Protein AF-0000000084926683 (afdb_homodimer)

Radius of gyration: 28.64 Å; Cα contacts (8 Å, |Δi|>4): 1327; chains: 2; bounding box: 59×80×70 Å

Foldseek 3Di:
DPPCPPLPDPVPFDKDKDFLLLLLCLLCPVVVAAAAPQAPCPPPDPDDDDRDPVVVVCSPPPQSNVVSNQRRYFFKKKKKWKDFQPDDIAIWMWTAHPPQQRWIWIWGQDPVSMIMITTDRHLLRVLSVVLVVAAAAADAFDDDLVADWDFPQLVLLLLLLLQVLLVQVVVCVVVVPPDHDWKDFPVVSVVSSVCLLVDCPCNGPSNVVCPGAPPNSVADDDDDVVSVVVNVVSFQWDWDADPPVRTIMTTGGPVSSVSSVQCNPFWGMKMKMWMWGQDPVVSDIDTQWIKMWTHGNRFTWIWTWGDDPSTIIIGIDTHHSVRSSVVSSVVVVVVNVVD/DPPPPPLPDPVPFDKDKDFLLLLLCLLCPVVVAAAAPQAPCPPPDPDDDDRDPVVVVCSPPPQSNVVSNQNRYFFKKKKKWKDFQPDDIAIWMWTFAPPDQGWTWIWGQDPRSMIMITTDRHLLRVLSVVLVVAAAAADAFDDDLVADWDFPQLVLLLLLLLQVLLVQVVVCVVVVPPDHDWKDFPVVSVVSSVCLLVDCPCNGPSNVVQPGAPPNSVADDDDDVVSVVVNVVSFQWDWDADPPVRTIMTTGGPVSSVSSVQCNPFWGMKMKMWMWGQDPVVSDIDTQWIKMWTHGNRFTWIWTWGDDPSTIIIGIDTHHSVRSSVVSSVVVVVVNVVD

Solvent-accessible surface area (backbone atoms only — not comparable to full-atom values): 35618 Å² total; per-residue (Å²): 128,84,78,76,74,68,76,75,61,75,86,72,58,68,71,47,74,46,48,46,67,51,52,41,46,43,27,43,66,72,66,60,50,69,72,42,91,70,14,83,56,64,86,60,73,87,79,70,78,77,77,48,71,68,55,58,64,47,61,73,38,66,65,54,48,52,47,35,53,34,45,26,45,27,40,32,38,34,45,38,23,34,35,21,56,84,45,77,70,45,59,38,34,36,32,24,31,79,79,83,55,34,30,33,34,40,41,36,72,44,96,78,48,35,28,38,39,33,75,23,80,30,52,62,58,39,29,44,52,51,35,68,75,63,43,32,93,21,85,72,35,44,79,55,74,69,59,52,80,34,43,48,63,40,50,50,51,52,33,37,52,32,42,49,42,29,51,43,45,51,50,24,61,74,63,70,42,87,64,76,77,52,62,44,44,46,68,56,50,53,51,50,44,57,48,37,77,70,38,85,56,37,79,38,58,42,17,28,56,34,68,28,17,70,73,49,64,72,57,88,80,80,84,56,70,66,41,54,50,51,44,32,74,54,30,38,34,44,83,46,68,40,81,89,76,69,40,54,26,34,34,56,21,69,49,31,53,50,52,13,50,46,52,58,46,38,43,40,46,36,37,10,25,30,35,32,33,42,33,73,89,78,64,42,77,41,79,78,42,37,34,37,39,42,22,22,74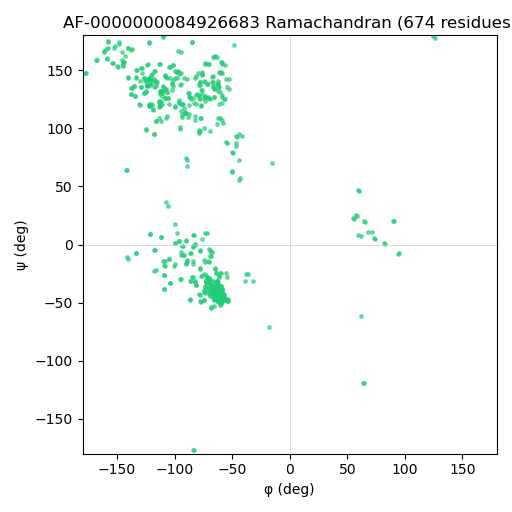,46,21,28,37,34,34,41,42,40,79,55,88,95,42,45,39,29,41,49,43,45,22,22,36,68,51,46,28,50,48,51,36,48,52,54,49,55,57,56,65,74,81,130,84,77,75,77,69,77,76,61,74,86,72,58,69,70,48,75,43,50,47,68,51,52,43,43,43,27,44,65,71,67,59,49,69,71,42,91,69,16,83,55,66,88,58,72,86,81,70,78,77,74,47,72,69,55,58,65,47,60,72,37,66,65,53,47,52,47,36,53,34,45,26,46,27,40,33,39,35,47,37,23,35,34,22,56,81,46,78,70,46,58,38,33,36,37,27,40,80,63,96,60,30,35,32,31,40,42,36,70,44,96,79,46,34,26,36,38,31,76,22,78,30,52,62,58,35,29,45,52,52,35,68,73,65,44,30,90,21,85,72,35,46,80,57,76,65,60,51,78,34,43,48,63,38,51,49,52,52,33,36,51,33,41,48,42,30,51,42,46,50,49,24,60,73,65,70,42,86,65,76,78,51,63,46,44,46,69,56,50,53,50,50,44,57,48,36,75,70,38,85,56,38,76,39,57,40,18,29,58,33,67,28,17,71,73,49,66,71,57,88,80,82,85,55,70,65,41,55,50,52,45,34,73,57,30,37,34,45,81,46,66,40,80,90,76,68,40,54,26,35,32,56,21,69,49,32,53,52,51,12,49,48,52,57,46,37,44,40,44,34,37,10,26,32,36,30,34,43,35,74,88,75,64,44,78,41,79,79,42,36,35,37,40,44,23,22,75,47,21,28,38,35,34,40,42,40,78,55,89,94,40,44,40,29,40,49,42,44,21,21,36,68,52,46,29,50,50,51,36,50,52,54,49,54,58,53,66,72,83

Secondary structure (DSSP, 8-state):
---------GGGS-EEEEEHHHHHHIIIIIS-PPP-TT-TTTT--S--PPPPHHHHHHTT-HHHHHHHHHHHS-SEEEEEEEEETTEEEEEEEEEE-SSSS--EEEEEE-TTSEEEEEEESSHHHHHHHHHHHHS---SSPPP-SS-SEEEHHHHHHHHHHHHHHHHHHHHHHHHT------EEEHHHHHHHHHHHHH---TTSHHHHHHHHSTTGGG------HHHHHHHHHTTSEEEEEETTTTEEEEEE-HHHHHHHHHHHHH--EEEEEEEEEE-TTT--EEEEEEEEEEE-SS-EEEEEEEEETTEEEEEEEEE-HHHHHHHHHHHHHHHHHT-/---------GGGS-EEEEEHHHHHHIIIIIS-PPP-TT-TTTT--S--PPPPHHHHHHTT-HHHHHHHHHHHS-SEEEEEEEEETTEEEEEEEEEE-SSTT--EEEEEE-TTSEEEEEEESSHHHHHHHHHHHHS---SSPPP-SS-SEEEHHHHHHHHHHHHHHHHHHHHHHHHT------EEEHHHHHHHHHHHHH---TTSHHHHHHHHSTTGGG------HHHHHHHHHTTSEEEEE-TTT--EEEEE-HHHHHHHHHHHHH---EEEEEEEEE-TTT--EEEEEEEEEEE-SS-EEEEEEEEETTEEEEEEEEE-HHHHHHHHHHHHHHHHHT-

Sequence (678 aa):
MANNNQIITIDKIPVFRMDGGELYRLARYHYRLGLNSLSPFIGQPEEGEQLSAEVLALASDPDLKRIANVLAAPELRVSFCVGGMGRPPESFRLYSRRDGEKTAVVYVGSSNNLVETIYFEDLNACCSYLATLYAAHVAKPSPNLIKPEVSLEVMLIILAFIDCYRRAYLNEMLSSNAKSVEAIYEEEFLTVFDHELKSPDIRWLLPAFLRLVPDLGKTSLVFSGQHMEMVRALGFYTRAVEGKSNKAVYLFGPTLKYLGLEFSIFWNTAIGFEVSVLKRLSGKVESVGRYFLAPTDEANHFISIERRGDNYICTHQSLNFDGTVMELERLLQEHLKQIMANNNQIITIDKIPVFRMDGGELYRLARYHYRLGLNSLSPFIGQPEEGEQLSAEVLALASDPDLKRIANVLAAPELRVSFCVGGMGRPPESFRLYSRRDGEKTAVVYVGSSNNLVETIYFEDLNACCSYLATLYAAHVAKPSPNLIKPEVSLEVMLIILAFIDCYRRAYLNEMLSSNAKSVEAIYEEEFLTVFDHELKSPDIRWLLPAFLRLVPDLGKTSLVFSGQHMEMVRALGFYTRAVEGKSNKAVYLFGPTLKYLGLEFSIFWNTAIGFEVSVLKRLSGKVESVGRYFLAPTDEANHFISIERRGDNYICTHQSLNFDGTVMELERLLQEHLKQI

pLDDT: mean 86.67, std 13.73, range [17.02, 98.12]

Structure (mmCIF, N/CA/C/O backbone):
data_AF-0000000084926683-model_v1
#
loop_
_entity.id
_entity.type
_entity.pdbx_description
1 polymer 'Uncharacterized protein'
#
loop_
_atom_site.group_PDB
_atom_site.id
_atom_site.type_symbol
_atom_site.label_atom_id
_atom_site.label_alt_id
_atom_site.label_comp_id
_atom_site.label_asym_id
_atom_site.label_entity_id
_atom_site.label_seq_id
_atom_site.pdbx_PDB_ins_code
_atom_site.Cartn_x
_atom_site.Cartn_y
_atom_site.Cartn_z
_atom_site.occupancy
_atom_site.B_iso_or_equiv
_atom_site.auth_seq_id
_atom_site.auth_comp_id
_atom_site.auth_asym_id
_atom_site.auth_atom_id
_atom_site.pdbx_PDB_model_num
ATOM 1 N N . MET A 1 1 ? -9.758 19.094 -26.391 1 17.27 1 MET A N 1
ATOM 2 C CA . MET A 1 1 ? -8.344 19.328 -26.094 1 17.27 1 MET A CA 1
ATOM 3 C C . MET A 1 1 ? -7.816 18.281 -25.109 1 17.27 1 MET A C 1
ATOM 5 O O . MET A 1 1 ? -8.383 18.078 -24.047 1 17.27 1 MET A O 1
ATOM 9 N N . ALA A 1 2 ? -7.207 17.25 -25.609 1 19.67 2 ALA A N 1
ATOM 10 C CA . ALA A 1 2 ? -6.688 16.094 -24.906 1 19.67 2 ALA A CA 1
ATOM 11 C C . ALA A 1 2 ? -5.73 16.5 -23.797 1 19.67 2 ALA A C 1
ATOM 13 O O . ALA A 1 2 ? -4.762 17.219 -24.031 1 19.67 2 ALA A O 1
ATOM 14 N N . ASN A 1 3 ? -6.238 16.781 -22.594 1 20.72 3 ASN A N 1
ATOM 15 C CA . ASN A 1 3 ? -5.492 17.219 -21.422 1 20.72 3 ASN A CA 1
ATOM 16 C C . ASN A 1 3 ? -4.25 16.375 -21.188 1 20.72 3 ASN A C 1
ATOM 18 O O . ASN A 1 3 ? -4.352 15.156 -21 1 20.72 3 ASN A O 1
ATOM 22 N N . ASN A 1 4 ? -3.197 16.734 -21.797 1 24.05 4 ASN A N 1
ATOM 23 C CA . ASN A 1 4 ? -1.823 16.25 -21.719 1 24.05 4 ASN A CA 1
ATOM 24 C C . ASN A 1 4 ? -1.381 16.031 -20.281 1 24.05 4 ASN A C 1
ATOM 26 O O . ASN A 1 4 ? -1.034 17 -19.594 1 24.05 4 ASN A O 1
ATOM 30 N N . ASN A 1 5 ? -2.078 15.289 -19.609 1 28.19 5 ASN A N 1
ATOM 31 C CA . ASN A 1 5 ? -1.652 14.984 -18.25 1 28.19 5 ASN A CA 1
ATOM 32 C C . ASN A 1 5 ? -0.2 14.523 -18.203 1 28.19 5 ASN A C 1
ATOM 34 O O . ASN A 1 5 ? 0.104 13.391 -18.578 1 28.19 5 ASN A O 1
ATOM 38 N N . GLN A 1 6 ? 0.723 15.383 -18.578 1 29.55 6 GLN A N 1
ATOM 39 C CA . GLN A 1 6 ? 2.164 15.18 -18.484 1 29.55 6 GLN A CA 1
ATOM 40 C C . GLN A 1 6 ? 2.559 14.641 -17.109 1 29.55 6 GLN A C 1
ATOM 42 O O . GLN A 1 6 ? 2.307 15.281 -16.094 1 29.55 6 GLN A O 1
ATOM 47 N N . ILE A 1 7 ? 2.639 13.477 -16.984 1 33.78 7 ILE A N 1
ATOM 48 C CA . ILE A 1 7 ? 3.248 12.875 -15.797 1 33.78 7 ILE A CA 1
ATOM 49 C C . ILE A 1 7 ? 4.605 13.516 -15.531 1 33.78 7 ILE A C 1
ATOM 51 O O . ILE A 1 7 ? 5.52 13.422 -16.359 1 33.78 7 ILE A O 1
ATOM 55 N N . ILE A 1 8 ? 4.766 14.609 -14.977 1 37.72 8 ILE A N 1
ATOM 56 C CA . ILE A 1 8 ? 5.996 15.25 -14.531 1 37.72 8 ILE A CA 1
ATOM 57 C C . ILE A 1 8 ? 6.887 14.234 -13.82 1 37.72 8 ILE A C 1
ATOM 59 O O . ILE A 1 8 ? 6.473 13.625 -12.828 1 37.72 8 ILE A O 1
ATOM 63 N N . THR A 1 9 ? 7.773 13.695 -14.586 1 43.22 9 THR A N 1
ATOM 64 C CA . THR A 1 9 ? 8.805 12.859 -13.977 1 43.22 9 THR A CA 1
ATOM 65 C C . THR A 1 9 ? 9.609 13.648 -12.953 1 43.22 9 THR A C 1
ATOM 67 O O . THR A 1 9 ? 10.18 14.695 -13.266 1 43.22 9 THR A O 1
ATOM 70 N N . ILE A 1 10 ? 9.477 13.453 -11.734 1 51.22 10 ILE A N 1
ATOM 71 C CA . ILE A 1 10 ? 10.125 14.023 -10.562 1 51.22 10 ILE A CA 1
ATOM 72 C C . ILE A 1 10 ? 11.609 14.242 -10.844 1 51.22 10 ILE A C 1
ATOM 74 O O . ILE A 1 10 ? 12.195 15.227 -10.391 1 51.22 10 ILE A O 1
ATOM 78 N N . ASP A 1 11 ? 12.172 13.508 -11.75 1 52.19 11 ASP A N 1
ATOM 79 C CA . ASP A 1 11 ? 13.617 13.523 -11.93 1 52.19 11 ASP A CA 1
ATOM 80 C C . ASP A 1 11 ? 14.062 14.766 -12.695 1 52.19 11 ASP A C 1
ATOM 82 O O . ASP A 1 11 ? 15.258 15.078 -12.734 1 52.19 11 ASP A O 1
ATOM 86 N N . LYS A 1 12 ? 13.117 15.508 -13.125 1 60.19 12 LYS A N 1
ATOM 87 C CA . LYS A 1 12 ? 13.586 16.578 -14.008 1 60.19 12 LYS A CA 1
ATOM 88 C C . LYS A 1 12 ? 13.414 17.938 -13.359 1 60.19 12 LYS A C 1
ATOM 90 O O . LYS A 1 12 ? 13.695 18.969 -13.977 1 60.19 12 LYS A O 1
ATOM 95 N N . ILE A 1 13 ? 13.016 17.922 -12.109 1 66.25 13 ILE A N 1
ATOM 96 C CA . ILE A 1 13 ? 12.82 19.219 -11.477 1 66.25 13 ILE A CA 1
ATOM 97 C C . ILE A 1 13 ? 14.094 19.625 -10.727 1 66.25 13 ILE A C 1
ATOM 99 O O . ILE A 1 13 ? 14.602 18.875 -9.898 1 66.25 13 ILE A O 1
ATOM 103 N N . PRO A 1 14 ? 14.664 20.766 -11.094 1 73.81 14 PRO A N 1
ATOM 104 C CA . PRO A 1 14 ? 15.875 21.203 -10.398 1 73.81 14 PRO A CA 1
ATOM 105 C C . PRO A 1 14 ? 15.672 21.375 -8.898 1 73.81 14 PRO A C 1
ATOM 107 O O . PRO A 1 14 ? 14.703 22 -8.469 1 73.81 14 PRO A O 1
ATOM 110 N N . VAL A 1 15 ? 16.516 20.734 -8.203 1 81 15 VAL A N 1
ATOM 111 C CA . VAL A 1 15 ? 16.531 20.828 -6.746 1 81 15 VAL A CA 1
ATOM 112 C C . VAL A 1 15 ? 17.781 21.562 -6.281 1 81 15 VAL A C 1
ATOM 114 O O . VAL A 1 15 ? 18.891 21.234 -6.699 1 81 15 VAL A O 1
ATOM 117 N N . PHE A 1 16 ? 17.562 22.688 -5.551 1 83.19 16 PHE A N 1
ATOM 118 C CA . PHE A 1 16 ? 18.688 23.406 -4.977 1 83.19 16 PHE A CA 1
ATOM 119 C C . PHE A 1 16 ? 18.906 22.984 -3.527 1 83.19 16 PHE A C 1
ATOM 121 O O . PHE A 1 16 ? 17.984 23.031 -2.715 1 83.19 16 PHE A O 1
ATOM 128 N N . ARG A 1 17 ? 20.109 22.516 -3.307 1 84.94 17 ARG A N 1
ATOM 129 C CA . ARG A 1 17 ? 20.516 22.156 -1.95 1 84.94 17 ARG A CA 1
ATOM 130 C C . ARG A 1 17 ? 21.609 23.078 -1.441 1 84.94 17 ARG A C 1
ATOM 132 O O . ARG A 1 17 ? 22.656 23.219 -2.078 1 84.94 17 ARG A O 1
ATOM 139 N N . MET A 1 18 ? 21.266 23.812 -0.333 1 84.44 18 MET A N 1
ATOM 140 C CA . MET A 1 18 ? 22.266 24.719 0.208 1 84.44 18 MET A CA 1
ATOM 141 C C . MET A 1 18 ? 21.984 25.031 1.675 1 84.44 18 MET A C 1
ATOM 143 O O . MET A 1 18 ? 20.969 24.594 2.223 1 84.44 18 MET A O 1
ATOM 147 N N . ASP A 1 19 ? 22.906 25.625 2.258 1 85.31 19 ASP A N 1
ATOM 148 C CA . ASP A 1 19 ? 22.75 26.062 3.641 1 85.31 19 ASP A CA 1
ATOM 149 C C . ASP A 1 19 ? 21.672 27.141 3.752 1 85.31 19 ASP A C 1
ATOM 151 O O . ASP A 1 19 ? 21.656 28.094 2.963 1 85.31 19 ASP A O 1
ATOM 155 N N . GLY A 1 20 ? 20.797 26.969 4.75 1 86.94 20 GLY A N 1
ATOM 156 C CA . GLY A 1 20 ? 19.703 27.906 4.938 1 86.94 20 GLY A CA 1
ATOM 157 C C . GLY A 1 20 ? 20.156 29.312 5.23 1 86.94 20 GLY A C 1
ATOM 158 O O . GLY A 1 20 ? 19.547 30.281 4.781 1 86.94 20 GLY A O 1
ATOM 159 N N . GLY A 1 21 ? 21.219 29.375 5.977 1 86.81 21 GLY A N 1
ATOM 160 C CA . GLY A 1 21 ? 21.781 30.688 6.25 1 86.81 21 GLY A CA 1
ATOM 161 C C . GLY A 1 21 ? 22.344 31.359 5.012 1 86.81 21 GLY A C 1
ATOM 162 O O . GLY A 1 21 ? 22.219 32.594 4.848 1 86.81 21 GLY A O 1
ATOM 163 N N . GLU A 1 22 ? 22.922 30.609 4.203 1 88.75 22 GLU A N 1
ATOM 164 C CA . GLU A 1 22 ? 23.453 31.172 2.965 1 88.75 22 GLU A CA 1
ATOM 165 C C . GLU A 1 22 ? 22.344 31.625 2.035 1 88.75 22 GLU A C 1
ATOM 167 O O . GLU A 1 22 ? 22.453 32.656 1.381 1 88.75 22 GLU A O 1
ATOM 172 N N . LEU A 1 23 ? 21.375 30.859 2.025 1 90 23 LEU A N 1
ATOM 173 C CA . LEU A 1 23 ? 20.234 31.25 1.212 1 90 23 LEU A CA 1
ATOM 174 C C . LEU A 1 23 ? 19.625 32.562 1.714 1 90 23 LEU A C 1
ATOM 176 O O . LEU A 1 23 ? 19.234 33.406 0.916 1 90 23 LEU A O 1
ATOM 180 N N . TYR A 1 24 ? 19.547 32.719 3 1 91.19 24 TYR A N 1
ATOM 181 C CA . TYR A 1 24 ? 19.094 33.938 3.615 1 91.19 24 TYR A CA 1
ATOM 182 C C . TYR A 1 24 ? 19.969 35.125 3.215 1 91.19 24 TYR A C 1
ATOM 184 O O . TYR A 1 24 ? 19.484 36.156 2.779 1 91.19 24 TYR A O 1
ATOM 192 N N . ARG A 1 25 ? 21.219 34.906 3.309 1 91.69 25 ARG A N 1
ATOM 193 C CA . ARG A 1 25 ? 22.141 36 2.996 1 91.69 25 ARG A CA 1
ATOM 194 C C . ARG A 1 25 ? 22.078 36.375 1.517 1 91.69 25 ARG A C 1
ATOM 196 O O . ARG A 1 25 ? 22.188 37.531 1.156 1 91.69 25 ARG A O 1
ATOM 203 N N . LEU A 1 26 ? 22.016 35.344 0.77 1 92.06 26 LEU A N 1
ATOM 204 C CA . LEU A 1 26 ? 21.859 35.562 -0.662 1 92.06 26 LEU A CA 1
ATOM 205 C C . LEU A 1 26 ? 20.641 36.438 -0.941 1 92.06 26 LEU A C 1
ATOM 207 O O . LEU A 1 26 ? 20.734 37.438 -1.686 1 92.06 26 LEU A O 1
ATOM 211 N N . ALA A 1 27 ? 19.531 36.125 -0.349 1 92.56 27 ALA A N 1
ATOM 212 C CA . ALA A 1 27 ? 18.281 36.875 -0.549 1 92.56 27 ALA A CA 1
ATOM 213 C C . ALA A 1 27 ? 18.375 38.281 -0 1 92.56 27 ALA A C 1
ATOM 215 O O . ALA A 1 27 ? 18.062 39.25 -0.697 1 92.56 27 ALA A O 1
ATOM 216 N N . ARG A 1 28 ? 18.891 38.406 1.13 1 92.44 28 ARG A N 1
ATOM 217 C CA . ARG A 1 28 ? 18.859 39.656 1.862 1 92.44 28 ARG A CA 1
ATOM 218 C C . ARG A 1 28 ? 19.906 40.625 1.335 1 92.44 28 ARG A C 1
ATOM 220 O O . ARG A 1 28 ? 19.641 41.812 1.168 1 92.44 28 ARG A O 1
ATOM 227 N N . TYR A 1 29 ? 21.078 40.094 1.081 1 89.81 29 TYR A N 1
ATOM 228 C CA . TYR A 1 29 ? 22.188 41 0.862 1 89.81 29 TYR A CA 1
ATOM 229 C C . TYR A 1 29 ? 22.625 41 -0.6 1 89.81 29 TYR A C 1
ATOM 231 O O . TYR A 1 29 ? 23.031 42.031 -1.138 1 89.81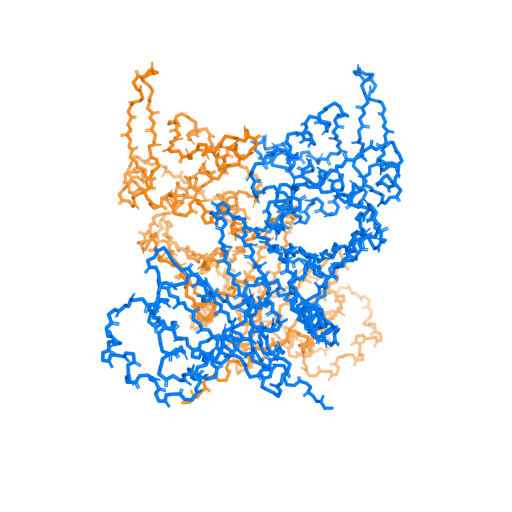 29 TYR A O 1
ATOM 239 N N . HIS A 1 30 ? 22.609 39.875 -1.198 1 92.19 30 HIS A N 1
ATOM 240 C CA . HIS A 1 30 ? 23 39.812 -2.604 1 92.19 30 HIS A CA 1
ATOM 241 C C . HIS A 1 30 ? 21.875 40.312 -3.504 1 92.19 30 HIS A C 1
ATOM 243 O O . HIS A 1 30 ? 22.094 41.219 -4.344 1 92.19 30 HIS A O 1
ATOM 249 N N . TYR A 1 31 ? 20.703 39.781 -3.264 1 93.44 31 TYR A N 1
ATOM 250 C CA . TYR A 1 31 ? 19.562 40.188 -4.086 1 93.44 31 TYR A CA 1
ATOM 251 C C . TYR A 1 31 ? 18.859 41.406 -3.492 1 93.44 31 TYR A C 1
ATOM 253 O O . TYR A 1 31 ? 17.984 42 -4.129 1 93.44 31 TYR A O 1
ATOM 261 N N . ARG A 1 32 ? 19.109 41.781 -2.238 1 94.25 32 ARG A N 1
ATOM 262 C CA . ARG A 1 32 ? 18.594 42.938 -1.542 1 94.25 32 ARG A CA 1
ATOM 263 C C . ARG A 1 32 ? 17.078 42.906 -1.453 1 94.25 32 ARG A C 1
ATOM 265 O O . ARG A 1 32 ? 16.391 43.875 -1.763 1 94.25 32 ARG A O 1
ATOM 272 N N . LEU A 1 33 ? 16.578 41.781 -1.103 1 93.81 33 LEU A N 1
ATOM 273 C CA . LEU A 1 33 ? 15.133 41.562 -1.002 1 93.81 33 LEU A CA 1
ATOM 274 C C . LEU A 1 33 ? 14.633 41.906 0.399 1 93.81 33 LEU A C 1
ATOM 276 O O . LEU A 1 33 ? 15.32 41.625 1.388 1 93.81 33 LEU A O 1
ATOM 280 N N . GLY A 1 34 ? 13.414 42.5 0.483 1 93.25 34 GLY A N 1
ATOM 281 C CA . GLY A 1 34 ? 12.727 42.688 1.749 1 93.25 34 GLY A CA 1
ATOM 282 C C . GLY A 1 34 ? 11.984 41.469 2.227 1 93.25 34 GLY A C 1
ATOM 283 O O . GLY A 1 34 ? 11.414 40.719 1.42 1 93.25 34 GLY A O 1
ATOM 284 N N . LEU A 1 35 ? 12.023 41.281 3.566 1 92.5 35 LEU A N 1
ATOM 285 C CA . LEU A 1 35 ? 11.367 40.125 4.137 1 92.5 35 LEU A CA 1
ATOM 286 C C . LEU A 1 35 ? 10.023 40.5 4.75 1 92.5 35 LEU A C 1
ATOM 288 O O . LEU A 1 35 ? 9.867 41.594 5.305 1 92.5 35 LEU A O 1
ATOM 292 N N . ASN A 1 36 ? 9.055 39.656 4.609 1 91.69 36 ASN A N 1
ATOM 293 C CA . ASN A 1 36 ? 7.809 39.844 5.344 1 91.69 36 ASN A CA 1
ATOM 294 C C . ASN A 1 36 ? 7.641 38.781 6.438 1 91.69 36 ASN A C 1
ATOM 296 O O . ASN A 1 36 ? 8.516 37.938 6.641 1 91.69 36 ASN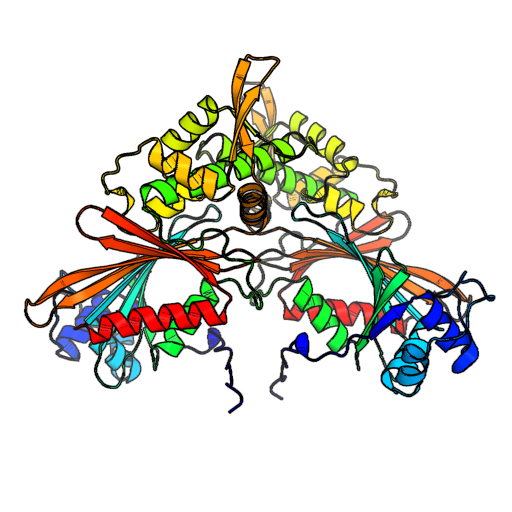 A O 1
ATOM 300 N N . SER A 1 37 ? 6.598 38.812 7.191 1 91.19 37 SER A N 1
ATOM 301 C CA . SER A 1 37 ? 6.418 38.031 8.414 1 91.19 37 SER A CA 1
ATOM 302 C C . SER A 1 37 ? 6.23 36.562 8.109 1 91.19 37 SER A C 1
ATOM 304 O O . SER A 1 37 ? 6.352 35.719 8.992 1 91.19 37 SER A O 1
ATOM 306 N N . LEU A 1 38 ? 5.961 36.188 6.895 1 92.25 38 LEU A N 1
ATOM 307 C CA . LEU A 1 38 ? 5.75 34.812 6.527 1 92.25 38 LEU A CA 1
ATOM 308 C C . LEU A 1 38 ? 7.047 34.188 6.023 1 92.25 38 LEU A C 1
ATOM 310 O O . LEU A 1 38 ? 7.113 32.969 5.824 1 92.25 38 LEU A O 1
ATOM 314 N N . SER A 1 39 ? 8.039 35 5.828 1 91.75 39 SER A N 1
ATOM 315 C CA . SER A 1 39 ? 9.305 34.5 5.281 1 91.75 39 SER A CA 1
ATOM 316 C C . SER A 1 39 ? 9.969 33.5 6.211 1 91.75 39 SER A C 1
ATOM 318 O O . SER A 1 39 ? 9.992 33.688 7.43 1 91.75 39 SER A O 1
ATOM 320 N N . PRO A 1 40 ? 10.5 32.438 5.699 1 90.94 40 PRO A N 1
ATOM 321 C CA . PRO A 1 40 ? 11.234 31.484 6.539 1 90.94 40 PRO A CA 1
ATOM 322 C C . PRO A 1 40 ? 12.555 32.062 7.055 1 90.94 40 PRO A C 1
ATOM 324 O O . PRO A 1 40 ? 13.211 31.422 7.895 1 90.94 40 PRO A O 1
ATOM 327 N N . PHE A 1 41 ? 12.875 33.25 6.617 1 89.88 41 PHE A N 1
ATOM 328 C CA . PHE A 1 41 ? 14.164 33.844 6.957 1 89.88 41 PHE A CA 1
ATOM 329 C C . PHE A 1 41 ? 14.047 34.688 8.211 1 89.88 41 PHE A C 1
ATOM 331 O O . PHE A 1 41 ? 15.055 35.156 8.758 1 89.88 41 PHE A O 1
ATOM 338 N N . ILE A 1 42 ? 12.867 34.812 8.531 1 87.81 42 ILE A N 1
ATOM 339 C CA . ILE A 1 42 ? 12.68 35.656 9.703 1 87.81 42 ILE A CA 1
ATOM 340 C C . ILE A 1 42 ? 13.398 35.062 10.898 1 87.81 42 ILE A C 1
ATOM 342 O O . ILE A 1 42 ? 13.297 33.844 11.141 1 87.81 42 ILE A O 1
ATOM 346 N N . GLY A 1 43 ? 14.195 35.875 11.641 1 81.94 43 GLY A N 1
ATOM 347 C CA . GLY A 1 43 ? 14.898 35.438 12.828 1 81.94 43 GLY A CA 1
ATOM 348 C C . GLY A 1 43 ? 16.328 35 12.555 1 81.94 43 GLY A C 1
ATOM 349 O O . GLY A 1 43 ? 17.078 34.688 13.477 1 81.94 43 GLY A O 1
ATOM 350 N N . GLN A 1 44 ? 16.656 34.938 11.281 1 82.56 44 GLN A N 1
ATOM 351 C CA . GLN A 1 44 ? 18.047 34.594 10.953 1 82.56 44 GLN A CA 1
ATOM 352 C C . GLN A 1 44 ? 19 35.688 11.367 1 82.56 44 GLN A C 1
ATOM 354 O O . GLN A 1 44 ? 18.688 36.875 11.227 1 82.56 44 GLN A O 1
ATOM 359 N N . PRO A 1 45 ? 20.078 35.281 11.867 1 77.12 45 PRO A N 1
ATOM 360 C CA . PRO A 1 45 ? 21.031 36.281 12.297 1 77.12 45 PRO A CA 1
ATOM 361 C C . PRO A 1 45 ? 21.609 37.094 11.125 1 77.12 45 PRO A C 1
ATOM 363 O O . PRO A 1 45 ? 21.828 36.531 10.047 1 77.12 45 PRO A O 1
ATOM 366 N N . GLU A 1 46 ? 21.688 38.438 11.297 1 70 46 GLU A N 1
ATOM 367 C CA . GLU A 1 46 ? 22.203 39.344 10.281 1 70 46 GLU A CA 1
ATOM 368 C C . GLU A 1 46 ? 23.688 39.094 10.023 1 70 46 GLU A C 1
ATOM 370 O O . GLU A 1 46 ? 24.156 39.281 8.891 1 70 46 GLU A O 1
ATOM 375 N N . GLU A 1 47 ? 24.375 38.812 11.195 1 66 47 GLU A N 1
ATOM 376 C CA . GLU A 1 47 ? 25.828 38.656 11.078 1 66 47 GLU A CA 1
ATOM 377 C C . GLU A 1 47 ? 26.203 37.25 10.609 1 66 47 GLU A C 1
ATOM 379 O O . GLU A 1 47 ? 25.609 36.281 11.039 1 66 47 GLU A O 1
ATOM 384 N N . GLY A 1 48 ? 26.734 37.094 9.312 1 63.88 48 GLY A N 1
ATOM 385 C CA . GLY A 1 48 ? 27.188 35.781 8.883 1 63.88 48 GLY A CA 1
ATOM 386 C C . GLY A 1 48 ? 28.391 35.844 7.961 1 63.88 48 GLY A C 1
ATOM 387 O O . GLY A 1 48 ? 28.859 36.906 7.613 1 63.88 48 GLY A O 1
ATOM 388 N N . GLU A 1 49 ? 28.969 34.688 7.82 1 70.06 49 GLU A N 1
ATOM 389 C CA . GLU A 1 49 ? 30.109 34.5 6.945 1 70.06 49 GLU A CA 1
ATOM 390 C C . GLU A 1 49 ? 29.781 34.875 5.504 1 70.06 49 GLU A C 1
ATOM 392 O O . GLU A 1 49 ? 28.609 34.969 5.145 1 70.06 49 GLU A O 1
ATOM 397 N N . GLN A 1 50 ? 30.734 35.188 4.828 1 79.81 50 GLN A N 1
ATOM 398 C CA . GLN A 1 50 ? 30.641 35.438 3.395 1 79.81 50 GLN A CA 1
ATOM 399 C C . GLN A 1 50 ? 30.047 34.25 2.662 1 79.81 50 GLN A C 1
ATOM 401 O O . GLN A 1 50 ? 30.156 33.125 3.127 1 79.81 50 GLN A O 1
ATOM 406 N N . LEU A 1 51 ? 29.234 34.594 1.659 1 87.5 51 LEU A N 1
ATOM 407 C CA . LEU A 1 51 ? 28.688 33.562 0.795 1 87.5 51 LEU A CA 1
ATOM 408 C C . LEU A 1 51 ? 29.812 32.688 0.236 1 87.5 51 LEU A C 1
ATOM 410 O O . LEU A 1 51 ? 30.875 33.188 -0.113 1 87.5 51 LEU A O 1
ATOM 414 N N . SER A 1 52 ? 29.656 31.469 0.268 1 87.19 52 SER A N 1
ATOM 415 C CA . SER A 1 52 ? 30.625 30.562 -0.331 1 87.19 52 SER A CA 1
ATOM 416 C C . SER A 1 52 ? 30.719 30.766 -1.84 1 87.19 52 SER A C 1
ATOM 418 O O . SER A 1 52 ? 29.797 31.312 -2.453 1 87.19 52 SER A O 1
ATOM 420 N N . ALA A 1 53 ? 31.781 30.297 -2.355 1 86.88 53 ALA A N 1
ATOM 421 C CA . ALA A 1 53 ? 31.984 30.375 -3.799 1 86.88 53 ALA A CA 1
ATOM 422 C C . ALA A 1 53 ? 30.938 29.578 -4.555 1 86.88 53 ALA A C 1
ATOM 424 O O . ALA A 1 53 ? 30.484 29.984 -5.629 1 86.88 53 ALA A O 1
ATOM 425 N N . GLU A 1 54 ? 30.531 28.547 -3.969 1 85.19 54 GLU A N 1
ATOM 426 C CA . GLU A 1 54 ? 29.516 27.688 -4.594 1 85.19 54 GLU A CA 1
ATOM 427 C C . GLU A 1 54 ? 28.172 28.391 -4.711 1 85.19 54 GLU A C 1
ATOM 429 O O . GLU A 1 54 ? 27.531 28.344 -5.758 1 85.19 54 GLU A O 1
ATOM 434 N N . VAL A 1 55 ? 27.891 29.109 -3.65 1 86.69 55 VAL A N 1
ATOM 435 C CA . VAL A 1 55 ? 26.609 29.797 -3.625 1 86.69 55 VAL A CA 1
ATOM 436 C C . VAL A 1 55 ? 26.656 31 -4.57 1 86.69 55 VAL A C 1
ATOM 438 O O . VAL A 1 55 ? 25.672 31.281 -5.262 1 86.69 55 VAL A O 1
ATOM 441 N N . LEU A 1 56 ? 27.781 31.625 -4.629 1 88.19 56 LEU A N 1
ATOM 442 C CA . LEU A 1 56 ? 27.906 32.781 -5.512 1 88.19 56 LEU A CA 1
ATOM 443 C C . LEU A 1 56 ? 27.812 32.375 -6.977 1 88.19 56 LEU A C 1
ATOM 445 O O . LEU A 1 56 ? 27.266 33.094 -7.801 1 88.19 56 LEU A O 1
ATOM 449 N N . ALA A 1 57 ? 28.281 31.188 -7.18 1 88.75 57 ALA A N 1
ATOM 450 C CA . ALA A 1 57 ? 28.219 30.672 -8.547 1 88.75 57 ALA A CA 1
ATOM 451 C C . ALA A 1 57 ? 26.766 30.375 -8.945 1 88.75 57 ALA A C 1
ATOM 453 O O . ALA A 1 57 ? 26.391 30.547 -10.109 1 88.75 57 ALA A O 1
ATOM 454 N N . LEU A 1 58 ? 25.984 30.016 -7.973 1 88.5 58 LEU A N 1
ATOM 455 C CA . LEU A 1 58 ? 24.594 29.672 -8.227 1 88.5 58 LEU A CA 1
ATOM 456 C C . LEU A 1 58 ? 23.719 30.922 -8.266 1 88.5 58 LEU A C 1
ATOM 458 O O . LEU A 1 58 ? 22.594 30.875 -8.773 1 88.5 58 LEU A O 1
ATOM 462 N N . ALA A 1 59 ? 24.281 32 -7.793 1 89.62 59 ALA A N 1
ATOM 463 C CA . ALA A 1 59 ? 23.5 33.219 -7.574 1 89.62 59 ALA A CA 1
ATOM 464 C C . ALA A 1 59 ? 22.969 33.781 -8.898 1 89.62 59 ALA A C 1
ATOM 466 O O . ALA A 1 59 ? 21.969 34.5 -8.922 1 89.62 59 ALA A O 1
ATOM 467 N N . SER A 1 60 ? 23.641 33.375 -9.953 1 90 60 SER A N 1
ATOM 468 C CA . SER A 1 60 ? 23.219 33.906 -11.242 1 90 60 SER A CA 1
ATOM 469 C C . SER A 1 60 ? 22.094 33.094 -11.852 1 90 60 SER A C 1
ATOM 471 O O . SER A 1 60 ? 21.516 33.469 -12.859 1 90 60 SER A O 1
ATOM 473 N N . ASP A 1 61 ? 21.781 32.031 -11.281 1 88.31 61 ASP A N 1
ATOM 474 C CA . ASP A 1 61 ? 20.688 31.203 -11.781 1 88.31 61 ASP A CA 1
ATOM 475 C C . ASP A 1 61 ? 19.344 31.891 -11.57 1 88.31 61 ASP A C 1
ATOM 477 O O . ASP A 1 61 ? 18.984 32.25 -10.445 1 88.31 61 ASP A O 1
ATOM 481 N N . PRO A 1 62 ? 18.641 32 -12.688 1 86.62 62 PRO A N 1
ATOM 482 C CA . PRO A 1 62 ? 17.375 32.719 -12.578 1 86.62 62 PRO A CA 1
ATOM 483 C C . PRO A 1 62 ? 16.391 32 -11.648 1 86.62 62 PRO A C 1
ATOM 485 O O . PRO A 1 62 ? 15.586 32.656 -10.977 1 86.62 62 PRO A O 1
ATOM 488 N N . ASP A 1 63 ? 16.422 30.734 -11.57 1 84.56 63 ASP A N 1
ATOM 489 C CA . ASP A 1 63 ? 15.492 29.984 -10.727 1 84.56 63 ASP A CA 1
ATOM 490 C C . ASP A 1 63 ? 15.805 30.203 -9.25 1 84.56 63 ASP A C 1
ATOM 492 O O . ASP A 1 63 ? 14.891 30.25 -8.414 1 84.56 63 ASP A O 1
ATOM 496 N N . LEU A 1 64 ? 17.016 30.281 -8.977 1 88.06 64 LEU A N 1
ATOM 497 C CA . LEU A 1 64 ? 17.391 30.547 -7.586 1 88.06 64 LEU A CA 1
ATOM 498 C C . LEU A 1 64 ? 16.922 31.922 -7.152 1 88.06 64 LEU A C 1
ATOM 500 O O . LEU A 1 64 ? 16.484 32.125 -6.016 1 88.06 64 LEU A O 1
ATOM 504 N N . LYS A 1 65 ? 17.094 32.844 -8.031 1 89.19 65 LYS A N 1
ATOM 505 C CA . LYS A 1 65 ? 16.609 34.188 -7.727 1 89.19 65 LYS A CA 1
ATOM 506 C C . LYS A 1 65 ? 15.102 34.188 -7.516 1 89.19 65 LYS A C 1
ATOM 508 O O . LYS A 1 65 ? 14.602 34.875 -6.617 1 89.19 65 LYS A O 1
ATOM 513 N N . ARG A 1 66 ? 14.43 33.469 -8.367 1 87.62 66 ARG A N 1
ATOM 514 C CA . ARG A 1 66 ? 12.984 33.375 -8.227 1 87.62 66 ARG A CA 1
ATOM 515 C C . ARG A 1 66 ? 12.602 32.75 -6.891 1 87.62 66 ARG A C 1
ATOM 517 O O . ARG A 1 66 ? 11.664 33.188 -6.227 1 87.62 66 ARG A O 1
ATOM 524 N N . ILE A 1 67 ? 13.328 31.734 -6.5 1 89.5 67 ILE A N 1
ATOM 525 C CA . ILE A 1 67 ? 13.117 31.062 -5.223 1 89.5 67 ILE A CA 1
ATOM 526 C C . ILE A 1 67 ? 13.312 32.062 -4.078 1 89.5 67 ILE A C 1
ATOM 528 O O . ILE A 1 67 ? 12.469 32.156 -3.186 1 89.5 67 ILE A O 1
ATOM 532 N N . ALA A 1 68 ? 14.375 32.781 -4.133 1 90.88 68 ALA A N 1
ATOM 533 C CA . ALA A 1 68 ? 14.688 33.75 -3.088 1 90.88 68 ALA A CA 1
ATOM 534 C C . ALA A 1 68 ? 13.594 34.812 -2.99 1 90.88 68 ALA A C 1
ATOM 536 O O . ALA A 1 68 ? 13.227 35.219 -1.891 1 90.88 68 ALA A O 1
ATOM 537 N N . ASN A 1 69 ? 13.125 35.188 -4.133 1 90.81 69 ASN A N 1
ATOM 538 C CA . ASN A 1 69 ? 12.07 36.219 -4.172 1 90.81 69 ASN A CA 1
ATOM 539 C C . ASN A 1 69 ? 10.805 35.719 -3.471 1 90.81 69 ASN A C 1
ATOM 541 O O . ASN A 1 69 ? 10.172 36.469 -2.732 1 90.81 69 ASN A O 1
ATOM 545 N N . VAL A 1 70 ? 10.453 34.531 -3.68 1 90.94 70 VAL A N 1
ATOM 546 C CA . VAL A 1 70 ? 9.25 33.938 -3.066 1 90.94 70 VAL A CA 1
ATOM 547 C C . VAL A 1 70 ? 9.477 33.781 -1.566 1 90.94 70 VAL A C 1
ATOM 549 O O . VAL A 1 70 ? 8.625 34.156 -0.759 1 90.94 70 VAL A O 1
ATOM 552 N N . LEU A 1 71 ? 10.609 33.312 -1.208 1 92 71 LEU A N 1
ATOM 553 C CA . LEU A 1 71 ? 10.883 33.031 0.194 1 92 71 LEU A CA 1
ATOM 554 C C . LEU A 1 71 ? 11.016 34.312 1.003 1 92 71 LEU A C 1
ATOM 556 O O . LEU A 1 71 ? 10.695 34.312 2.195 1 92 71 LEU A O 1
ATOM 560 N N . ALA A 1 72 ? 11.438 35.281 0.345 1 92.06 72 ALA A N 1
ATOM 561 C CA . ALA A 1 72 ? 11.609 36.562 1.041 1 92.06 72 ALA A CA 1
ATOM 562 C C . ALA A 1 72 ? 10.266 37.156 1.424 1 92.06 72 ALA A C 1
ATOM 564 O O . ALA A 1 72 ? 10.109 37.719 2.521 1 92.06 72 ALA A O 1
ATOM 565 N N . ALA A 1 73 ? 9.328 37.062 0.507 1 91.5 73 ALA A N 1
ATOM 566 C CA . ALA A 1 73 ? 8.047 37.719 0.769 1 91.5 73 ALA A CA 1
ATOM 567 C C . ALA A 1 73 ? 6.883 36.875 0.268 1 91.5 73 ALA A C 1
ATOM 569 O O . ALA A 1 73 ? 6.082 37.312 -0.551 1 91.5 73 ALA A O 1
ATOM 570 N N . PRO A 1 74 ? 6.777 35.719 0.904 1 91.44 74 PRO A N 1
ATOM 571 C CA . PRO A 1 74 ? 5.645 34.875 0.505 1 91.44 74 PRO A CA 1
ATOM 572 C C . PRO A 1 74 ? 4.301 35.438 0.959 1 91.44 74 PRO A C 1
ATOM 574 O O . PRO A 1 74 ? 4.25 36.25 1.896 1 91.44 74 PRO A O 1
ATOM 577 N N . GLU A 1 75 ? 3.287 35.062 0.266 1 91.56 75 GLU A N 1
ATOM 578 C CA . GLU A 1 75 ? 1.934 35.469 0.64 1 91.56 75 GLU A CA 1
ATOM 579 C C . GLU A 1 75 ? 1.138 34.281 1.177 1 91.56 75 GLU A C 1
ATOM 581 O O . GLU A 1 75 ? 0.096 34.469 1.812 1 91.56 75 GLU A O 1
ATOM 586 N N . LEU A 1 76 ? 1.62 33.125 0.891 1 92.31 76 LEU A N 1
ATOM 587 C CA . LEU A 1 76 ? 1.007 31.891 1.34 1 92.31 76 LEU A CA 1
ATOM 588 C C . LEU A 1 76 ? 2.066 30.906 1.821 1 92.31 76 LEU A C 1
ATOM 590 O O . LEU A 1 76 ? 3.119 30.766 1.195 1 92.31 76 LEU A O 1
ATOM 594 N N . ARG A 1 77 ? 1.837 30.297 2.916 1 93.31 77 ARG A N 1
ATOM 595 C CA . ARG A 1 77 ? 2.652 29.203 3.439 1 93.31 77 ARG A CA 1
ATOM 596 C C . ARG A 1 77 ? 1.796 27.984 3.752 1 93.31 77 ARG A C 1
ATOM 598 O O . ARG A 1 77 ? 0.753 28.094 4.398 1 93.31 77 ARG A O 1
ATOM 605 N N . VAL A 1 78 ? 2.209 26.875 3.291 1 94.94 78 VAL A N 1
ATOM 606 C CA . VAL A 1 78 ? 1.596 25.609 3.672 1 94.94 78 VAL A CA 1
ATOM 607 C C . VAL A 1 78 ? 2.582 24.781 4.496 1 94.94 78 VAL A C 1
ATOM 609 O O . VAL A 1 78 ? 3.699 24.516 4.047 1 94.94 78 VAL A O 1
ATOM 612 N N . SER A 1 79 ? 2.238 24.453 5.676 1 95.12 79 SER A N 1
ATOM 613 C CA . SER A 1 79 ? 3.055 23.594 6.535 1 95.12 79 SER A CA 1
ATOM 614 C C . SER A 1 79 ? 2.551 22.156 6.52 1 95.12 79 SER A C 1
ATOM 616 O O . SER A 1 79 ? 1.432 21.875 6.957 1 95.12 79 SER A O 1
ATOM 618 N N . PHE A 1 80 ? 3.414 21.281 6.062 1 94.81 80 PHE A N 1
ATOM 619 C CA . PHE A 1 80 ? 3.053 19.875 5.938 1 94.81 80 PHE A CA 1
ATOM 620 C C . PHE A 1 80 ? 3.732 19.047 7.02 1 94.81 80 PHE A C 1
ATOM 622 O O . PHE A 1 80 ? 4.867 19.328 7.406 1 94.81 80 PHE A O 1
ATOM 629 N N . CYS A 1 81 ? 3.031 18.078 7.488 1 94.56 81 CYS A N 1
ATOM 630 C CA . CYS A 1 81 ? 3.576 17 8.312 1 94.56 81 CYS A CA 1
ATOM 631 C C . CYS A 1 81 ? 3.16 15.633 7.777 1 94.56 81 CYS A C 1
ATOM 633 O O . CYS A 1 81 ? 1.969 15.367 7.609 1 94.56 81 CYS A O 1
ATOM 635 N N . VAL A 1 82 ? 4.133 14.883 7.457 1 92.69 82 VAL A N 1
ATOM 636 C CA . VAL A 1 82 ? 3.875 13.562 6.891 1 92.69 82 VAL A CA 1
ATOM 637 C C . VAL A 1 82 ? 4.277 12.484 7.891 1 92.69 82 VAL A C 1
ATOM 639 O O . VAL A 1 82 ? 5.297 12.609 8.57 1 92.69 82 VAL A O 1
ATOM 642 N N . GLY A 1 83 ? 3.408 11.531 7.98 1 88.62 83 GLY A N 1
ATOM 643 C CA . GLY A 1 83 ? 3.723 10.422 8.867 1 88.62 83 GLY A CA 1
ATOM 644 C C . GLY A 1 83 ? 2.963 9.156 8.523 1 88.62 83 GLY A C 1
ATOM 645 O O . GLY A 1 83 ? 2.154 9.141 7.59 1 88.62 83 GLY A O 1
ATOM 646 N N . GLY A 1 84 ? 3.369 8.188 9.289 1 73.44 84 GLY A N 1
ATOM 647 C CA . GLY A 1 84 ? 2.844 6.844 9.102 1 73.44 84 GLY A CA 1
ATOM 648 C C . GLY A 1 84 ? 3.93 5.805 8.875 1 73.44 84 GLY A C 1
ATOM 649 O O . GLY A 1 84 ? 5.117 6.121 8.93 1 73.44 84 GLY A O 1
ATOM 650 N N . MET A 1 85 ? 3.639 4.645 8.711 1 62.38 85 MET A N 1
ATOM 651 C CA . MET A 1 85 ? 4.488 3.543 8.258 1 62.38 85 MET A CA 1
ATOM 652 C C . MET A 1 85 ? 5.582 3.25 9.281 1 62.38 85 MET A C 1
ATOM 654 O O . MET A 1 85 ? 6.699 2.881 8.906 1 62.38 85 MET A O 1
ATOM 658 N N . GLY A 1 86 ? 5.352 3.689 10.453 1 60.97 86 GLY A N 1
ATOM 659 C CA . GLY A 1 86 ? 6.395 3.4 11.43 1 60.97 86 GLY A CA 1
ATOM 660 C C . GLY A 1 86 ? 7.551 4.379 11.367 1 60.97 86 GLY A C 1
ATOM 661 O O . GLY A 1 86 ? 8.555 4.207 12.062 1 60.97 86 GLY A O 1
ATOM 662 N N . ARG A 1 87 ? 7.473 5.359 10.5 1 65.06 87 ARG A N 1
ATOM 663 C CA . ARG A 1 87 ? 8.539 6.352 10.43 1 65.06 87 ARG A CA 1
ATOM 664 C C . ARG A 1 87 ? 8.164 7.621 11.18 1 65.06 87 ARG A C 1
ATOM 666 O O . ARG A 1 87 ? 6.984 7.93 11.336 1 65.06 87 ARG A O 1
ATOM 673 N N . PRO A 1 88 ? 9.227 8.211 11.68 1 75.69 88 PRO A N 1
ATOM 674 C CA . PRO A 1 88 ? 8.953 9.5 12.32 1 75.69 88 PRO A CA 1
ATOM 675 C C . PRO A 1 88 ? 8.344 10.516 11.359 1 75.69 88 PRO A C 1
ATOM 677 O O . PRO A 1 88 ? 8.633 10.492 10.156 1 75.69 88 PRO A O 1
ATOM 680 N N . PRO A 1 89 ? 7.574 11.305 11.945 1 85.5 89 PRO A N 1
ATOM 681 C CA . PRO A 1 89 ? 6.973 12.344 11.109 1 85.5 89 PRO A CA 1
ATOM 682 C C . PRO A 1 89 ? 8.008 13.281 10.5 1 85.5 89 PRO A C 1
ATOM 684 O O . PRO A 1 89 ? 9.016 13.602 11.141 1 85.5 89 PRO A O 1
ATOM 687 N N . GLU A 1 90 ? 7.812 13.617 9.312 1 85.31 90 GLU A N 1
ATOM 688 C CA . GLU A 1 90 ? 8.633 14.586 8.602 1 85.31 90 GLU A CA 1
ATOM 689 C C . GLU A 1 90 ? 7.824 15.828 8.227 1 85.31 90 GLU A C 1
ATOM 691 O O . GLU A 1 90 ? 6.656 15.719 7.848 1 85.31 90 GLU A O 1
ATOM 696 N N . SER A 1 91 ? 8.516 16.938 8.383 1 90 91 SER A N 1
ATOM 697 C CA . SER A 1 91 ? 7.809 18.188 8.086 1 90 91 SER A CA 1
ATOM 698 C C . SER A 1 91 ? 8.492 18.953 6.961 1 90 91 SER A C 1
ATOM 700 O O . SER A 1 91 ? 9.711 18.891 6.809 1 90 91 SER A O 1
ATOM 702 N N . PHE A 1 92 ? 7.684 19.641 6.18 1 89.88 92 PHE A N 1
ATOM 703 C CA . PHE A 1 92 ? 8.188 20.547 5.168 1 89.88 92 PHE A CA 1
ATOM 704 C C . PHE A 1 92 ? 7.176 21.656 4.895 1 89.88 92 PHE A C 1
ATOM 706 O O . PHE A 1 92 ? 6.062 21.641 5.422 1 89.88 92 PHE A O 1
ATOM 713 N N . ARG A 1 93 ? 7.672 22.656 4.148 1 92.81 93 ARG A N 1
ATOM 714 C CA . ARG A 1 93 ? 6.805 23.797 3.896 1 92.81 93 ARG A CA 1
ATOM 715 C C . ARG A 1 93 ? 6.809 24.172 2.418 1 92.81 93 ARG A C 1
ATOM 717 O O . ARG A 1 93 ? 7.785 23.922 1.711 1 92.81 93 ARG A O 1
ATOM 724 N N . LEU A 1 94 ? 5.707 24.688 2.062 1 92.31 94 LEU A N 1
ATOM 725 C CA . LEU A 1 94 ? 5.531 25.281 0.742 1 92.31 94 LEU A CA 1
ATOM 726 C C . LEU A 1 94 ? 5.219 26.766 0.855 1 92.31 94 LEU A C 1
ATOM 728 O O . LEU A 1 94 ? 4.414 27.172 1.698 1 92.31 94 LEU A O 1
ATOM 732 N N . TYR A 1 95 ? 5.887 27.562 0.003 1 91.5 95 TYR A N 1
ATOM 733 C CA . TYR A 1 95 ? 5.656 29 -0.054 1 91.5 95 TYR A CA 1
ATOM 734 C C . TYR A 1 95 ? 5.238 29.422 -1.455 1 91.5 95 TYR A C 1
ATOM 736 O O . TYR A 1 95 ? 5.746 28.906 -2.449 1 91.5 95 TYR A O 1
ATOM 744 N N . SER A 1 96 ? 4.312 30.375 -1.475 1 89.69 96 SER A N 1
ATOM 745 C CA . SER A 1 96 ? 3.859 30.875 -2.768 1 89.69 96 SER A CA 1
ATOM 746 C C . SER A 1 96 ? 3.547 32.375 -2.703 1 89.69 96 SER A C 1
ATOM 748 O O . SER A 1 96 ? 3.355 32.906 -1.618 1 89.69 96 SER A O 1
ATOM 750 N N . ARG A 1 97 ? 3.607 33 -3.93 1 85.56 97 ARG A N 1
ATOM 751 C CA . ARG A 1 97 ? 3.258 34.406 -4.121 1 85.56 97 ARG A CA 1
ATOM 752 C C . ARG A 1 97 ? 2.287 34.594 -5.281 1 85.56 97 ARG A C 1
ATOM 754 O O . ARG A 1 97 ? 2.307 33.812 -6.234 1 85.56 97 ARG A O 1
ATOM 761 N N . ARG A 1 98 ? 1.255 35.531 -5.172 1 75.69 98 ARG A N 1
ATOM 762 C CA . ARG A 1 98 ? 0.251 35.812 -6.195 1 75.69 98 ARG A CA 1
ATOM 763 C C . ARG A 1 98 ? 0.894 36.375 -7.453 1 75.69 98 ARG A C 1
ATOM 765 O O . ARG A 1 98 ? 0.456 36.094 -8.57 1 75.69 98 ARG A O 1
ATOM 772 N N . ASP A 1 99 ? 1.804 37.344 -7.18 1 60.09 99 ASP A N 1
ATOM 773 C CA . ASP A 1 99 ? 2.246 38.188 -8.297 1 60.09 99 ASP A CA 1
ATOM 774 C C . ASP A 1 99 ? 2.973 37.344 -9.352 1 60.09 99 ASP A C 1
ATOM 776 O O . ASP A 1 99 ? 4.039 36.781 -9.078 1 60.09 99 ASP A O 1
ATOM 780 N N . GLY A 1 100 ? 2.328 37.031 -10.5 1 52.72 100 GLY A N 1
ATOM 781 C CA . GLY A 1 100 ? 2.707 36.531 -11.812 1 52.72 100 GLY A CA 1
ATOM 782 C C . GLY A 1 100 ? 3.34 35.156 -11.766 1 52.72 100 GLY A C 1
ATOM 783 O O . GLY A 1 100 ? 3.119 34.344 -12.664 1 52.72 100 GLY A O 1
ATOM 784 N N . GLU A 1 101 ? 4.426 34.969 -11.125 1 50.12 101 GLU A N 1
ATOM 785 C CA . GLU A 1 101 ? 5.082 33.688 -11.188 1 50.12 101 GLU A CA 1
ATOM 786 C C . GLU A 1 101 ? 4.57 32.75 -10.094 1 50.12 101 GLU A C 1
ATOM 788 O O . GLU A 1 101 ? 5.035 32.812 -8.961 1 50.12 101 GLU A O 1
ATOM 793 N N . LYS A 1 102 ? 3.373 32.344 -10.164 1 53.12 102 LYS A N 1
ATOM 794 C CA . LYS A 1 102 ? 2.854 31.391 -9.188 1 53.12 102 LYS A CA 1
ATOM 795 C C . LYS A 1 102 ? 3.854 30.266 -8.93 1 53.12 102 LYS A C 1
ATOM 797 O O . LYS A 1 102 ? 4.074 29.406 -9.797 1 53.12 102 LYS A O 1
ATOM 802 N N . THR A 1 103 ? 4.918 30.703 -8.203 1 61.59 103 THR A N 1
ATOM 803 C CA . THR A 1 103 ? 6.004 29.781 -7.891 1 61.59 103 THR A CA 1
ATOM 804 C C . THR A 1 103 ? 5.785 29.141 -6.527 1 61.59 103 THR A C 1
ATOM 806 O O . THR A 1 103 ? 5.402 29.812 -5.57 1 61.59 103 THR A O 1
ATOM 809 N N . ALA A 1 104 ? 5.59 27.891 -6.57 1 65.69 104 ALA A N 1
ATOM 810 C CA . ALA A 1 104 ? 5.625 27.156 -5.301 1 65.69 104 ALA A CA 1
ATOM 811 C C . ALA A 1 104 ? 7.02 26.609 -5.016 1 65.69 104 ALA A C 1
ATOM 813 O O . ALA A 1 104 ? 7.719 26.172 -5.93 1 65.69 104 ALA A O 1
ATOM 814 N N . VAL A 1 105 ? 7.5 27.094 -3.854 1 73.56 105 VAL A N 1
ATOM 815 C CA . VAL A 1 105 ? 8.781 26.562 -3.396 1 73.56 105 VAL A CA 1
ATOM 816 C C . VAL A 1 105 ? 8.562 25.594 -2.248 1 73.56 105 VAL A C 1
ATOM 818 O O . VAL A 1 105 ? 7.926 25.922 -1.248 1 73.56 105 VAL A O 1
ATOM 821 N N . VAL A 1 106 ? 9 24.406 -2.479 1 73.69 106 VAL A N 1
ATOM 822 C CA . VAL A 1 106 ? 9.023 23.438 -1.387 1 73.69 106 VAL A CA 1
ATOM 823 C C . VAL A 1 106 ? 10.336 23.562 -0.616 1 73.69 106 VAL A C 1
ATOM 825 O O . VAL A 1 106 ? 11.414 23.531 -1.21 1 73.69 106 VAL A O 1
ATOM 828 N N . TYR A 1 107 ? 10.133 23.859 0.616 1 74.12 107 TYR A N 1
ATOM 829 C CA . TYR A 1 107 ? 11.258 24.078 1.521 1 74.12 107 TYR A CA 1
ATOM 830 C C . TYR A 1 107 ? 11.305 23 2.592 1 74.12 107 TYR A C 1
ATOM 832 O O . TYR A 1 107 ? 10.398 22.891 3.422 1 74.12 107 TYR A O 1
ATOM 840 N N . VAL A 1 108 ? 12.344 22.141 2.43 1 67.06 108 VAL A N 1
ATOM 841 C CA . VAL A 1 108 ? 12.547 21.062 3.398 1 67.06 108 VAL A CA 1
ATOM 842 C C . VAL A 1 108 ? 13.766 21.375 4.258 1 67.06 108 VAL A C 1
ATOM 844 O O . VAL A 1 108 ? 14.875 21.516 3.742 1 67.06 108 VAL A O 1
ATOM 847 N N . GLY A 1 109 ? 13.477 21.703 5.559 1 60.31 109 GLY A N 1
ATOM 848 C CA . GLY A 1 109 ? 14.594 21.891 6.473 1 60.31 109 GLY A CA 1
ATOM 849 C C . GLY A 1 109 ? 15.148 20.594 7.016 1 60.31 109 GLY A C 1
ATOM 850 O O . GLY A 1 109 ? 14.391 19.656 7.305 1 60.31 109 GLY A O 1
ATOM 851 N N . SER A 1 110 ? 16.438 20.375 6.75 1 57.47 110 SER A N 1
ATOM 852 C CA . SER A 1 110 ? 17.094 19.203 7.344 1 57.47 110 SER A CA 1
ATOM 853 C C . SER A 1 110 ? 17.859 19.578 8.609 1 57.47 110 SER A C 1
ATOM 855 O O . SER A 1 110 ? 17.969 20.766 8.938 1 57.47 110 SER A O 1
ATOM 857 N N . SER A 1 111 ? 18.281 18.594 9.414 1 57.81 111 SER A N 1
ATOM 858 C CA . SER A 1 111 ? 18.969 18.703 10.695 1 57.81 111 SER A CA 1
ATOM 859 C C . SER A 1 111 ? 20.219 19.562 10.57 1 57.81 111 SER A C 1
ATOM 861 O O . SER A 1 111 ? 20.625 20.219 11.531 1 57.81 111 SER A O 1
ATOM 863 N N . ASN A 1 112 ? 20.844 19.656 9.492 1 64.25 112 ASN A N 1
ATOM 864 C CA . ASN A 1 112 ? 22.109 20.359 9.391 1 64.25 112 ASN A CA 1
ATOM 865 C C . ASN A 1 112 ? 21.953 21.688 8.648 1 64.25 112 ASN A C 1
ATOM 867 O O . ASN A 1 112 ? 22.828 22.094 7.891 1 64.25 112 ASN A O 1
ATOM 871 N N . ASN A 1 113 ? 20.906 22.359 8.828 1 74.06 113 ASN A N 1
ATOM 872 C CA . ASN A 1 113 ? 20.609 23.656 8.234 1 74.06 113 ASN A CA 1
ATOM 873 C C . ASN A 1 113 ? 20.609 23.594 6.711 1 74.06 113 ASN A C 1
ATOM 875 O O . ASN A 1 113 ? 20.656 24.625 6.043 1 74.06 113 ASN A O 1
ATOM 879 N N . LEU A 1 114 ? 20.703 22.328 6.297 1 81.38 114 LEU A N 1
ATOM 880 C CA . LEU A 1 114 ? 20.594 22.156 4.855 1 81.38 114 LEU A CA 1
ATOM 881 C C . LEU A 1 114 ? 19.125 22.234 4.418 1 81.38 114 LEU A C 1
ATOM 883 O O . LEU A 1 114 ? 18.25 21.656 5.051 1 81.38 114 LEU A O 1
ATOM 887 N N . VAL A 1 115 ? 19 23.109 3.416 1 84.75 115 VAL A N 1
ATOM 888 C CA . VAL A 1 115 ? 17.656 23.281 2.893 1 84.75 115 VAL A CA 1
ATOM 889 C C . VAL A 1 115 ? 17.594 22.828 1.436 1 84.75 115 VAL A C 1
ATOM 891 O O . VAL A 1 115 ? 18.578 22.984 0.695 1 84.75 115 VAL A O 1
ATOM 894 N N . GLU A 1 116 ? 16.547 22.203 1.198 1 84.56 116 GLU A N 1
ATOM 895 C CA . GLU A 1 116 ? 16.234 21.844 -0.183 1 84.56 116 GLU A CA 1
ATOM 896 C C . GLU A 1 116 ? 15.039 22.625 -0.705 1 84.56 116 GLU A C 1
ATOM 898 O O . GLU A 1 116 ? 14.016 22.719 -0.031 1 84.56 116 GLU A O 1
ATOM 903 N N . THR A 1 117 ? 15.297 23.234 -1.855 1 87.44 117 THR A N 1
ATOM 904 C CA . THR A 1 117 ? 14.211 24.016 -2.438 1 87.44 117 THR A CA 1
ATOM 905 C C . THR A 1 117 ? 13.922 23.562 -3.867 1 87.44 117 THR A C 1
ATOM 907 O O . THR A 1 117 ? 14.844 23.219 -4.613 1 87.44 117 THR A O 1
ATOM 910 N N . ILE A 1 118 ? 12.68 23.562 -4.121 1 84.81 118 ILE A N 1
ATOM 911 C CA . ILE A 1 118 ? 12.203 23.219 -5.457 1 84.81 118 ILE A CA 1
ATOM 912 C C . ILE A 1 118 ? 11.32 24.344 -5.992 1 84.81 118 ILE A C 1
ATOM 914 O O . ILE A 1 118 ? 10.453 24.844 -5.281 1 84.81 118 ILE A O 1
ATOM 918 N N . TYR A 1 119 ? 11.609 24.734 -7.246 1 85 119 TYR A N 1
ATOM 919 C CA . TYR A 1 119 ? 10.797 25.75 -7.902 1 85 119 TYR A CA 1
ATOM 920 C C . TYR A 1 119 ? 9.82 25.125 -8.891 1 85 119 TYR A C 1
ATOM 922 O O . TYR A 1 119 ? 10.203 24.25 -9.672 1 85 119 TYR A O 1
ATOM 930 N N . PHE A 1 120 ? 8.562 25.609 -8.773 1 85.88 120 PHE A N 1
ATOM 931 C CA . PHE A 1 120 ? 7.547 25.188 -9.727 1 85.88 120 PHE A CA 1
ATOM 932 C C . PHE A 1 120 ? 7.016 26.391 -10.516 1 85.88 120 PHE A C 1
ATOM 934 O O . PHE A 1 120 ? 6.812 27.469 -9.953 1 85.88 120 PHE A O 1
ATOM 941 N N . GLU A 1 121 ? 6.781 26.172 -11.797 1 78.5 121 GLU A N 1
ATOM 942 C CA . GLU A 1 121 ? 6.324 27.25 -12.664 1 78.5 121 GLU A CA 1
ATOM 943 C C . GLU A 1 121 ? 4.906 27.688 -12.312 1 78.5 121 GLU A C 1
ATOM 945 O O . GLU A 1 121 ? 4.555 28.859 -12.469 1 78.5 121 GLU A O 1
ATOM 950 N N . ASP A 1 122 ? 4.133 26.734 -11.906 1 82.38 122 ASP A N 1
ATOM 951 C CA . ASP A 1 122 ? 2.764 27.062 -11.516 1 82.38 122 ASP A CA 1
ATOM 952 C C . ASP A 1 122 ? 2.277 26.125 -10.406 1 82.38 122 ASP A C 1
ATOM 954 O O . ASP A 1 122 ? 2.973 25.188 -10.031 1 82.38 122 ASP A O 1
ATOM 958 N N . LEU A 1 123 ? 1.148 26.469 -9.922 1 85.5 123 LEU A N 1
ATOM 959 C CA . LEU A 1 123 ? 0.594 25.734 -8.789 1 85.5 123 LEU A CA 1
ATOM 960 C C . LEU A 1 123 ? 0.222 24.312 -9.188 1 85.5 123 LEU A C 1
ATOM 962 O O . LEU A 1 123 ? 0.326 23.391 -8.383 1 85.5 123 LEU A O 1
ATOM 966 N N . ASN A 1 124 ? -0.209 24.25 -10.375 1 87.25 124 ASN A N 1
ATOM 967 C CA . ASN A 1 124 ? -0.597 22.922 -10.844 1 87.25 124 ASN A CA 1
ATOM 968 C C . ASN A 1 124 ? 0.58 21.953 -10.82 1 87.25 124 ASN A C 1
ATOM 970 O O . ASN A 1 124 ? 0.433 20.797 -10.406 1 87.25 124 ASN A O 1
ATOM 974 N N . ALA A 1 125 ? 1.692 22.438 -11.273 1 86.56 125 ALA A N 1
ATOM 975 C CA . ALA A 1 125 ? 2.898 21.609 -11.266 1 86.56 125 ALA A CA 1
ATOM 976 C C . ALA A 1 125 ? 3.295 21.234 -9.844 1 86.56 125 ALA A C 1
ATOM 978 O O . ALA A 1 125 ? 3.689 20.094 -9.578 1 86.56 125 ALA A O 1
ATOM 979 N N . CYS A 1 126 ? 3.172 22.109 -8.992 1 88.56 126 CYS A N 1
ATOM 980 C CA . CYS A 1 126 ? 3.498 21.875 -7.59 1 88.56 126 CYS A CA 1
ATOM 981 C C . CYS A 1 126 ? 2.549 20.859 -6.977 1 88.56 126 CYS A C 1
ATOM 983 O O . CYS A 1 126 ? 2.988 19.891 -6.332 1 88.56 126 CYS A O 1
ATOM 985 N N . CYS A 1 127 ? 1.276 21.016 -7.207 1 92.38 127 CYS A N 1
ATOM 986 C CA . CYS A 1 127 ? 0.27 20.109 -6.652 1 92.38 127 CYS A CA 1
ATOM 987 C C . CYS A 1 127 ? 0.411 18.719 -7.227 1 92.38 127 CYS A C 1
ATOM 989 O O . CYS A 1 127 ? 0.249 17.719 -6.512 1 92.38 127 CYS A O 1
ATOM 991 N N . SER A 1 128 ? 0.718 18.703 -8.453 1 89.44 128 SER A N 1
ATOM 992 C CA . SER A 1 128 ? 0.962 17.406 -9.086 1 89.44 128 SER A CA 1
ATOM 993 C C . SER A 1 128 ? 2.162 16.703 -8.469 1 89.44 128 SER A C 1
ATOM 995 O O . SER A 1 128 ? 2.131 15.492 -8.25 1 89.44 128 SER A O 1
ATOM 997 N N . TYR A 1 129 ? 3.146 17.469 -8.195 1 87.62 129 TYR A N 1
ATOM 998 C CA . TYR A 1 129 ? 4.34 16.938 -7.547 1 87.62 129 TYR A CA 1
ATOM 999 C C . TYR A 1 129 ? 4.012 16.391 -6.164 1 87.62 129 TYR A C 1
ATOM 1001 O O . TYR A 1 129 ? 4.379 15.266 -5.836 1 87.62 129 TYR A O 1
ATOM 1009 N N . LEU A 1 130 ? 3.301 17.109 -5.418 1 90.81 130 LEU A N 1
ATOM 1010 C CA . LEU A 1 130 ? 2.932 16.688 -4.07 1 90.81 130 LEU A CA 1
ATOM 1011 C C . LEU A 1 130 ? 2.047 15.445 -4.109 1 90.81 130 LEU A C 1
ATOM 1013 O O . LEU A 1 130 ? 2.242 14.516 -3.322 1 90.81 130 LEU A O 1
ATOM 1017 N N . ALA A 1 131 ? 1.113 15.453 -5.02 1 92.75 131 ALA A N 1
ATOM 1018 C CA . ALA A 1 131 ? 0.218 14.312 -5.148 1 92.75 131 ALA A CA 1
ATOM 1019 C C . ALA A 1 131 ? 0.99 13.055 -5.539 1 92.75 131 ALA A C 1
ATOM 1021 O O . ALA A 1 131 ? 0.69 11.961 -5.055 1 92.75 131 ALA A O 1
ATOM 1022 N N . THR A 1 132 ? 1.946 13.234 -6.355 1 86.44 132 THR A N 1
ATOM 1023 C CA . THR A 1 132 ? 2.75 12.102 -6.785 1 86.44 132 THR A CA 1
ATOM 1024 C C . THR A 1 132 ? 3.486 11.484 -5.598 1 86.44 132 THR A C 1
ATOM 1026 O O . THR A 1 132 ? 3.66 10.258 -5.535 1 86.44 132 THR A O 1
ATOM 1029 N N . LEU A 1 133 ? 3.822 12.289 -4.645 1 85.19 133 LEU A N 1
ATOM 1030 C CA . LEU A 1 133 ? 4.594 11.82 -3.498 1 85.19 133 LEU A CA 1
ATOM 1031 C C . LEU A 1 133 ? 3.678 11.211 -2.439 1 85.19 133 LEU A C 1
ATOM 1033 O O . LEU A 1 133 ? 4.055 10.25 -1.766 1 85.19 133 LEU A O 1
ATOM 1037 N N . TYR A 1 134 ? 2.432 11.695 -2.4 1 89.88 134 TYR A N 1
ATOM 1038 C CA . TYR A 1 134 ? 1.745 11.391 -1.15 1 89.88 134 TYR A CA 1
ATOM 1039 C C . TYR A 1 134 ? 0.337 10.867 -1.414 1 89.88 134 TYR A C 1
ATOM 1041 O O . TYR A 1 134 ? -0.366 10.469 -0.485 1 89.88 134 TYR A O 1
ATOM 1049 N N . ALA A 1 135 ? -0.142 10.883 -2.641 1 93.44 135 ALA A N 1
ATOM 1050 C CA . ALA A 1 135 ? -1.476 10.375 -2.963 1 93.44 135 ALA A CA 1
ATOM 1051 C C . ALA A 1 135 ? -1.398 9.016 -3.648 1 93.44 135 ALA A C 1
ATOM 1053 O O . ALA A 1 135 ? -0.375 8.672 -4.246 1 93.44 135 ALA A O 1
ATOM 1054 N N . ALA A 1 136 ? -2.412 8.289 -3.48 1 90.81 136 ALA A N 1
ATOM 1055 C CA . ALA A 1 136 ? -2.529 7.016 -4.188 1 90.81 136 ALA A CA 1
ATOM 1056 C C . ALA A 1 136 ? -2.908 7.234 -5.648 1 90.81 136 ALA A C 1
ATOM 1058 O O . ALA A 1 136 ? -3.68 8.141 -5.969 1 90.81 136 ALA A O 1
ATOM 1059 N N . HIS A 1 137 ? -2.381 6.344 -6.449 1 85.5 137 HIS A N 1
ATOM 1060 C CA . HIS A 1 137 ? -2.719 6.387 -7.867 1 85.5 137 HIS A CA 1
ATOM 1061 C C . HIS A 1 137 ? -3.945 5.531 -8.172 1 85.5 137 HIS A C 1
ATOM 1063 O O . HIS A 1 137 ? -3.838 4.496 -8.828 1 85.5 137 HIS A O 1
ATOM 1069 N N . VAL A 1 138 ? -5.004 6.047 -7.789 1 86.88 138 VAL A N 1
ATOM 1070 C CA . VAL A 1 138 ? -6.285 5.371 -7.996 1 86.88 138 VAL A CA 1
ATOM 1071 C C . VAL A 1 138 ? -7.086 6.109 -9.07 1 86.88 138 VAL A C 1
ATOM 1073 O O . VAL A 1 138 ? -7.199 7.336 -9.031 1 86.88 138 VAL A O 1
ATOM 1076 N N . ALA A 1 139 ? -7.621 5.348 -9.961 1 84.44 139 ALA A N 1
ATOM 1077 C CA . ALA A 1 139 ? -8.383 5.949 -11.055 1 84.44 139 ALA A CA 1
ATOM 1078 C C . ALA A 1 139 ? -9.836 6.176 -10.648 1 84.44 139 ALA A C 1
ATOM 1080 O O . ALA A 1 139 ? -10.391 7.254 -10.875 1 84.44 139 ALA A O 1
ATOM 1081 N N . LYS A 1 140 ? -10.469 5.184 -10.07 1 87.81 140 LYS A N 1
ATOM 1082 C CA . LYS A 1 140 ? -11.836 5.258 -9.57 1 87.81 140 LYS A CA 1
ATOM 1083 C C . LYS A 1 140 ? -11.883 5.07 -8.055 1 87.81 140 LYS A C 1
ATOM 1085 O O . LYS A 1 140 ? -11.742 3.953 -7.559 1 87.81 140 LYS A O 1
ATOM 1090 N N . PRO A 1 141 ? -12.117 6.164 -7.383 1 90.19 141 PRO A N 1
ATOM 1091 C CA . PRO A 1 141 ? -12.062 6.051 -5.926 1 90.19 141 PRO A CA 1
ATOM 1092 C C . PRO A 1 141 ? -13.266 5.312 -5.344 1 90.19 141 PRO A C 1
ATOM 1094 O O . PRO A 1 141 ? -14.336 5.289 -5.961 1 90.19 141 PRO A O 1
ATOM 1097 N N . SER A 1 142 ? -13.039 4.785 -4.25 1 89.94 142 SER A N 1
ATOM 1098 C CA . SER A 1 142 ? -14.141 4.227 -3.475 1 89.94 142 SER A CA 1
ATOM 1099 C C . SER A 1 142 ? -15.195 5.289 -3.158 1 89.94 142 SER A C 1
ATOM 1101 O O . SER A 1 142 ? -14.898 6.484 -3.186 1 89.94 142 SER A O 1
ATOM 1103 N N . PRO A 1 143 ? -16.391 4.805 -2.898 1 90.81 143 PRO A N 1
ATOM 1104 C CA . PRO A 1 143 ? -17.453 5.762 -2.592 1 90.81 143 PRO A CA 1
ATOM 1105 C C . PRO A 1 143 ? -17.156 6.594 -1.348 1 90.81 143 PRO A C 1
ATOM 1107 O O . PRO A 1 143 ? -16.5 6.113 -0.42 1 90.81 143 PRO A O 1
ATOM 1110 N N . ASN A 1 144 ? -17.656 7.824 -1.391 1 93.25 144 ASN A N 1
ATOM 1111 C CA . ASN A 1 144 ? -17.562 8.688 -0.219 1 93.25 144 ASN A CA 1
ATOM 1112 C C . ASN A 1 144 ? -18.625 8.344 0.822 1 93.25 144 ASN A C 1
ATOM 1114 O O . ASN A 1 144 ? -19.703 8.922 0.824 1 93.25 144 ASN A O 1
ATOM 1118 N N . LEU A 1 145 ? -18.312 7.602 1.736 1 91.12 145 LEU A N 1
ATOM 1119 C CA . LEU A 1 145 ? -19.281 7.023 2.656 1 91.12 145 LEU A CA 1
ATOM 1120 C C . LEU A 1 145 ? -19.5 7.93 3.861 1 91.12 145 LEU A C 1
ATOM 1122 O O . LEU A 1 145 ? -20.469 7.754 4.609 1 91.12 145 LEU A O 1
ATOM 1126 N N . ILE A 1 146 ? -18.531 8.953 4.117 1 89.12 146 ILE A N 1
ATOM 1127 C CA . ILE A 1 146 ? -18.688 9.883 5.227 1 89.12 146 ILE A CA 1
ATOM 1128 C C . ILE A 1 146 ? -19.297 11.188 4.727 1 89.12 146 ILE A C 1
ATOM 1130 O O . ILE A 1 146 ? -19.969 11.898 5.48 1 89.12 146 ILE A O 1
ATOM 1134 N N . LYS A 1 147 ? -19.844 11.43 3.473 1 75.44 147 LYS A N 1
ATOM 1135 C CA . LYS A 1 147 ? -20.25 12.547 2.619 1 75.44 147 LYS A CA 1
ATOM 1136 C C . LYS A 1 147 ? -20.75 13.727 3.451 1 75.44 147 LYS A C 1
ATOM 1138 O O . LYS A 1 147 ? -20.547 14.883 3.074 1 75.44 147 LYS A O 1
ATOM 1143 N N . PRO A 1 148 ? -21.281 13.688 4.453 1 78.38 148 PRO A N 1
ATOM 1144 C CA . PRO A 1 148 ? -21.812 14.859 5.156 1 78.38 148 PRO A CA 1
ATOM 1145 C C . PRO A 1 148 ? -20.703 15.68 5.836 1 78.38 148 PRO A C 1
ATOM 1147 O O . PRO A 1 148 ? -19.609 15.164 6.082 1 78.38 148 PRO A O 1
ATOM 1150 N N . GLU A 1 149 ? -21.016 17.031 5.867 1 93.69 149 GLU A N 1
ATOM 1151 C CA . GLU A 1 149 ? -20.281 17.844 6.832 1 93.69 149 GLU A CA 1
ATOM 1152 C C . GLU A 1 149 ? -20.547 17.375 8.258 1 93.69 149 GLU A C 1
ATOM 1154 O O . GLU A 1 149 ? -21.703 17.297 8.68 1 93.69 149 GLU A O 1
ATOM 1159 N N . VAL A 1 150 ? -19.484 17.016 8.859 1 96 150 VAL A N 1
ATOM 1160 C CA . VAL A 1 150 ? -19.656 16.562 10.242 1 96 150 VAL A CA 1
ATOM 1161 C C . VAL A 1 150 ? -18.766 17.406 11.164 1 96 150 VAL A C 1
ATOM 1163 O O . VAL A 1 150 ? -17.812 18.031 10.711 1 96 150 VAL A O 1
ATOM 1166 N N . SER A 1 151 ? -19.188 17.453 12.375 1 95.06 151 SER A N 1
ATOM 1167 C CA . SER A 1 151 ? -18.328 18.141 13.344 1 95.06 151 SER A CA 1
ATOM 1168 C C . SER A 1 151 ? -17.016 17.391 13.555 1 95.06 151 SER A C 1
ATOM 1170 O O . SER A 1 151 ? -16.906 16.203 13.219 1 95.06 151 SER A O 1
ATOM 1172 N N . LEU A 1 152 ? -16.047 18.062 14.086 1 96.25 152 LEU A N 1
ATOM 1173 C CA . LEU A 1 152 ? -14.758 17.453 14.398 1 96.25 152 LEU A CA 1
ATOM 1174 C C . LEU A 1 152 ? -14.922 16.281 15.359 1 96.25 152 LEU A C 1
ATOM 1176 O O . LEU A 1 152 ? -14.266 15.25 15.211 1 96.25 152 LEU A O 1
ATOM 1180 N N . GLU A 1 153 ? -15.836 16.438 16.328 1 96.19 153 GLU A N 1
ATOM 1181 C CA . GLU A 1 153 ? -16.094 15.367 17.281 1 96.19 153 GLU A CA 1
ATOM 1182 C C . GLU A 1 153 ? -16.562 14.094 16.594 1 96.19 153 GLU A C 1
ATOM 1184 O O . GLU A 1 153 ? -16.078 13 16.875 1 96.19 153 GLU A O 1
ATOM 1189 N N . VAL A 1 154 ? -17.469 14.281 15.672 1 96.94 154 VAL A N 1
ATOM 1190 C CA . VAL A 1 154 ? -18 13.141 14.93 1 96.94 154 VAL A CA 1
ATOM 1191 C C . VAL A 1 154 ? -16.891 12.492 14.109 1 96.94 154 VAL A C 1
ATOM 1193 O O . VAL A 1 154 ? -16.766 11.266 14.078 1 96.94 154 VAL A O 1
ATOM 1196 N N . MET A 1 155 ? -16.062 13.273 13.5 1 97.69 155 MET A N 1
ATOM 1197 C CA . MET A 1 155 ? -14.953 12.75 12.703 1 97.69 155 MET A CA 1
ATOM 1198 C C . MET A 1 155 ? -14 11.93 13.57 1 97.69 155 MET A C 1
ATOM 1200 O O . MET A 1 155 ? -13.562 10.852 13.164 1 97.69 155 MET A O 1
ATOM 1204 N N . LEU A 1 156 ? -13.75 12.422 14.727 1 97.75 156 LEU A N 1
ATOM 1205 C CA . LEU A 1 156 ? -12.852 11.711 15.625 1 97.75 156 LEU A CA 1
ATOM 1206 C C . LEU A 1 156 ? -13.438 10.367 16.031 1 97.75 156 LEU A C 1
ATOM 1208 O O . LEU A 1 156 ? -12.719 9.367 16.125 1 97.75 156 LEU A O 1
ATOM 1212 N N . ILE A 1 157 ? -14.719 10.344 16.266 1 97.94 157 ILE A N 1
ATOM 1213 C CA . ILE A 1 157 ? -15.383 9.102 16.625 1 97.94 157 ILE A CA 1
ATOM 1214 C C . ILE A 1 157 ? -15.328 8.125 15.461 1 97.94 157 ILE A C 1
ATOM 1216 O O . ILE A 1 157 ? -15.102 6.93 15.648 1 97.94 157 ILE A O 1
ATOM 1220 N N . ILE A 1 158 ? -15.516 8.633 14.266 1 97.88 158 ILE A N 1
ATOM 1221 C CA . ILE A 1 158 ? -15.445 7.816 13.062 1 97.88 158 ILE A CA 1
ATOM 1222 C C . ILE A 1 158 ? -14.062 7.172 12.953 1 97.88 158 ILE A C 1
ATOM 1224 O O . ILE A 1 158 ? -13.945 5.961 12.75 1 97.88 158 ILE A O 1
ATOM 1228 N N . LEU A 1 159 ? -13.039 7.977 13.094 1 97.88 159 LEU A N 1
ATOM 1229 C CA . LEU A 1 159 ? -11.664 7.484 12.992 1 97.88 159 LEU A CA 1
ATOM 1230 C C . LEU A 1 159 ? -11.375 6.457 14.078 1 97.88 159 LEU A C 1
ATOM 1232 O O . LEU A 1 159 ? -10.672 5.469 13.836 1 97.88 159 LEU A O 1
ATOM 1236 N N . ALA A 1 160 ? -11.938 6.645 15.219 1 97.94 160 ALA A N 1
ATOM 1237 C CA . ALA A 1 160 ? -11.773 5.695 16.312 1 97.94 160 ALA A CA 1
ATOM 1238 C C . ALA A 1 160 ? -12.406 4.352 15.984 1 97.94 160 ALA A C 1
ATOM 1240 O O . ALA A 1 160 ? -11.852 3.297 16.297 1 97.94 160 ALA A O 1
ATOM 1241 N N . PHE A 1 161 ? -13.578 4.41 15.414 1 98.12 161 PHE A N 1
ATOM 1242 C CA . PHE A 1 161 ? -14.242 3.172 15.016 1 98.12 161 PHE A CA 1
ATOM 1243 C C . PHE A 1 161 ? -13.414 2.43 13.977 1 98.12 161 PHE A C 1
ATOM 1245 O O . PHE A 1 161 ? -13.305 1.203 14.023 1 98.12 161 PHE A O 1
ATOM 1252 N N . ILE A 1 162 ? -12.875 3.162 13.047 1 97.19 162 ILE A N 1
ATOM 1253 C CA . ILE A 1 162 ? -12.023 2.541 12.039 1 97.19 162 ILE A CA 1
ATOM 1254 C C . ILE A 1 162 ? -10.82 1.886 12.711 1 97.19 162 ILE A C 1
ATOM 1256 O O . ILE A 1 162 ? -10.477 0.743 12.406 1 97.19 162 ILE A O 1
ATOM 1260 N N . ASP A 1 163 ? -10.219 2.588 13.633 1 96.5 163 ASP A N 1
ATOM 1261 C CA . ASP A 1 163 ? -9.062 2.047 14.344 1 96.5 163 ASP A CA 1
ATOM 1262 C C . ASP A 1 163 ? -9.453 0.824 15.172 1 96.5 163 ASP A C 1
ATOM 1264 O O . ASP A 1 163 ? -8.664 -0.113 15.312 1 96.5 163 ASP A O 1
ATOM 1268 N N . CYS A 1 164 ? -10.633 0.863 15.727 1 96.56 164 CYS A N 1
ATOM 1269 C CA . CYS A 1 164 ? -11.109 -0.307 16.453 1 96.56 164 CYS A CA 1
ATOM 1270 C C . CYS A 1 164 ? -11.242 -1.51 15.523 1 96.56 164 CYS A C 1
ATOM 1272 O O . CYS A 1 164 ? -10.891 -2.631 15.898 1 96.56 164 CYS A O 1
ATOM 1274 N N . TYR A 1 165 ? -11.805 -1.277 14.391 1 95.88 165 TYR A N 1
ATOM 1275 C CA . TYR A 1 165 ? -11.875 -2.357 13.414 1 95.88 165 TYR A CA 1
ATOM 1276 C C . TYR A 1 165 ? -10.477 -2.871 13.07 1 95.88 165 TYR A C 1
ATOM 1278 O O . TYR A 1 165 ? -10.25 -4.082 13.039 1 95.88 165 TYR A O 1
ATOM 1286 N N . ARG A 1 166 ? -9.578 -1.987 12.805 1 94.62 166 ARG A N 1
ATOM 1287 C CA . ARG A 1 166 ? -8.203 -2.355 12.461 1 94.62 166 ARG A CA 1
ATOM 1288 C C . ARG A 1 166 ? -7.574 -3.195 13.57 1 94.62 166 ARG A C 1
ATOM 1290 O O . ARG A 1 166 ? -6.91 -4.195 13.289 1 94.62 166 ARG A O 1
ATOM 1297 N N . ARG A 1 167 ? -7.781 -2.762 14.781 1 93.5 167 ARG A N 1
ATOM 1298 C CA . ARG A 1 167 ? -7.258 -3.514 15.922 1 93.5 167 ARG A CA 1
ATOM 1299 C C . ARG A 1 167 ? -7.824 -4.93 15.945 1 93.5 167 ARG A C 1
ATOM 1301 O O . ARG A 1 167 ? -7.09 -5.895 16.156 1 93.5 167 ARG A O 1
ATOM 1308 N N . ALA A 1 168 ? -9.109 -4.977 15.773 1 92 168 ALA A N 1
ATOM 1309 C CA . ALA A 1 168 ? -9.758 -6.285 15.758 1 92 168 ALA A CA 1
ATOM 1310 C C . ALA A 1 168 ? -9.219 -7.152 14.625 1 92 168 ALA A C 1
ATOM 1312 O O . ALA A 1 168 ? -8.969 -8.344 14.805 1 92 168 ALA A O 1
ATOM 1313 N N . TYR A 1 169 ? -9.047 -6.531 13.5 1 90.88 169 TYR A N 1
ATOM 1314 C CA . TYR A 1 169 ? -8.508 -7.227 12.336 1 90.88 169 TYR A CA 1
ATOM 1315 C C . TYR A 1 169 ? -7.109 -7.77 12.625 1 90.88 169 TYR A C 1
ATOM 1317 O O . TYR A 1 169 ? -6.816 -8.93 12.336 1 90.88 169 TYR A O 1
ATOM 1325 N N . LEU A 1 170 ? -6.266 -6.957 13.18 1 90.94 170 LEU A N 1
ATOM 1326 C CA . LEU A 1 170 ? -4.898 -7.363 13.5 1 90.94 170 LEU A CA 1
ATOM 1327 C C . LEU A 1 170 ? -4.895 -8.484 14.539 1 90.94 170 LEU A C 1
ATOM 1329 O O . LEU A 1 170 ? -4.102 -9.422 14.438 1 90.94 170 LEU A O 1
ATOM 1333 N N . ASN A 1 171 ? -5.754 -8.344 15.477 1 90.75 171 ASN A N 1
ATOM 1334 C CA . ASN A 1 171 ? -5.863 -9.398 16.484 1 90.75 171 ASN A CA 1
ATOM 1335 C C . ASN A 1 171 ? -6.305 -10.719 15.859 1 90.75 171 ASN A C 1
ATOM 1337 O O . ASN A 1 171 ? -5.82 -11.789 16.25 1 90.75 171 ASN A O 1
ATOM 1341 N N . GLU A 1 172 ? -7.227 -10.609 14.984 1 88.5 172 GLU A N 1
ATOM 1342 C CA . GLU A 1 172 ? -7.664 -11.797 14.258 1 88.5 172 GLU A CA 1
ATOM 1343 C C . GLU A 1 172 ? -6.512 -12.438 13.492 1 88.5 172 GLU A C 1
ATOM 1345 O O . GLU A 1 172 ? -6.34 -13.656 13.516 1 88.5 172 GLU A O 1
ATOM 1350 N N . MET A 1 173 ? -5.758 -11.656 12.836 1 87.75 173 MET A N 1
ATOM 1351 C CA . MET A 1 173 ? -4.613 -12.141 12.07 1 87.75 173 MET A CA 1
ATOM 1352 C C . MET A 1 173 ? -3.6 -12.82 12.984 1 87.75 173 MET A C 1
ATOM 1354 O O . MET A 1 173 ? -3.082 -13.891 12.656 1 87.75 173 MET A O 1
ATOM 1358 N N . LEU A 1 174 ? -3.389 -12.219 14.109 1 89.56 174 LEU A N 1
ATOM 1359 C CA . LEU A 1 174 ? -2.383 -12.711 15.047 1 89.56 174 LEU A CA 1
ATOM 1360 C C . LEU A 1 174 ? -2.846 -14 15.711 1 89.56 174 LEU A C 1
ATOM 1362 O O . LEU A 1 174 ? -2.027 -14.859 16.047 1 89.56 174 LEU A O 1
ATOM 1366 N N . SER A 1 175 ? -4.121 -14.156 15.844 1 85.75 175 SER A N 1
ATOM 1367 C CA . SER A 1 175 ? -4.668 -15.344 16.5 1 85.75 175 SER A CA 1
ATOM 1368 C C . SER A 1 175 ? -4.996 -16.438 15.484 1 85.75 175 SER A C 1
ATOM 1370 O O . SER A 1 175 ? -5.441 -17.516 15.859 1 85.75 175 SER A O 1
ATOM 1372 N N . SER A 1 176 ? -4.777 -16.172 14.25 1 74.12 176 SER A N 1
ATOM 1373 C CA . SER A 1 176 ? -5.109 -17.078 13.164 1 74.12 176 SER A CA 1
ATOM 1374 C C . SER A 1 176 ? -6.586 -17.469 13.195 1 74.12 176 SER A C 1
ATOM 1376 O O . SER A 1 176 ? -6.938 -18.609 12.898 1 74.12 176 SER A O 1
ATOM 1378 N N . ASN A 1 177 ? -7.297 -16.609 13.852 1 67.69 177 ASN A N 1
ATOM 1379 C CA . ASN A 1 177 ? -8.742 -16.828 13.852 1 67.69 177 ASN A CA 1
ATOM 1380 C C . ASN A 1 177 ? -9.406 -16.156 12.648 1 67.69 177 ASN A C 1
ATOM 1382 O O . ASN A 1 177 ? -9.188 -14.977 12.391 1 67.69 177 ASN A O 1
ATOM 1386 N N . ALA A 1 178 ? -9.906 -16.984 11.766 1 61.91 178 ALA A N 1
ATOM 1387 C CA . ALA A 1 178 ? -10.5 -16.469 10.531 1 61.91 178 ALA A CA 1
ATOM 1388 C C . ALA A 1 178 ? -11.852 -15.82 10.805 1 61.91 178 ALA A C 1
ATOM 1390 O O . ALA A 1 178 ? -12.57 -15.445 9.875 1 61.91 178 ALA A O 1
ATOM 1391 N N . LYS A 1 179 ? -12.148 -15.648 12.141 1 62.53 179 LYS A N 1
ATOM 1392 C CA . LYS A 1 179 ? -13.484 -15.094 12.359 1 62.53 179 LYS A CA 1
ATOM 1393 C C . LYS A 1 179 ? -13.508 -13.594 12.07 1 62.53 179 LYS A C 1
ATOM 1395 O O . LYS A 1 179 ? -12.57 -12.875 12.414 1 62.53 179 LYS A O 1
ATOM 1400 N N . SER A 1 180 ? -14.516 -13.258 11.328 1 66.06 180 SER A N 1
ATOM 1401 C CA . SER A 1 180 ? -14.695 -11.867 10.93 1 66.06 180 SER A CA 1
ATOM 1402 C C . SER A 1 180 ? -14.906 -10.969 12.148 1 66.06 180 SER A C 1
ATOM 1404 O O . SER A 1 180 ? -15.5 -11.391 13.141 1 66.06 180 SER A O 1
ATOM 1406 N N . VAL A 1 181 ? -14.227 -9.805 12.18 1 73.56 181 VAL A N 1
ATOM 1407 C CA . VAL A 1 181 ? -14.391 -8.742 13.164 1 73.56 181 VAL A CA 1
ATOM 1408 C C . VAL A 1 181 ? -15.82 -8.211 13.109 1 73.56 181 VAL A C 1
ATOM 1410 O O . VAL A 1 181 ? -16.219 -7.602 12.117 1 73.56 181 VAL A O 1
ATOM 1413 N N . GLU A 1 182 ? -16.625 -8.492 14.117 1 85.31 182 GLU A N 1
ATOM 1414 C CA . GLU A 1 182 ? -18.031 -8.164 13.953 1 85.31 182 GLU A CA 1
ATOM 1415 C C . GLU A 1 182 ? -18.484 -7.129 14.984 1 85.31 182 GLU A C 1
ATOM 1417 O O . GLU A 1 182 ? -19.484 -6.438 14.781 1 85.31 182 GLU A O 1
ATOM 1422 N N . ALA A 1 183 ? -17.75 -7.062 16.078 1 91.31 183 ALA A N 1
ATOM 1423 C CA . ALA A 1 183 ? -18.25 -6.191 17.141 1 91.31 183 ALA A CA 1
ATOM 1424 C C . ALA A 1 183 ? -17.141 -5.824 18.125 1 91.31 183 ALA A C 1
ATOM 1426 O O . ALA A 1 183 ? -16.047 -6.418 18.078 1 91.31 183 ALA A O 1
ATOM 1427 N N . ILE A 1 184 ? -17.406 -4.859 18.906 1 94.19 184 ILE A N 1
ATOM 1428 C CA . ILE A 1 184 ? -16.531 -4.453 20.016 1 94.19 184 ILE A CA 1
ATOM 1429 C C . ILE A 1 184 ? -17.375 -4.07 21.219 1 94.19 184 ILE A C 1
ATOM 1431 O O . ILE A 1 184 ? -18.453 -3.486 21.078 1 94.19 184 ILE A O 1
ATOM 1435 N N . TYR A 1 185 ? -16.906 -4.375 22.328 1 94.38 185 TYR A N 1
ATOM 1436 C CA . TYR A 1 185 ? -17.594 -3.951 23.531 1 94.38 185 TYR A CA 1
ATOM 1437 C C . TYR A 1 185 ? -17.531 -2.438 23.688 1 94.38 185 TYR A C 1
ATOM 1439 O O . TYR A 1 185 ? -16.5 -1.82 23.422 1 94.38 185 TYR A O 1
ATOM 1447 N N . GLU A 1 186 ? -18.609 -1.887 24.203 1 95.12 186 GLU A N 1
ATOM 1448 C CA . GLU A 1 186 ? -18.688 -0.442 24.406 1 95.12 186 GLU A CA 1
ATOM 1449 C C . GLU A 1 186 ? -17.578 0.06 25.312 1 95.12 186 GLU A C 1
ATOM 1451 O O . GLU A 1 186 ? -16.938 1.079 25.016 1 95.12 186 GLU A O 1
ATOM 1456 N N . GLU A 1 187 ? -17.312 -0.651 26.328 1 94.62 187 GLU A N 1
ATOM 1457 C CA . GLU A 1 187 ? -16.266 -0.263 27.266 1 94.62 187 GLU A CA 1
ATOM 1458 C C . GLU A 1 187 ? -14.883 -0.283 26.609 1 94.62 187 GLU A C 1
ATOM 1460 O O . GLU A 1 187 ? -14.047 0.582 26.875 1 94.62 187 GLU A O 1
ATOM 1465 N N . GLU A 1 188 ? -14.688 -1.234 25.812 1 93.69 188 GLU A N 1
ATOM 1466 C CA . GLU A 1 188 ? -13.43 -1.333 25.094 1 93.69 188 GLU A CA 1
ATOM 1467 C C . GLU A 1 188 ? -13.266 -0.178 24.109 1 93.69 188 GLU A C 1
ATOM 1469 O O . GLU A 1 188 ? -12.18 0.397 23.984 1 93.69 188 GLU A O 1
ATOM 1474 N N . PHE A 1 189 ? -14.367 0.163 23.422 1 96.19 189 PHE A N 1
ATOM 1475 C CA . PHE A 1 189 ? -14.328 1.295 22.516 1 96.19 189 PHE A CA 1
ATOM 1476 C C . PHE A 1 189 ? -13.93 2.572 23.234 1 96.19 189 PHE A C 1
ATOM 1478 O O . PHE A 1 189 ? -13.062 3.314 22.781 1 96.19 189 PHE A O 1
ATOM 1485 N N . LEU A 1 190 ? -14.578 2.768 24.344 1 95.31 190 LEU A N 1
ATOM 1486 C CA . LEU A 1 190 ? -14.32 3.984 25.094 1 95.31 190 LEU A CA 1
ATOM 1487 C C . LEU A 1 190 ? -12.875 4.035 25.562 1 95.31 190 LEU A C 1
ATOM 1489 O O . LEU A 1 190 ? -12.25 5.098 25.547 1 95.31 190 LEU A O 1
ATOM 1493 N N . THR A 1 191 ? -12.32 2.934 25.922 1 94.12 191 THR A N 1
ATOM 1494 C CA . THR A 1 191 ? -10.93 2.848 26.359 1 94.12 191 THR A CA 1
ATOM 1495 C C . THR A 1 191 ? -9.984 3.168 25.203 1 94.12 191 THR A C 1
ATOM 1497 O O . THR A 1 191 ? -9.055 3.961 25.375 1 94.12 191 THR A O 1
ATOM 1500 N N . VAL A 1 192 ? -10.258 2.607 24.094 1 93.44 192 VAL A N 1
ATOM 1501 C CA . VAL A 1 192 ? -9.43 2.828 22.906 1 93.44 192 VAL A CA 1
ATOM 1502 C C . VAL A 1 192 ? -9.531 4.285 22.469 1 93.44 192 VAL A C 1
ATOM 1504 O O . VAL A 1 192 ? -8.523 4.922 22.156 1 93.44 192 VAL A O 1
ATOM 1507 N N . PHE A 1 193 ? -10.734 4.793 22.516 1 95.94 193 PHE A N 1
ATOM 1508 C CA . PHE A 1 193 ? -10.984 6.164 22.094 1 95.94 193 PHE A CA 1
ATOM 1509 C C . PHE A 1 193 ? -10.211 7.148 22.969 1 95.94 193 PHE A C 1
ATOM 1511 O O . PHE A 1 193 ? -9.508 8.023 22.469 1 95.94 193 PHE A O 1
ATOM 1518 N N . ASP A 1 194 ? -10.281 6.93 24.219 1 94.81 194 ASP A N 1
ATOM 1519 C CA . ASP A 1 194 ? -9.594 7.797 25.172 1 94.81 194 ASP A CA 1
ATOM 1520 C C . ASP A 1 194 ? -8.078 7.703 25 1 94.81 194 ASP A C 1
ATOM 1522 O O . ASP A 1 194 ? -7.383 8.719 25.016 1 94.81 194 ASP A O 1
ATOM 1526 N N . HIS A 1 195 ? -7.625 6.562 24.828 1 94.12 195 HIS A N 1
ATOM 1527 C CA . HIS A 1 195 ? -6.195 6.336 24.625 1 94.12 195 HIS A CA 1
ATOM 1528 C C . HIS A 1 195 ? -5.703 7 23.344 1 94.12 195 HIS A C 1
ATOM 1530 O O . HIS A 1 195 ? -4.664 7.664 23.344 1 94.12 195 HIS A O 1
ATOM 1536 N N . GLU A 1 196 ? -6.438 6.867 22.312 1 93.81 196 GLU A N 1
ATOM 1537 C CA . GLU A 1 196 ? -6 7.348 21 1 93.81 196 GLU A CA 1
ATOM 1538 C C . GLU A 1 196 ? -6.012 8.875 20.953 1 93.81 196 GLU A C 1
ATOM 1540 O O . GLU A 1 196 ? -5.188 9.477 20.266 1 93.81 196 GLU A O 1
ATOM 1545 N N . LEU A 1 197 ? -6.93 9.461 21.672 1 95.19 197 LEU A N 1
ATOM 1546 C CA . LEU A 1 197 ? -6.98 10.922 21.719 1 95.19 197 LEU A CA 1
ATOM 1547 C C . LEU A 1 197 ? -5.684 11.492 22.281 1 95.19 197 LEU A C 1
ATOM 1549 O O . LEU A 1 197 ? -5.285 12.609 21.922 1 95.19 197 LEU A O 1
ATOM 1553 N N . LYS A 1 198 ? -5 10.656 23.062 1 92.38 198 LYS A N 1
ATOM 1554 C CA . LYS A 1 198 ? -3.809 11.141 23.766 1 92.38 198 LYS A CA 1
ATOM 1555 C C . LYS A 1 198 ? -2.541 10.531 23.172 1 92.38 198 LYS A C 1
ATOM 1557 O O . LYS A 1 198 ? -1.437 11.023 23.422 1 92.38 198 LYS A O 1
ATOM 1562 N N . SER A 1 199 ? -2.699 9.523 22.391 1 91.5 199 SER A N 1
ATOM 1563 C CA . SER A 1 199 ? -1.567 8.742 21.906 1 91.5 199 SER A CA 1
ATOM 1564 C C . SER A 1 199 ? -0.796 9.5 20.828 1 91.5 199 SER A C 1
ATOM 1566 O O . SER A 1 199 ? -1.396 10.117 19.938 1 91.5 199 SER A O 1
ATOM 1568 N N . PRO A 1 200 ? 0.504 9.406 20.844 1 89.25 200 PRO A N 1
ATOM 1569 C CA . PRO A 1 200 ? 1.31 9.969 19.766 1 89.25 200 PRO A CA 1
ATOM 1570 C C . PRO A 1 200 ? 1.561 8.977 18.641 1 89.25 200 PRO A C 1
ATOM 1572 O O . PRO A 1 200 ? 2.328 9.258 17.719 1 89.25 200 PRO A O 1
ATOM 1575 N N . ASP A 1 201 ? 0.997 7.777 18.703 1 90.62 201 ASP A N 1
ATOM 1576 C CA . ASP A 1 201 ? 1.29 6.707 17.75 1 90.62 201 ASP A CA 1
ATOM 1577 C C . ASP A 1 201 ? 0.549 6.922 16.422 1 90.62 201 ASP A C 1
ATOM 1579 O O . ASP A 1 201 ? -0.582 6.461 16.266 1 90.62 201 ASP A O 1
ATOM 1583 N N . ILE A 1 202 ? 1.213 7.457 15.477 1 91.69 202 ILE A N 1
ATOM 1584 C CA . ILE A 1 202 ? 0.577 7.891 14.234 1 91.69 202 ILE A CA 1
ATOM 1585 C C . ILE A 1 202 ? 0.44 6.703 13.281 1 91.69 202 ILE A C 1
ATOM 1587 O O . ILE A 1 202 ? 0.069 6.875 12.117 1 91.69 202 ILE A O 1
ATOM 1591 N N . ARG A 1 203 ? 0.745 5.477 13.773 1 92.31 203 ARG A N 1
ATOM 1592 C CA . ARG A 1 203 ? 0.419 4.277 13 1 92.31 203 ARG A CA 1
ATOM 1593 C C . ARG A 1 203 ? -1.081 4.004 13.031 1 92.31 203 ARG A C 1
ATOM 1595 O O . ARG A 1 203 ? -1.586 3.213 12.227 1 92.31 203 ARG A O 1
ATOM 1602 N N . TRP A 1 204 ? -1.78 4.664 13.953 1 94.25 204 TRP A N 1
ATOM 1603 C CA . TRP A 1 204 ? -3.236 4.617 14.031 1 94.25 204 TRP A CA 1
ATOM 1604 C C . TRP A 1 204 ? -3.854 5.871 13.422 1 94.25 204 TRP A C 1
ATOM 1606 O O . TRP A 1 204 ? -3.248 6.945 13.453 1 94.25 204 TRP A O 1
ATOM 1616 N N . LEU A 1 205 ? -5.02 5.754 12.984 1 95.94 205 LEU A N 1
ATOM 1617 C CA . LEU A 1 205 ? -5.621 6.785 12.148 1 95.94 205 LEU A CA 1
ATOM 1618 C C . LEU A 1 205 ? -6.004 8 12.977 1 95.94 205 LEU A C 1
ATOM 1620 O O . LEU A 1 205 ? -5.703 9.141 12.609 1 95.94 205 LEU A O 1
ATOM 1624 N N . LEU A 1 206 ? -6.66 7.793 14.078 1 96.75 206 LEU A N 1
ATOM 1625 C CA . LEU A 1 206 ? -7.102 8.914 14.906 1 96.75 206 LEU A CA 1
ATOM 1626 C C . LEU A 1 206 ? -5.91 9.703 15.422 1 96.75 206 LEU A C 1
ATOM 1628 O O . LEU A 1 206 ? -5.848 10.922 15.25 1 96.75 206 LEU A O 1
ATOM 1632 N N . PRO A 1 207 ? -4.895 9.062 15.984 1 94.81 207 PRO A N 1
ATOM 1633 C CA . PRO A 1 207 ? -3.705 9.82 16.391 1 94.81 207 PRO A CA 1
ATOM 1634 C C . PRO A 1 207 ? -3.041 10.539 15.211 1 94.81 207 PRO A C 1
ATOM 1636 O O . PRO A 1 207 ? -2.568 11.664 15.359 1 94.81 207 PRO A O 1
ATOM 1639 N N . ALA A 1 208 ? -3.01 9.914 14.086 1 95.19 208 ALA A N 1
ATOM 1640 C CA . ALA A 1 208 ? -2.414 10.547 12.914 1 95.19 208 ALA A CA 1
ATOM 1641 C C . ALA A 1 208 ? -3.143 11.844 12.555 1 95.19 208 ALA A C 1
ATOM 1643 O O . ALA A 1 208 ? -2.508 12.859 12.266 1 95.19 208 ALA A O 1
ATOM 1644 N N . PHE A 1 209 ? -4.438 11.789 12.602 1 97.12 209 PHE A N 1
ATOM 1645 C CA . PHE A 1 209 ? -5.266 12.953 12.297 1 97.12 209 PHE A CA 1
ATOM 1646 C C . PHE A 1 209 ? -4.98 14.094 13.258 1 97.12 209 PHE A C 1
ATOM 1648 O O . PHE A 1 209 ? -4.801 15.242 12.836 1 97.12 209 PHE A O 1
ATOM 1655 N N . LEU A 1 210 ? -4.785 13.758 14.445 1 96 210 LEU A N 1
ATOM 1656 C CA . LEU A 1 210 ? -4.625 14.773 15.484 1 96 210 LEU A CA 1
ATOM 1657 C C . LEU A 1 210 ? -3.197 15.305 15.508 1 96 210 LEU A C 1
ATOM 1659 O O . LEU A 1 210 ? -2.973 16.484 15.812 1 96 210 LEU A O 1
ATOM 1663 N N . ARG A 1 211 ? -2.236 14.469 15.18 1 94.56 211 ARG A N 1
ATOM 1664 C CA . ARG A 1 211 ? -0.837 14.836 15.383 1 94.56 211 ARG A CA 1
ATOM 1665 C C . ARG A 1 211 ? -0.236 15.422 14.109 1 94.56 211 ARG A C 1
ATOM 1667 O O . ARG A 1 211 ? 0.684 16.234 14.172 1 94.56 211 ARG A O 1
ATOM 1674 N N . LEU A 1 212 ? -0.735 14.992 13.016 1 95.88 212 LEU A N 1
ATOM 1675 C CA . LEU A 1 212 ? -0.112 15.43 11.773 1 95.88 212 LEU A CA 1
ATOM 1676 C C . LEU A 1 212 ? -0.697 16.766 11.32 1 95.88 212 LEU A C 1
ATOM 1678 O O . LEU A 1 212 ? -0.033 17.531 10.617 1 95.88 212 LEU A O 1
ATOM 1682 N N . VAL A 1 213 ? -1.96 16.984 11.641 1 96.5 213 VAL A N 1
ATOM 1683 C CA . VAL A 1 213 ? -2.545 18.281 11.32 1 96.5 213 VAL A CA 1
ATOM 1684 C C . VAL A 1 213 ? -2.076 19.328 12.336 1 96.5 213 VAL A C 1
ATOM 1686 O O . VAL A 1 213 ? -2.393 19.219 13.523 1 96.5 213 VAL A O 1
ATOM 1689 N N . PRO A 1 214 ? -1.417 20.328 11.836 1 92.5 214 PRO A N 1
ATOM 1690 C CA . PRO A 1 214 ? -0.854 21.297 12.773 1 92.5 214 PRO A CA 1
ATOM 1691 C C . PRO A 1 214 ? -1.91 21.922 13.688 1 92.5 214 PRO A C 1
ATOM 1693 O O . PRO A 1 214 ? -2.963 22.359 13.211 1 92.5 214 PRO A O 1
ATOM 1696 N N . ASP A 1 215 ? -1.688 21.828 14.992 1 88.62 215 ASP A N 1
ATOM 1697 C CA . ASP A 1 215 ? -2.389 22.516 16.078 1 88.62 215 ASP A CA 1
ATOM 1698 C C . ASP A 1 215 ? -3.777 21.906 16.297 1 88.62 215 ASP A C 1
ATOM 1700 O O . ASP A 1 215 ? -4.57 22.438 17.078 1 88.62 215 ASP A O 1
ATOM 1704 N N . LEU A 1 216 ? -4.098 20.859 15.602 1 91.44 216 LEU A N 1
ATOM 1705 C CA . LEU A 1 216 ? -5.418 20.266 15.773 1 91.44 216 LEU A CA 1
ATOM 1706 C C . LEU A 1 216 ? -5.535 19.594 17.141 1 91.44 216 LEU A C 1
ATOM 1708 O O . LEU A 1 216 ? -6.598 19.641 17.766 1 91.44 216 LEU A O 1
ATOM 1712 N N . GLY A 1 217 ? -4.457 19.094 17.594 1 85.94 217 GLY A N 1
ATOM 1713 C CA . GLY A 1 217 ? -4.445 18.391 18.859 1 85.94 217 GLY A CA 1
ATOM 1714 C C . GLY A 1 217 ? -4.664 19.297 20.047 1 85.94 217 GLY A C 1
ATOM 1715 O O . GLY A 1 217 ? -4.945 18.844 21.156 1 85.94 217 GLY A O 1
ATOM 1716 N N . LYS A 1 218 ? -4.629 20.562 19.797 1 83.94 218 LYS A N 1
ATOM 1717 C CA . LYS A 1 218 ? -4.781 21.531 20.891 1 83.94 218 LYS A CA 1
ATOM 1718 C C . LYS A 1 218 ? -6.23 22.016 21 1 83.94 218 LYS A C 1
ATOM 1720 O O . LYS A 1 218 ? -6.57 22.781 21.891 1 83.94 218 LYS A O 1
ATOM 1725 N N . THR A 1 219 ? -7.02 21.5 20.219 1 85.5 219 THR A N 1
ATOM 1726 C CA . THR A 1 219 ? -8.414 21.938 20.188 1 85.5 219 THR A CA 1
ATOM 1727 C C . THR A 1 219 ? -9.195 21.328 21.344 1 85.5 219 THR A C 1
ATOM 1729 O O . THR A 1 219 ? -9 20.156 21.688 1 85.5 219 THR A O 1
ATOM 1732 N N . SER A 1 220 ? -9.984 22.156 21.922 1 85.31 220 SER A N 1
ATOM 1733 C CA . SER A 1 220 ? -10.875 21.656 22.984 1 85.31 220 SER A CA 1
ATOM 1734 C C . SER A 1 220 ? -12.109 20.984 22.391 1 85.31 220 SER A C 1
ATOM 1736 O O . SER A 1 220 ? -12.805 21.578 21.562 1 85.31 220 SER A O 1
ATOM 1738 N N . LEU A 1 221 ? -12.32 19.844 22.875 1 88 221 LEU A N 1
ATOM 1739 C CA . LEU A 1 221 ? -13.406 19.031 22.312 1 88 221 LEU A CA 1
ATOM 1740 C C . LEU A 1 221 ? -14.391 18.625 23.406 1 88 221 LEU A C 1
ATOM 1742 O O . LEU A 1 221 ? -13.984 18.344 24.547 1 88 221 LEU A O 1
ATOM 1746 N N . VAL A 1 222 ? -15.656 18.719 23.109 1 90 222 VAL A N 1
ATOM 1747 C CA . VAL A 1 222 ? -16.719 18.219 23.984 1 90 222 VAL A CA 1
ATOM 1748 C C . VAL A 1 222 ? -17.547 17.172 23.234 1 90 222 VAL A C 1
ATOM 1750 O O . VAL A 1 222 ? -18.172 17.484 22.219 1 90 222 VAL A O 1
ATOM 1753 N N . PHE A 1 223 ? -17.562 16.047 23.781 1 93.38 223 PHE A N 1
ATOM 1754 C CA . PHE A 1 223 ? -18.281 14.945 23.141 1 93.38 223 PHE A CA 1
ATOM 1755 C C . PHE A 1 223 ? -19.656 14.75 23.797 1 93.38 223 PHE A C 1
ATOM 1757 O O . PHE A 1 223 ? -19.797 14.922 25 1 93.38 223 PHE A O 1
ATOM 1764 N N . SER A 1 224 ? -20.641 14.414 22.969 1 92.31 224 SER A N 1
ATOM 1765 C CA . SER A 1 224 ? -22 14.156 23.438 1 92.31 224 SER A CA 1
ATOM 1766 C C . SER A 1 224 ? -22.609 12.93 22.766 1 92.31 224 SER A C 1
ATOM 1768 O O . SER A 1 224 ? -22.047 12.406 21.812 1 92.31 224 SER A O 1
ATOM 1770 N N . GLY A 1 225 ? -23.719 12.477 23.297 1 93.25 225 GLY A N 1
ATOM 1771 C CA . GLY A 1 225 ? -24.438 11.352 22.734 1 93.25 225 GLY A CA 1
ATOM 1772 C C . GLY A 1 225 ? -24.922 11.602 21.312 1 93.25 225 GLY A C 1
ATOM 1773 O O . GLY A 1 225 ? -25.031 10.672 20.516 1 93.25 225 GLY A O 1
ATOM 1774 N N . GLN A 1 226 ? -25.141 12.859 21.047 1 94.69 226 GLN A N 1
ATOM 1775 C CA . GLN A 1 226 ? -25.594 13.227 19.703 1 94.69 226 GLN A CA 1
ATOM 1776 C C . GLN A 1 226 ? -24.547 12.898 18.656 1 94.69 226 GLN A C 1
ATOM 1778 O O . GLN A 1 226 ? -24.875 12.523 17.531 1 94.69 226 GLN A O 1
ATOM 1783 N N . HIS A 1 227 ? -23.359 13.055 19.016 1 95.38 227 HIS A N 1
ATOM 1784 C CA . HIS A 1 227 ? -22.266 12.719 18.094 1 95.38 227 HIS A CA 1
ATOM 1785 C C . HIS A 1 227 ? -22.266 11.227 17.766 1 95.38 227 HIS A C 1
ATOM 1787 O O . HIS A 1 227 ? -22.109 10.836 16.609 1 95.38 227 HIS A O 1
ATOM 1793 N N . MET A 1 228 ? -22.5 10.391 18.797 1 95.94 228 MET A N 1
ATOM 1794 C CA . MET A 1 228 ? -22.562 8.945 18.594 1 95.94 228 MET A CA 1
ATOM 1795 C C . MET A 1 228 ? -23.75 8.57 17.703 1 95.94 228 MET A C 1
ATOM 1797 O O . MET A 1 228 ? -23.641 7.66 16.875 1 95.94 228 MET A O 1
ATOM 1801 N N . GLU A 1 229 ? -24.781 9.297 17.938 1 95.75 229 GLU A N 1
ATOM 1802 C CA . GLU A 1 229 ? -25.969 9.031 17.141 1 95.75 229 GLU A CA 1
ATOM 1803 C C . GLU A 1 229 ? -25.734 9.336 15.664 1 95.75 229 GLU A C 1
ATOM 1805 O O . GLU A 1 229 ? -26.234 8.625 14.789 1 95.75 229 GLU A O 1
ATOM 1810 N N . MET A 1 230 ? -25.031 10.336 15.422 1 95.25 230 MET A N 1
ATOM 1811 C CA . MET A 1 230 ? -24.703 10.695 14.039 1 95.25 230 MET A CA 1
ATOM 1812 C C . MET A 1 230 ? -23.844 9.617 13.391 1 95.25 230 MET A C 1
ATOM 1814 O O . MET A 1 230 ? -24.062 9.25 12.234 1 95.25 230 MET A O 1
ATOM 1818 N N . VAL A 1 231 ? -22.906 9.094 14.117 1 96.5 231 VAL A N 1
ATOM 1819 C CA . VAL A 1 231 ? -22.031 8.055 13.609 1 96.5 231 VAL A CA 1
ATOM 1820 C C . VAL A 1 231 ? -22.828 6.781 13.336 1 96.5 231 VAL A C 1
ATOM 1822 O O . VAL A 1 231 ? -22.609 6.102 12.328 1 96.5 231 VAL A O 1
ATOM 1825 N N . ARG A 1 232 ? -23.734 6.52 14.188 1 96.25 232 ARG A N 1
ATOM 1826 C CA . ARG A 1 232 ? -24.625 5.375 13.992 1 96.25 232 ARG A CA 1
ATOM 1827 C C . ARG A 1 232 ? -25.453 5.527 12.719 1 96.25 232 ARG A C 1
ATOM 1829 O O . ARG A 1 232 ? -25.594 4.57 11.953 1 96.25 232 ARG A O 1
ATOM 1836 N N . ALA A 1 233 ? -25.953 6.695 12.492 1 94.5 233 ALA A N 1
ATOM 1837 C CA . ALA A 1 233 ? -26.781 6.984 11.328 1 94.5 233 ALA A CA 1
ATOM 1838 C C . ALA A 1 233 ? -25.984 6.828 10.031 1 94.5 233 ALA A C 1
ATOM 1840 O O . ALA A 1 233 ? -26.547 6.551 8.977 1 94.5 233 ALA A O 1
ATOM 1841 N N . LEU A 1 234 ? -24.672 6.965 10.125 1 94.31 234 LEU A N 1
ATOM 1842 C CA . LEU A 1 234 ? -23.797 6.84 8.969 1 94.31 234 LEU A CA 1
ATOM 1843 C C . LEU A 1 234 ? -23.453 5.375 8.703 1 94.31 234 LEU A C 1
ATOM 1845 O O . LEU A 1 234 ? -22.703 5.066 7.77 1 94.31 234 LEU A O 1
ATOM 1849 N N . GLY A 1 235 ? -23.953 4.434 9.57 1 94.94 235 GLY A N 1
ATOM 1850 C CA . GLY A 1 235 ? -23.797 3.008 9.312 1 94.94 235 GLY A CA 1
ATOM 1851 C C . GLY A 1 235 ? -22.531 2.428 9.914 1 94.94 235 GLY A C 1
ATOM 1852 O O . GLY A 1 235 ? -22.062 1.369 9.484 1 94.94 235 GLY A O 1
ATOM 1853 N N . PHE A 1 236 ? -21.938 3.107 10.906 1 96.81 236 PHE A N 1
ATOM 1854 C CA . PHE A 1 236 ? -20.703 2.629 11.484 1 96.81 236 PHE A CA 1
ATOM 1855 C C . PHE A 1 236 ? -20.953 1.536 12.516 1 96.81 236 PHE A C 1
ATOM 1857 O O . PHE A 1 236 ? -20.188 0.584 12.625 1 96.81 236 PHE A O 1
ATOM 1864 N N . TYR A 1 237 ? -22.094 1.733 13.203 1 97.06 237 TYR A N 1
ATOM 1865 C CA . TYR A 1 237 ? -22.359 0.699 14.195 1 97.06 237 TYR A CA 1
ATOM 1866 C C . TYR A 1 237 ? -23.84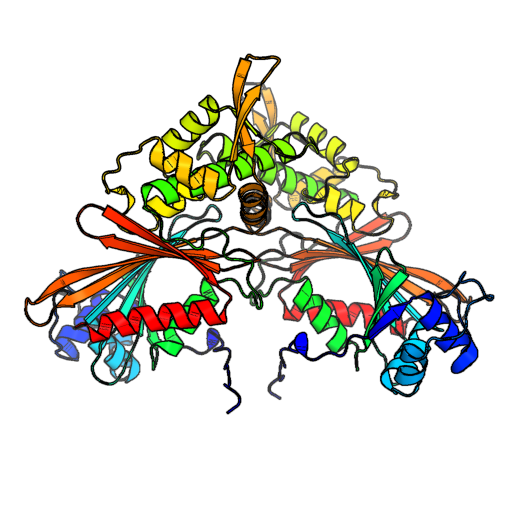4 0.664 14.555 1 97.06 237 TYR A C 1
ATOM 1868 O O . TYR A 1 237 ? -24.594 1.591 14.227 1 97.06 237 TYR A O 1
ATOM 1876 N N . THR A 1 238 ? -24.266 -0.464 15.117 1 96.81 238 THR A N 1
ATOM 1877 C CA . THR A 1 238 ? -25.516 -0.589 15.859 1 96.81 238 THR A CA 1
ATOM 1878 C C . THR A 1 238 ? -25.25 -1.054 17.281 1 96.81 238 THR A C 1
ATOM 1880 O O . THR A 1 238 ? -24.359 -1.865 17.531 1 96.81 238 THR A O 1
ATOM 1883 N N . ARG A 1 239 ? -25.953 -0.495 18.125 1 95.19 239 ARG A N 1
ATOM 1884 C CA . ARG A 1 239 ? -25.781 -0.849 19.531 1 95.19 239 ARG A CA 1
ATOM 1885 C C . ARG A 1 239 ? -26.641 -2.045 19.906 1 95.19 239 ARG A C 1
ATOM 1887 O O . ARG A 1 239 ? -27.797 -2.135 19.5 1 95.19 239 ARG A O 1
ATOM 1894 N N . ALA A 1 240 ? -26.016 -2.998 20.547 1 94.56 240 ALA A N 1
ATOM 1895 C CA . ALA A 1 240 ? -26.719 -4.188 21.031 1 94.56 240 ALA A CA 1
ATOM 1896 C C . ALA A 1 240 ? -26.203 -4.609 22.406 1 94.56 240 ALA A C 1
ATOM 1898 O O . ALA A 1 240 ? -25.328 -3.961 22.969 1 94.56 240 ALA A O 1
ATOM 1899 N N . VAL A 1 241 ? -26.969 -5.562 23.016 1 93.38 241 VAL A N 1
ATOM 1900 C CA . VAL A 1 241 ? -26.547 -6.168 24.266 1 93.38 241 VAL A CA 1
ATOM 1901 C C . VAL A 1 241 ? -26.234 -7.648 24.047 1 93.38 241 VAL A C 1
ATOM 1903 O O . VAL A 1 241 ? -27.047 -8.383 23.484 1 93.38 241 VAL A O 1
ATOM 1906 N N . GLU A 1 242 ? -25 -7.906 24.406 1 87.44 242 GLU A N 1
ATOM 1907 C CA . GLU A 1 242 ? -24.594 -9.297 24.266 1 87.44 242 GLU A CA 1
ATOM 1908 C C . GLU A 1 242 ? -25.281 -10.188 25.297 1 87.44 242 GLU A C 1
ATOM 1910 O O . GLU A 1 242 ? -25.203 -9.922 26.5 1 87.44 242 GLU A O 1
ATOM 1915 N N . GLY A 1 243 ? -25.938 -11.258 24.906 1 82.62 243 GLY A N 1
ATOM 1916 C CA . GLY A 1 243 ? -26.781 -12.117 25.719 1 82.62 243 GLY A CA 1
ATOM 1917 C C . GLY A 1 243 ? -26.047 -12.773 26.859 1 82.62 243 GLY A C 1
ATOM 1918 O O . GLY A 1 243 ? -26.5 -12.758 28 1 82.62 243 GLY A O 1
ATOM 1919 N N . LYS A 1 244 ? -24.859 -13.242 26.547 1 82.44 244 LYS A N 1
ATOM 1920 C CA . LYS A 1 244 ? -24.141 -14.031 27.547 1 82.44 244 LYS A CA 1
ATOM 1921 C C . LYS A 1 244 ? -23.578 -13.133 28.641 1 82.44 244 LYS A C 1
ATOM 1923 O O . LYS A 1 244 ? -23.672 -13.469 29.828 1 82.44 244 LYS A O 1
ATOM 1928 N N . SER A 1 245 ? -23.078 -11.984 28.344 1 87.19 245 SER A N 1
ATOM 1929 C CA . SER A 1 245 ? -22.375 -11.125 29.297 1 87.19 245 SER A CA 1
ATOM 1930 C C . SER A 1 245 ? -23.266 -9.953 29.719 1 87.19 245 SER A C 1
ATOM 1932 O O . SER A 1 245 ? -22.953 -9.266 30.703 1 87.19 245 SER A O 1
ATOM 1934 N N . ASN A 1 246 ? -24.375 -9.711 29.031 1 90.31 246 ASN A N 1
ATOM 1935 C CA . ASN A 1 246 ? -25.281 -8.594 29.266 1 90.31 246 ASN A CA 1
ATOM 1936 C C . ASN A 1 246 ? -24.547 -7.254 29.141 1 90.31 246 ASN A C 1
ATOM 1938 O O . ASN A 1 246 ? -24.891 -6.293 29.844 1 90.31 246 ASN A O 1
ATOM 1942 N N . LYS A 1 247 ? -23.484 -7.305 28.375 1 92.12 247 LYS A N 1
ATOM 1943 C CA . LYS A 1 247 ? -22.719 -6.078 28.141 1 92.12 247 LYS A CA 1
ATOM 1944 C C . LYS A 1 247 ? -23.094 -5.449 26.797 1 92.12 247 LYS A C 1
ATOM 1946 O O . LYS A 1 247 ? -23.484 -6.156 25.859 1 92.12 247 LYS A O 1
ATOM 1951 N N . ALA A 1 248 ? -22.984 -4.09 26.812 1 94.12 248 ALA A N 1
ATOM 1952 C CA . ALA A 1 248 ? -23.266 -3.369 25.578 1 94.12 248 ALA A CA 1
ATOM 1953 C C . ALA A 1 248 ? -22.156 -3.596 24.547 1 94.12 248 ALA A C 1
ATOM 1955 O O . ALA A 1 248 ? -20.984 -3.633 24.891 1 94.12 248 ALA A O 1
ATOM 1956 N N . VAL A 1 249 ? -22.625 -3.783 23.328 1 95.44 249 VAL A N 1
ATOM 1957 C CA . VAL A 1 249 ? -21.672 -4.004 22.234 1 95.44 249 VAL A CA 1
ATOM 1958 C C . VAL A 1 249 ? -22.047 -3.133 21.047 1 95.44 249 VAL A C 1
ATOM 1960 O O . VAL A 1 249 ? -23.234 -2.814 20.844 1 95.44 249 VAL A O 1
ATOM 1963 N N . TYR A 1 250 ? -21.125 -2.637 20.359 1 96.62 250 TYR A N 1
ATOM 1964 C CA . TYR A 1 250 ? -21.297 -2.021 19.047 1 96.62 250 TYR A CA 1
ATOM 1965 C C . TYR A 1 250 ? -21.062 -3.033 17.938 1 96.62 250 TYR A C 1
ATOM 1967 O O . TYR A 1 250 ? -19.938 -3.506 17.75 1 96.62 250 TYR A O 1
ATOM 1975 N N . LEU A 1 251 ? -22.141 -3.373 17.281 1 96.69 251 LEU A N 1
ATOM 1976 C CA . LEU A 1 251 ? -22.016 -4.203 16.078 1 96.69 251 LEU A CA 1
ATOM 1977 C C . LEU A 1 251 ? -21.562 -3.371 14.891 1 96.69 251 LEU A C 1
ATOM 1979 O O . LEU A 1 251 ? -22.172 -2.344 14.57 1 96.69 251 LEU A O 1
ATOM 1983 N N . PHE A 1 252 ? -20.5 -3.799 14.289 1 96.69 252 PHE A N 1
ATOM 1984 C CA . PHE A 1 252 ? -19.938 -3.033 13.18 1 96.69 252 PHE A CA 1
ATOM 1985 C C . PHE A 1 252 ? -20.891 -3.018 11.992 1 96.69 252 PHE A C 1
ATOM 1987 O O . PHE A 1 252 ? -21.359 -4.07 11.555 1 96.69 252 PHE A O 1
ATOM 1994 N N . GLY A 1 253 ? -21.219 -1.853 11.492 1 96.5 253 GLY A N 1
ATOM 1995 C CA . GLY A 1 253 ? -22.094 -1.691 10.336 1 96.5 253 GLY A CA 1
ATOM 1996 C C . GLY A 1 253 ? -21.359 -1.803 9.016 1 96.5 253 GLY A C 1
ATOM 1997 O O . GLY A 1 253 ? -20.141 -1.963 8.992 1 96.5 253 GLY A O 1
ATOM 1998 N N . PRO A 1 254 ? -22.062 -1.788 7.949 1 95.12 254 PRO A N 1
ATOM 1999 C CA . PRO A 1 254 ? -21.469 -1.992 6.629 1 95.12 254 PRO A CA 1
ATOM 2000 C C . PRO A 1 254 ? -20.438 -0.92 6.27 1 95.12 254 PRO A C 1
ATOM 2002 O O . PRO A 1 254 ? -19.422 -1.224 5.66 1 95.12 254 PRO A O 1
ATOM 2005 N N . THR A 1 255 ? -20.719 0.323 6.66 1 96.06 255 THR A N 1
ATOM 2006 C CA . THR A 1 255 ? -19.797 1.413 6.371 1 96.06 255 THR A CA 1
ATOM 2007 C C . THR A 1 255 ? -18.469 1.195 7.082 1 96.06 255 THR A C 1
ATOM 2009 O O . THR A 1 255 ? -17.406 1.315 6.473 1 96.06 255 THR A O 1
ATOM 2012 N N . LEU A 1 256 ? -18.547 0.834 8.32 1 97 256 LEU A N 1
ATOM 2013 C CA . LEU A 1 256 ? -17.328 0.588 9.094 1 97 256 LEU A CA 1
ATOM 2014 C C . LEU A 1 256 ? -16.578 -0.621 8.547 1 97 256 LEU A C 1
ATOM 2016 O O . LEU A 1 256 ? -15.352 -0.598 8.445 1 97 256 LEU A O 1
ATOM 2020 N N . LYS A 1 257 ? -17.281 -1.665 8.234 1 94.62 257 LYS A N 1
ATOM 2021 C CA . LYS A 1 257 ? -16.625 -2.865 7.723 1 94.62 257 LYS A CA 1
ATOM 2022 C C . LYS A 1 257 ? -15.867 -2.57 6.434 1 94.62 257 LYS A C 1
ATOM 2024 O O . LYS A 1 257 ? -14.75 -3.051 6.238 1 94.62 257 LYS A O 1
ATOM 2029 N N . TYR A 1 258 ? -16.484 -1.732 5.648 1 94.12 258 TYR A N 1
ATOM 2030 C CA . TYR A 1 258 ? -15.844 -1.361 4.395 1 94.12 258 TYR A CA 1
ATOM 2031 C C . TYR A 1 258 ? -14.602 -0.514 4.648 1 94.12 258 TYR A C 1
ATOM 2033 O O . TYR A 1 258 ? -13.5 -0.883 4.246 1 94.12 258 TYR A O 1
ATOM 2041 N N . LEU A 1 259 ? -14.75 0.553 5.367 1 95.75 259 LEU A N 1
ATOM 2042 C CA . LEU A 1 259 ? -13.641 1.468 5.629 1 95.75 259 LEU A CA 1
ATOM 2043 C C . LEU A 1 259 ? -12.594 0.814 6.527 1 95.75 259 LEU A C 1
ATOM 2045 O O . LEU A 1 259 ? -11.398 1.012 6.332 1 95.75 259 LEU A O 1
ATOM 2049 N N . GLY A 1 260 ? -13.102 0.111 7.488 1 94.69 260 GLY A N 1
ATOM 2050 C CA . GLY A 1 260 ? -12.18 -0.599 8.367 1 94.69 260 GLY A CA 1
ATOM 2051 C C . GLY A 1 260 ? -11.258 -1.545 7.621 1 94.69 260 GLY A C 1
ATOM 2052 O O . GLY A 1 260 ? -10.047 -1.561 7.863 1 94.69 260 GLY A O 1
ATOM 2053 N N . LEU A 1 261 ? -11.836 -2.299 6.762 1 91.38 261 LEU A N 1
ATOM 2054 C CA . LEU A 1 261 ? -11.039 -3.227 5.969 1 91.38 261 LEU A CA 1
ATOM 2055 C C . LEU A 1 261 ? -10.078 -2.473 5.055 1 91.38 261 LEU A C 1
ATOM 2057 O O . LEU A 1 261 ? -8.898 -2.822 4.965 1 91.38 261 LEU A O 1
ATOM 2061 N N . GLU A 1 262 ? -10.562 -1.472 4.387 1 92.62 262 GLU A N 1
ATOM 2062 C CA . GLU A 1 262 ? -9.742 -0.66 3.496 1 92.62 262 GLU A CA 1
ATOM 2063 C C . GLU A 1 262 ? -8.508 -0.116 4.223 1 92.62 262 GLU A C 1
ATOM 2065 O O . GLU A 1 262 ? -7.383 -0.278 3.75 1 92.62 262 GLU A O 1
ATOM 2070 N N . PHE A 1 263 ? -8.703 0.462 5.422 1 94 263 PHE A N 1
ATOM 2071 C CA . PHE A 1 263 ? -7.609 1.098 6.141 1 94 263 PHE A CA 1
ATOM 2072 C C . PHE A 1 263 ? -6.723 0.053 6.812 1 94 263 PHE A C 1
ATOM 2074 O O . PHE A 1 263 ? -5.578 0.339 7.164 1 94 263 PHE A O 1
ATOM 2081 N N . SER A 1 264 ? -7.234 -1.11 7.012 1 91.12 264 SER A N 1
ATOM 2082 C CA . SER A 1 264 ? -6.418 -2.172 7.594 1 91.12 264 SER A CA 1
ATOM 2083 C C . SER A 1 264 ? -5.398 -2.699 6.586 1 91.12 264 SER A C 1
ATOM 2085 O O . SER A 1 264 ? -4.273 -3.041 6.953 1 91.12 264 SER A O 1
ATOM 2087 N N . ILE A 1 265 ? -5.848 -2.643 5.336 1 88.12 265 ILE A N 1
ATOM 2088 C CA . ILE A 1 265 ? -5.059 -3.35 4.328 1 88.12 265 ILE A CA 1
ATOM 2089 C C . ILE A 1 265 ? -4.258 -2.346 3.502 1 88.12 265 ILE A C 1
ATOM 2091 O O . ILE A 1 265 ? -3.105 -2.605 3.146 1 88.12 265 ILE A O 1
ATOM 2095 N N . PHE A 1 266 ? -4.836 -1.165 3.303 1 88.56 266 PHE A N 1
ATOM 2096 C CA . PHE A 1 266 ? -4.316 -0.38 2.191 1 88.56 266 PHE A CA 1
ATOM 2097 C C . PHE A 1 266 ? -3.793 0.967 2.676 1 88.56 266 PHE A C 1
ATOM 2099 O O . PHE A 1 266 ? -3.449 1.833 1.869 1 88.56 266 PHE A O 1
ATOM 2106 N N . TRP A 1 267 ? -3.699 1.183 3.941 1 91.12 267 TRP A N 1
ATOM 2107 C CA . TRP A 1 267 ? -3.256 2.48 4.441 1 91.12 267 TRP A CA 1
ATOM 2108 C C . TRP A 1 267 ? -1.899 2.367 5.129 1 91.12 267 TRP A C 1
ATOM 2110 O O . TRP A 1 267 ? -1.712 1.526 6.012 1 91.12 267 TRP A O 1
ATOM 2120 N N . ASN A 1 268 ? -0.961 3.307 4.73 1 87 268 ASN A N 1
ATOM 2121 C CA . ASN A 1 268 ? 0.358 3.23 5.348 1 87 268 ASN A CA 1
ATOM 2122 C C . ASN A 1 268 ? 0.913 4.617 5.66 1 87 268 ASN A C 1
ATOM 2124 O O . ASN A 1 268 ? 1.893 4.746 6.398 1 87 268 ASN A O 1
ATOM 2128 N N . THR A 1 269 ? 0.291 5.613 5.129 1 89.81 269 THR A N 1
ATOM 2129 C CA . THR A 1 269 ? 0.829 6.957 5.309 1 89.81 269 THR A CA 1
ATOM 2130 C C . THR A 1 269 ? -0.294 7.992 5.324 1 89.81 269 THR A C 1
ATOM 2132 O O . THR A 1 269 ? -1.403 7.719 4.859 1 89.81 269 THR A O 1
ATOM 2135 N N . ALA A 1 270 ? -0.027 9.078 6 1 95.5 270 ALA A N 1
ATOM 2136 C CA . ALA A 1 270 ? -0.942 10.219 5.996 1 95.5 270 ALA A CA 1
ATOM 2137 C C . ALA A 1 270 ? -0.177 11.539 6.02 1 95.5 270 ALA A C 1
ATOM 2139 O O . ALA A 1 270 ? 1.014 11.57 6.34 1 95.5 270 ALA A O 1
ATOM 2140 N N . ILE A 1 271 ? -0.826 12.539 5.574 1 95.88 271 ILE A N 1
ATOM 2141 C CA . ILE A 1 271 ? -0.234 13.875 5.574 1 95.88 271 ILE A CA 1
ATOM 2142 C C . ILE A 1 271 ? -1.249 14.891 6.102 1 95.88 271 ILE A C 1
ATOM 2144 O O . ILE A 1 271 ? -2.42 14.859 5.719 1 95.88 271 ILE A O 1
ATOM 2148 N N . GLY A 1 272 ? -0.836 15.656 7.082 1 97.25 272 GLY A N 1
ATOM 2149 C CA . GLY A 1 272 ? -1.574 16.812 7.562 1 97.25 272 GLY A CA 1
ATOM 2150 C C . GLY A 1 272 ? -0.93 18.141 7.18 1 97.25 272 GLY A C 1
ATOM 2151 O O . GLY A 1 272 ? 0.297 18.234 7.094 1 97.25 272 GLY A O 1
ATOM 2152 N N . PHE A 1 273 ? -1.827 19.141 6.91 1 96.69 273 PHE A N 1
ATOM 2153 C CA . PHE A 1 273 ? -1.196 20.422 6.574 1 96.69 273 PHE A CA 1
ATOM 2154 C C . PHE A 1 273 ? -2.119 21.578 6.914 1 96.69 273 PHE A C 1
ATOM 2156 O O . PHE A 1 273 ? -3.324 21.391 7.086 1 96.69 273 PHE A O 1
ATOM 2163 N N . GLU A 1 274 ? -1.493 22.672 7.105 1 96.44 274 GLU A N 1
ATOM 2164 C CA . GLU A 1 274 ? -2.131 23.953 7.414 1 96.44 274 GLU A CA 1
ATOM 2165 C C . GLU A 1 274 ? -1.748 25.016 6.398 1 96.44 274 GLU A C 1
ATOM 2167 O O . GLU A 1 274 ? -0.588 25.109 5.988 1 96.44 274 GLU A O 1
ATOM 2172 N N . VAL A 1 275 ? -2.723 25.766 5.992 1 95 275 VAL A N 1
ATOM 2173 C CA . VAL A 1 275 ? -2.482 26.875 5.086 1 95 275 VAL A CA 1
ATOM 2174 C C . VAL A 1 275 ? -2.576 28.203 5.855 1 95 275 VAL A C 1
ATOM 2176 O O . VAL A 1 275 ? -3.58 28.469 6.516 1 95 275 VAL A O 1
ATOM 2179 N N . SER A 1 276 ? -1.516 28.953 5.715 1 93.75 276 SER A N 1
ATOM 2180 C CA . SER A 1 276 ? -1.463 30.281 6.316 1 93.75 276 SER A CA 1
ATOM 2181 C C . SER A 1 276 ? -1.216 31.359 5.266 1 93.75 276 SER A C 1
ATOM 2183 O O . SER A 1 276 ? -0.453 31.141 4.32 1 93.75 276 SER A O 1
ATOM 2185 N N . VAL A 1 277 ? -1.869 32.5 5.492 1 93.31 277 VAL A N 1
ATOM 2186 C CA . VAL A 1 277 ? -1.728 33.594 4.543 1 93.31 277 VAL A CA 1
ATOM 2187 C C . VAL A 1 277 ? -1.353 34.875 5.293 1 93.31 277 VAL A C 1
ATOM 2189 O O . VAL A 1 277 ? -1.619 35 6.488 1 93.31 277 VAL A O 1
ATOM 2192 N N . LEU A 1 278 ? -0.66 35.688 4.516 1 92.06 278 LEU A N 1
ATOM 2193 C CA . LEU A 1 278 ? -0.387 37.031 4.992 1 92.06 278 LEU A CA 1
ATOM 2194 C C . LEU A 1 278 ? -1.485 38 4.555 1 92.06 278 LEU A C 1
ATOM 2196 O O . LEU A 1 278 ? -1.624 38.281 3.363 1 92.06 278 LEU A O 1
ATOM 2200 N N . LYS A 1 279 ? -2.16 38.438 5.527 1 86.94 279 LYS A N 1
ATOM 2201 C CA . LYS A 1 279 ? -3.207 39.406 5.199 1 86.94 279 LYS A CA 1
ATOM 2202 C C . LYS A 1 279 ? -2.611 40.781 4.848 1 86.94 279 LYS A C 1
ATOM 2204 O O . LYS A 1 279 ? -1.923 41.375 5.664 1 86.94 279 LYS A O 1
ATOM 2209 N N . ARG A 1 280 ? -2.918 41.25 3.727 1 80.19 280 ARG A N 1
ATOM 2210 C CA . ARG A 1 280 ? -2.309 42.469 3.191 1 80.19 280 ARG A CA 1
ATOM 2211 C C . ARG A 1 280 ? -2.654 43.688 4.051 1 80.19 280 ARG A C 1
ATOM 2213 O O . ARG A 1 280 ? -1.802 44.531 4.293 1 80.19 280 ARG A O 1
ATOM 2220 N N . LEU A 1 281 ? -3.812 43.688 4.453 1 79.75 281 LEU A N 1
ATOM 2221 C CA . LEU A 1 281 ? -4.297 44.875 5.16 1 79.75 281 LEU A CA 1
ATOM 2222 C C . LEU A 1 281 ? -3.713 44.938 6.566 1 79.75 281 LEU A C 1
ATOM 2224 O O . LEU A 1 281 ? -3.281 46 7.012 1 79.75 281 LEU A O 1
ATOM 2228 N N . SER A 1 282 ? -3.629 43.844 7.227 1 80.44 282 SER A N 1
ATOM 2229 C CA . SER A 1 282 ? -3.211 43.844 8.625 1 80.44 282 SER A CA 1
ATOM 2230 C C . SER A 1 282 ? -1.741 43.438 8.758 1 80.44 282 SER A C 1
ATOM 2232 O O . SER A 1 282 ? -1.122 43.688 9.797 1 80.44 282 SER A O 1
ATOM 2234 N N . GLY A 1 283 ? -1.229 42.812 7.699 1 82.38 283 GLY A N 1
ATOM 2235 C CA . GLY A 1 283 ? 0.136 42.344 7.777 1 82.38 283 GLY A CA 1
ATOM 2236 C C . GLY A 1 283 ? 0.288 41.156 8.711 1 82.38 283 GLY A C 1
ATOM 2237 O O . GLY A 1 283 ? 1.406 40.75 9.039 1 82.38 283 GLY A O 1
ATOM 2238 N N . LYS A 1 284 ? -0.819 40.625 9.109 1 89.38 284 LYS A N 1
ATOM 2239 C CA . LYS A 1 284 ? -0.801 39.5 10.055 1 89.38 284 LYS A CA 1
ATOM 2240 C C . LYS A 1 284 ? -0.911 38.156 9.328 1 89.38 284 LYS A C 1
ATOM 2242 O O . LYS A 1 284 ? -1.551 38.062 8.281 1 89.38 284 LYS A O 1
ATOM 2247 N N . VAL A 1 285 ? -0.274 37.219 9.906 1 91.88 285 VAL A N 1
ATOM 2248 C CA . VAL A 1 285 ? -0.352 35.844 9.391 1 91.88 285 VAL A CA 1
ATOM 2249 C C . VAL A 1 285 ? -1.562 35.125 9.992 1 91.88 285 VAL A C 1
ATOM 2251 O O . VAL A 1 285 ? -1.759 35.156 11.211 1 91.88 285 VAL A O 1
ATOM 2254 N N . GLU A 1 286 ? -2.4 34.562 9.164 1 91.5 286 GLU A N 1
ATOM 2255 C CA . GLU A 1 286 ? -3.596 33.875 9.625 1 91.5 286 GLU A CA 1
ATOM 2256 C C . GLU A 1 286 ? -3.695 32.469 9.008 1 91.5 286 GLU A C 1
ATOM 2258 O O . GLU A 1 286 ? -3.408 32.281 7.824 1 91.5 286 GLU A O 1
ATOM 2263 N N . SER A 1 287 ? -4.039 31.531 9.922 1 92.19 287 SER A N 1
ATOM 2264 C CA . SER A 1 287 ? -4.383 30.219 9.414 1 92.19 287 SER A CA 1
ATOM 2265 C C . SER A 1 287 ? -5.75 30.219 8.734 1 92.19 287 SER A C 1
ATOM 2267 O O . SER A 1 287 ? -6.742 30.641 9.336 1 92.19 287 SER A O 1
ATOM 2269 N N . VAL A 1 288 ? -5.832 29.75 7.516 1 91.81 288 VAL A N 1
ATOM 2270 C CA . VAL A 1 288 ? -7.078 29.875 6.77 1 91.81 288 VAL A CA 1
ATOM 2271 C C . VAL A 1 288 ? -7.637 28.484 6.461 1 91.81 288 VAL A C 1
ATOM 2273 O O . VAL A 1 288 ? -8.734 28.359 5.914 1 91.81 288 VAL A O 1
ATOM 2276 N N . GLY A 1 289 ? -6.906 27.469 6.801 1 92.94 289 GLY A N 1
ATOM 2277 C CA . GLY A 1 289 ? -7.41 26.125 6.555 1 92.94 289 GLY A CA 1
ATOM 2278 C C . GLY A 1 289 ? -6.477 25.047 7.047 1 92.94 289 GLY A C 1
ATOM 2279 O O . GLY A 1 289 ? -5.262 25.234 7.098 1 92.94 289 GLY A O 1
ATOM 2280 N N . ARG A 1 290 ? -7.055 23.938 7.469 1 96.5 290 ARG A N 1
ATOM 2281 C CA . ARG A 1 290 ? -6.355 22.703 7.852 1 96.5 290 ARG A CA 1
ATOM 2282 C C . ARG A 1 290 ? -6.91 21.5 7.102 1 96.5 290 ARG A C 1
ATOM 2284 O O . ARG A 1 290 ? -8.117 21.422 6.852 1 96.5 290 ARG A O 1
ATOM 2291 N N . TYR A 1 291 ? -5.996 20.641 6.785 1 97.94 291 TYR A N 1
ATOM 2292 C CA . TYR A 1 291 ? -6.383 19.547 5.906 1 97.94 291 TYR A CA 1
ATOM 2293 C C . TYR A 1 291 ? -5.641 18.266 6.277 1 97.94 291 TYR A C 1
ATOM 2295 O O . TYR A 1 291 ? -4.582 18.312 6.91 1 97.94 291 TYR A O 1
ATOM 2303 N N . PHE A 1 292 ? -6.242 17.141 5.961 1 98.06 292 PHE A N 1
ATOM 2304 C CA . PHE A 1 292 ? -5.695 15.812 6.199 1 98.06 292 PHE A CA 1
ATOM 2305 C C . PHE A 1 292 ? -5.934 14.906 5 1 98.06 292 PHE A C 1
ATOM 2307 O O . PHE A 1 292 ? -7.035 14.883 4.441 1 98.06 292 PHE A O 1
ATOM 2314 N N . LEU A 1 293 ? -4.891 14.289 4.57 1 98.12 293 LEU A N 1
ATOM 2315 C CA . LEU A 1 293 ? -4.98 13.312 3.488 1 98.12 293 LEU A CA 1
ATOM 2316 C C . LEU A 1 293 ? -4.477 11.945 3.939 1 98.12 293 LEU A C 1
ATOM 2318 O O . LEU A 1 293 ? -3.33 11.82 4.379 1 98.12 293 LEU A O 1
ATOM 2322 N N . ALA A 1 294 ? -5.309 10.945 3.9 1 97.12 294 ALA A N 1
ATOM 2323 C CA . ALA A 1 294 ? -4.965 9.547 4.16 1 97.12 294 ALA A CA 1
ATOM 2324 C C . ALA A 1 294 ? -5.219 8.68 2.926 1 97.12 294 ALA A C 1
ATOM 2326 O O . ALA A 1 294 ? -6.332 8.195 2.721 1 97.12 294 ALA A O 1
ATOM 2327 N N . PRO A 1 295 ? -4.215 8.445 2.127 1 95.88 295 PRO A N 1
ATOM 2328 C CA . PRO A 1 295 ? -4.402 7.637 0.919 1 95.88 295 PRO A CA 1
ATOM 2329 C C . PRO A 1 295 ? -4.461 6.137 1.215 1 95.88 295 PRO A C 1
ATOM 2331 O O . PRO A 1 295 ? -3.752 5.652 2.102 1 95.88 295 PRO A O 1
ATOM 2334 N N . THR A 1 296 ? -5.312 5.469 0.563 1 92.88 296 THR A N 1
ATOM 2335 C CA . THR A 1 296 ? -5.344 4.016 0.473 1 92.88 296 THR A CA 1
ATOM 2336 C C . THR A 1 296 ? -5.258 3.561 -0.981 1 92.88 296 THR A C 1
ATOM 2338 O O . THR A 1 296 ? -5.25 4.387 -1.896 1 92.88 296 THR A O 1
ATOM 2341 N N . ASP A 1 297 ? -5.152 2.307 -1.205 1 87.12 297 ASP A N 1
ATOM 2342 C CA . ASP A 1 297 ? -5.141 1.796 -2.572 1 87.12 297 ASP A CA 1
ATOM 2343 C C . ASP A 1 297 ? -6.5 1.99 -3.242 1 87.12 297 ASP A C 1
ATOM 2345 O O . ASP A 1 297 ? -6.621 1.85 -4.461 1 87.12 297 ASP A O 1
ATOM 2349 N N . GLU A 1 298 ? -7.492 2.447 -2.449 1 90.75 298 GLU A N 1
ATOM 2350 C CA . GLU A 1 298 ? -8.852 2.537 -2.98 1 90.75 298 GLU A CA 1
ATOM 2351 C C . GLU A 1 298 ? -9.266 3.988 -3.193 1 90.75 298 GLU A C 1
ATOM 2353 O O . GLU A 1 298 ? -10.141 4.277 -4.016 1 90.75 298 GLU A O 1
ATOM 2358 N N . ALA A 1 299 ? -8.664 4.809 -2.432 1 95.81 299 ALA A N 1
ATOM 2359 C CA . ALA A 1 299 ? -9.062 6.211 -2.512 1 95.81 299 ALA A CA 1
ATOM 2360 C C . ALA A 1 299 ? -8.062 7.105 -1.778 1 95.81 299 ALA A C 1
ATOM 2362 O O . ALA A 1 299 ? -7.27 6.625 -0.965 1 95.81 299 ALA A O 1
ATOM 2363 N N . ASN A 1 300 ? -8.055 8.32 -2.125 1 97.38 300 ASN A N 1
ATOM 2364 C CA . ASN A 1 300 ? -7.434 9.367 -1.324 1 97.38 300 ASN A CA 1
ATOM 2365 C C . ASN A 1 300 ? -8.453 10.055 -0.416 1 97.38 300 ASN A C 1
ATOM 2367 O O . ASN A 1 300 ? -9.211 10.914 -0.865 1 97.38 300 ASN A O 1
ATOM 2371 N N . HIS A 1 301 ? -8.477 9.703 0.812 1 97.88 301 HIS A N 1
ATOM 2372 C CA . HIS A 1 301 ? -9.406 10.289 1.77 1 97.88 301 HIS A CA 1
ATOM 2373 C C . HIS A 1 301 ? -8.93 11.672 2.217 1 97.88 301 HIS A C 1
ATOM 2375 O O . HIS A 1 301 ? -7.965 11.789 2.973 1 97.88 301 HIS A O 1
ATOM 2381 N N . PHE A 1 302 ? -9.648 12.648 1.747 1 97.75 302 PHE A N 1
ATOM 2382 C CA . PHE A 1 302 ? -9.297 14.047 1.974 1 97.75 302 PHE A CA 1
ATOM 2383 C C . PHE A 1 302 ? -10.273 14.695 2.951 1 97.75 302 PHE A C 1
ATOM 2385 O O . PHE A 1 302 ? -11.492 14.656 2.742 1 97.75 302 PHE A O 1
ATOM 2392 N N . ILE A 1 303 ? -9.742 15.281 4.004 1 97.62 303 ILE A N 1
ATOM 2393 C CA . ILE A 1 303 ? -10.578 15.922 5.016 1 97.62 303 ILE A CA 1
ATOM 2394 C C . ILE A 1 303 ? -10.188 17.391 5.145 1 97.62 303 ILE A C 1
ATOM 2396 O O . ILE A 1 303 ? -9.031 17.703 5.453 1 97.62 303 ILE A O 1
ATOM 2400 N N . SER A 1 304 ? -11.125 18.219 4.902 1 96.56 304 SER A N 1
ATOM 2401 C CA . SER A 1 304 ? -10.961 19.641 5.199 1 96.56 304 SER A CA 1
ATOM 2402 C C . SER A 1 304 ? -11.539 19.984 6.566 1 96.56 304 SER A C 1
ATOM 2404 O O . SER A 1 304 ? -12.602 19.5 6.945 1 96.56 304 SER A O 1
ATOM 2406 N N . ILE A 1 305 ? -10.844 20.766 7.301 1 96.12 305 ILE A N 1
ATOM 2407 C CA . ILE A 1 305 ? -11.258 21.188 8.633 1 96.12 305 ILE A CA 1
ATOM 2408 C C . ILE A 1 305 ? -11.422 22.719 8.664 1 96.12 305 ILE A C 1
ATOM 2410 O O . ILE A 1 305 ? -10.453 23.453 8.484 1 96.12 305 ILE A O 1
ATOM 2414 N N . GLU A 1 306 ? -12.586 23.125 8.883 1 91.06 306 GLU A N 1
ATOM 2415 C CA . GLU A 1 306 ? -12.883 24.547 8.898 1 91.06 306 GLU A CA 1
ATOM 2416 C C . GLU A 1 306 ? -13.453 24.984 10.242 1 91.06 306 GLU A C 1
ATOM 2418 O O . GLU A 1 306 ? -14.273 24.281 10.836 1 91.06 306 GLU A O 1
ATOM 2423 N N . ARG A 1 307 ? -12.984 26.078 10.625 1 88.69 307 ARG A N 1
ATOM 2424 C CA . ARG A 1 307 ? -13.547 26.656 11.844 1 88.69 307 ARG A CA 1
ATOM 2425 C C . ARG A 1 307 ? -14.797 27.469 11.531 1 88.69 307 ARG A C 1
ATOM 2427 O O . ARG A 1 307 ? -14.789 28.312 10.633 1 88.69 307 ARG A O 1
ATOM 2434 N N . ARG A 1 308 ? -15.805 27.141 12.172 1 88.25 308 ARG A N 1
ATOM 2435 C CA . ARG A 1 308 ? -17.047 27.891 12.109 1 88.25 308 ARG A CA 1
ATOM 2436 C C . ARG A 1 308 ? -17.516 28.312 13.508 1 88.25 308 ARG A C 1
ATOM 2438 O O . ARG A 1 308 ? -18.172 27.547 14.211 1 88.25 308 ARG A O 1
ATOM 2445 N N . GLY A 1 309 ? -17.203 29.562 13.805 1 84.5 309 GLY A N 1
ATOM 2446 C CA . GLY A 1 309 ? -17.438 29.984 15.18 1 84.5 309 GLY A CA 1
ATOM 2447 C C . GLY A 1 309 ? -16.562 29.234 16.188 1 84.5 309 GLY A C 1
ATOM 2448 O O . GLY A 1 309 ? -15.344 29.219 16.062 1 84.5 309 GLY A O 1
ATOM 2449 N N . ASP A 1 310 ? -17.234 28.562 17.062 1 84.56 310 ASP A N 1
ATOM 2450 C CA . ASP A 1 310 ? -16.516 27.844 18.109 1 84.56 310 ASP A CA 1
ATOM 2451 C C . ASP A 1 310 ? -16.391 26.359 17.75 1 84.56 310 ASP A C 1
ATOM 2453 O O . ASP A 1 310 ? -15.797 25.578 18.5 1 84.56 310 ASP A O 1
ATOM 2457 N N . ASN A 1 311 ? -16.922 26.078 16.578 1 88.38 311 ASN A N 1
ATOM 2458 C CA . ASN A 1 311 ? -16.938 24.672 16.172 1 88.38 311 ASN A CA 1
ATOM 2459 C C . ASN A 1 311 ? -16.031 24.422 14.961 1 88.38 311 ASN A C 1
ATOM 2461 O O . ASN A 1 311 ? -15.641 25.375 14.273 1 88.38 311 ASN A O 1
ATOM 2465 N N . TYR A 1 312 ? -15.641 23.234 14.898 1 92.88 312 TYR A N 1
ATOM 2466 C CA . TYR A 1 312 ? -14.906 22.797 13.711 1 92.88 312 TYR A CA 1
ATOM 2467 C C . TYR A 1 312 ? -15.742 21.828 12.883 1 92.88 312 TYR A C 1
ATOM 2469 O O . TYR A 1 312 ? -16.359 20.922 13.422 1 92.88 312 TYR A O 1
ATOM 2477 N N . ILE A 1 313 ? -15.766 22.141 11.617 1 95.25 313 ILE A N 1
ATOM 2478 C CA . ILE A 1 313 ? -16.5 21.297 10.68 1 95.25 313 ILE A CA 1
ATOM 2479 C C . ILE A 1 313 ? -15.523 20.594 9.75 1 95.25 313 ILE A C 1
ATOM 2481 O O . ILE A 1 313 ? -14.594 21.219 9.227 1 95.25 313 ILE A O 1
ATOM 2485 N N . CYS A 1 314 ? -15.742 19.266 9.617 1 96.69 314 CYS A N 1
ATOM 2486 C CA . CYS A 1 314 ? -14.938 18.453 8.711 1 96.69 314 CYS A CA 1
ATOM 2487 C C . CYS A 1 314 ? -15.727 18.062 7.469 1 96.69 314 CYS A C 1
ATOM 2489 O O . CYS A 1 314 ? -16.891 17.672 7.562 1 96.69 314 CYS A O 1
ATOM 2491 N N . THR A 1 315 ? -15.125 18.266 6.375 1 96.5 315 THR A N 1
ATOM 2492 C CA . THR A 1 315 ? -15.672 17.766 5.117 1 96.5 315 THR A CA 1
ATOM 2493 C C . THR A 1 315 ? -14.781 16.672 4.547 1 96.5 315 THR A C 1
ATOM 2495 O O . THR A 1 315 ? -13.594 16.875 4.297 1 96.5 315 THR A O 1
ATOM 2498 N N . HIS A 1 316 ? -15.312 15.5 4.371 1 97.12 316 HIS A N 1
ATOM 2499 C CA . HIS A 1 316 ? -14.578 14.352 3.857 1 97.12 316 HIS A CA 1
ATOM 2500 C C . HIS A 1 316 ? -14.898 14.109 2.385 1 97.12 316 HIS A C 1
ATOM 2502 O O . HIS A 1 316 ? -16.047 14.227 1.966 1 97.12 316 HIS A O 1
ATOM 2508 N N . GLN A 1 317 ? -13.93 13.812 1.593 1 96.12 317 GLN A N 1
ATOM 2509 C CA . GLN A 1 317 ? -14.07 13.406 0.196 1 96.12 317 GLN A CA 1
ATOM 2510 C C . GLN A 1 317 ? -13.188 12.203 -0.12 1 96.12 317 GLN A C 1
ATOM 2512 O O . GLN A 1 317 ? -12.07 12.094 0.383 1 96.12 317 GLN A O 1
ATOM 2517 N N . SER A 1 318 ? -13.742 11.266 -0.826 1 96.38 318 SER A N 1
ATOM 2518 C CA . SER A 1 318 ? -12.961 10.211 -1.458 1 96.38 318 SER A CA 1
ATOM 2519 C C . SER A 1 318 ? -12.539 10.602 -2.871 1 96.38 318 SER A C 1
ATOM 2521 O O . SER A 1 318 ? -13.383 10.688 -3.771 1 96.38 318 SER A O 1
ATOM 2523 N N . LEU A 1 319 ? -11.219 10.789 -3.07 1 96.75 319 LEU A N 1
ATOM 2524 C CA . LEU A 1 319 ? -10.742 11.336 -4.34 1 96.75 319 LEU A CA 1
ATOM 2525 C C . LEU A 1 319 ? -9.859 10.328 -5.066 1 96.75 319 LEU A C 1
ATOM 2527 O O . LEU A 1 319 ? -9.234 9.477 -4.434 1 96.75 319 LEU A O 1
ATOM 2531 N N . ASN A 1 320 ? -9.906 10.406 -6.375 1 95.81 320 ASN A N 1
ATOM 2532 C CA . ASN A 1 320 ? -8.859 9.758 -7.152 1 95.81 320 ASN A CA 1
ATOM 2533 C C . ASN A 1 320 ? -7.621 10.633 -7.277 1 95.81 320 ASN A C 1
ATOM 2535 O O . ASN A 1 320 ? -7.543 11.695 -6.66 1 95.81 320 ASN A O 1
ATOM 2539 N N . PHE A 1 321 ? -6.703 10.195 -7.969 1 94.19 321 PHE A N 1
ATOM 2540 C CA . PHE A 1 321 ? -5.449 10.93 -8.078 1 94.19 321 PHE A CA 1
ATOM 2541 C C . PHE A 1 321 ? -5.684 12.32 -8.664 1 94.19 321 PHE A C 1
ATOM 2543 O O . PHE A 1 321 ? -5.301 13.32 -8.062 1 94.19 321 PHE A O 1
ATOM 2550 N N . ASP A 1 322 ? -6.371 12.383 -9.766 1 94.06 322 ASP A N 1
ATOM 2551 C CA . ASP A 1 322 ? -6.625 13.648 -10.438 1 94.06 322 ASP A CA 1
ATOM 2552 C C . ASP A 1 322 ? -7.461 14.578 -9.555 1 94.06 322 ASP A C 1
ATOM 2554 O O . ASP A 1 322 ? -7.211 15.781 -9.5 1 94.06 322 ASP A O 1
ATOM 2558 N N . GLY A 1 323 ? -8.422 13.977 -8.945 1 96.69 323 GLY A N 1
ATOM 2559 C CA . GLY A 1 323 ? -9.234 14.75 -8.023 1 96.69 323 GLY A CA 1
ATOM 2560 C C . GLY A 1 323 ? -8.43 15.352 -6.887 1 96.69 323 GLY A C 1
ATOM 2561 O O . GLY A 1 323 ? -8.711 16.469 -6.441 1 96.69 323 GLY A O 1
ATOM 2562 N N . THR A 1 324 ? -7.445 14.641 -6.418 1 97.56 324 THR A N 1
ATOM 2563 C CA . THR A 1 324 ? -6.59 15.125 -5.344 1 97.56 324 THR A CA 1
ATOM 2564 C C . THR A 1 324 ? -5.758 16.312 -5.816 1 97.56 324 THR A C 1
ATOM 2566 O O . THR A 1 324 ? -5.652 17.328 -5.113 1 97.56 324 THR A O 1
ATOM 2569 N N . VAL A 1 325 ? -5.211 16.203 -6.996 1 95.38 325 VAL A N 1
ATOM 2570 C CA . VAL A 1 325 ? -4.441 17.297 -7.57 1 95.38 325 VAL A CA 1
ATOM 2571 C C . VAL A 1 325 ? -5.324 18.531 -7.691 1 95.38 325 VAL A C 1
ATOM 2573 O O . VAL A 1 325 ? -4.934 19.625 -7.273 1 95.38 325 VAL A O 1
ATOM 2576 N N . MET A 1 326 ? -6.48 18.344 -8.164 1 96.5 326 MET A N 1
ATOM 2577 C CA . MET A 1 326 ? -7.41 19.453 -8.391 1 96.5 326 MET A CA 1
ATOM 2578 C C . MET A 1 326 ? -7.824 20.094 -7.066 1 96.5 326 MET A C 1
ATOM 2580 O O . MET A 1 326 ? -7.945 21.312 -6.977 1 96.5 326 MET A O 1
ATOM 2584 N N . GLU A 1 327 ? -8.078 19.281 -6.152 1 96.81 327 GLU A N 1
ATOM 2585 C CA . GLU A 1 327 ? -8.5 19.797 -4.855 1 96.81 327 GLU A CA 1
ATOM 2586 C C . GLU A 1 327 ? -7.391 20.609 -4.199 1 96.81 327 GLU A C 1
ATOM 2588 O O . GLU A 1 327 ? -7.648 21.672 -3.615 1 96.81 327 GLU A O 1
ATOM 2593 N N . LEU A 1 328 ? -6.188 20.141 -4.258 1 95.56 328 LEU A N 1
ATOM 2594 C CA . LEU A 1 328 ? -5.047 20.875 -3.727 1 95.56 328 LEU A CA 1
ATOM 2595 C C . LEU A 1 328 ? -4.898 22.219 -4.422 1 95.56 328 LEU A C 1
ATOM 2597 O O . LEU A 1 328 ? -4.711 23.25 -3.764 1 95.56 328 LEU A O 1
ATOM 2601 N N . GLU A 1 329 ? -4.996 22.141 -5.691 1 92.94 329 GLU A N 1
ATOM 2602 C CA . GLU A 1 329 ? -4.879 23.375 -6.465 1 92.94 329 GLU A CA 1
ATOM 2603 C C . GLU A 1 329 ? -5.996 24.359 -6.113 1 92.94 329 GLU A C 1
ATOM 2605 O O . GLU A 1 329 ? -5.746 25.547 -5.93 1 92.94 329 GLU A O 1
ATOM 2610 N N . ARG A 1 330 ? -7.156 23.844 -6.102 1 94.5 330 ARG A N 1
ATOM 2611 C CA . ARG A 1 330 ? -8.312 24.688 -5.781 1 94.5 330 ARG A CA 1
ATOM 2612 C C . ARG A 1 330 ? -8.133 25.375 -4.434 1 94.5 330 ARG A C 1
ATOM 2614 O O . ARG A 1 330 ? -8.367 26.578 -4.316 1 94.5 330 ARG A O 1
ATOM 2621 N N . LEU A 1 331 ? -7.762 24.656 -3.496 1 93.19 331 LEU A N 1
ATOM 2622 C CA . LEU A 1 331 ? -7.594 25.188 -2.148 1 93.19 331 LEU A CA 1
ATOM 2623 C C . LEU A 1 331 ? -6.535 26.281 -2.121 1 93.19 331 LEU A C 1
ATOM 2625 O O . LEU A 1 331 ? -6.742 27.344 -1.513 1 93.19 331 LEU A O 1
ATOM 2629 N N . LEU A 1 332 ? -5.41 26.062 -2.729 1 89.81 332 LEU A N 1
ATOM 2630 C CA . LEU A 1 332 ? -4.328 27.031 -2.713 1 89.81 332 LEU A CA 1
ATOM 2631 C C . LEU A 1 332 ? -4.715 28.281 -3.484 1 89.81 332 LEU A C 1
ATOM 2633 O O . LEU A 1 332 ? -4.441 29.406 -3.039 1 89.81 332 LEU A O 1
ATOM 2637 N N . GLN A 1 333 ? -5.375 28.062 -4.539 1 89.12 333 GLN A N 1
ATOM 2638 C CA . GLN A 1 333 ? -5.836 29.203 -5.328 1 89.12 333 GLN A CA 1
ATOM 2639 C C . GLN A 1 333 ? -6.863 30.031 -4.555 1 89.12 333 GLN A C 1
ATOM 2641 O O . GLN A 1 333 ? -6.828 31.266 -4.582 1 89.12 333 GLN A O 1
ATOM 2646 N N . GLU A 1 334 ? -7.719 29.344 -4.02 1 90.06 334 GLU A N 1
ATOM 2647 C CA . GLU A 1 334 ? -8.766 30.016 -3.256 1 90.06 334 GLU A CA 1
ATOM 2648 C C . GLU A 1 334 ? -8.172 30.875 -2.143 1 90.06 334 GLU A C 1
ATOM 2650 O O . GLU A 1 334 ? -8.57 32.031 -1.964 1 90.06 334 GLU A O 1
ATOM 2655 N N . HIS A 1 335 ? -7.227 30.359 -1.5 1 87.62 335 HIS A N 1
ATOM 2656 C CA . HIS A 1 335 ? -6.648 31.094 -0.376 1 87.62 335 HIS A CA 1
ATOM 2657 C C . HIS A 1 335 ? -5.742 32.219 -0.857 1 87.62 335 HIS A C 1
ATOM 2659 O O . HIS A 1 335 ? -5.609 33.25 -0.182 1 87.62 335 HIS A O 1
ATOM 2665 N N . LEU A 1 336 ? -5.18 32.062 -2.002 1 83.75 336 LEU A N 1
ATOM 2666 C CA . LEU A 1 336 ? -4.355 33.125 -2.572 1 83.75 336 LEU A CA 1
ATOM 2667 C C . LEU A 1 336 ? -5.223 34.281 -3.059 1 83.75 336 LEU A C 1
ATOM 2669 O O . LEU A 1 336 ? -4.793 35.438 -3.031 1 83.75 336 LEU A O 1
ATOM 2673 N N . LYS A 1 337 ? -6.336 33.969 -3.451 1 81.25 337 LYS A N 1
ATOM 2674 C CA . LYS A 1 337 ? -7.246 35 -3.943 1 81.25 337 LYS A CA 1
ATOM 2675 C C . LYS A 1 337 ? -7.805 35.812 -2.793 1 81.25 337 LYS A C 1
ATOM 2677 O O . LYS A 1 337 ? -8.18 36.969 -2.986 1 81.25 337 LYS A O 1
ATOM 2682 N N . GLN A 1 338 ? -7.848 35.25 -1.689 1 74.38 338 GLN A N 1
ATOM 2683 C CA . GLN A 1 338 ? -8.445 35.938 -0.546 1 74.38 338 GLN A CA 1
ATOM 2684 C C . GLN A 1 338 ? -7.461 36.906 0.105 1 74.38 338 GLN A C 1
ATOM 2686 O O . GLN A 1 338 ? -7.812 37.625 1.05 1 74.38 338 GLN A O 1
ATOM 2691 N N . ILE A 1 339 ? -6.32 36.938 -0.467 1 71.06 339 ILE A N 1
ATOM 2692 C CA . ILE A 1 339 ? -5.312 37.812 0.089 1 71.06 339 ILE A CA 1
ATOM 2693 C C . ILE A 1 339 ? -5.457 39.219 -0.525 1 71.06 339 ILE A C 1
ATOM 2695 O O . ILE A 1 339 ? -5.621 39.344 -1.74 1 71.06 339 ILE A O 1
ATOM 2699 N N . MET B 1 1 ? 17.547 6.492 -28.453 1 17.02 1 MET B N 1
ATOM 2700 C CA . MET B 1 1 ? 16.125 6.262 -28.734 1 17.02 1 MET B CA 1
ATOM 2701 C C . MET B 1 1 ? 15.305 6.281 -27.453 1 17.02 1 MET B C 1
ATOM 2703 O O . MET B 1 1 ? 15.617 5.562 -26.5 1 17.02 1 MET B O 1
ATOM 2707 N N . ALA B 1 2 ? 14.711 7.391 -27.141 1 19.98 2 ALA B N 1
ATOM 2708 C CA . ALA B 1 2 ? 13.938 7.691 -25.938 1 19.98 2 ALA B CA 1
ATOM 2709 C C . ALA B 1 2 ? 12.812 6.676 -25.75 1 19.98 2 ALA B C 1
ATOM 2711 O O . ALA B 1 2 ? 12 6.465 -26.656 1 19.98 2 ALA B O 1
ATOM 2712 N N . ASN B 1 3 ? 13.078 5.559 -25.078 1 20.72 3 ASN B N 1
ATOM 2713 C CA . ASN B 1 3 ? 12.148 4.469 -24.812 1 20.72 3 ASN B CA 1
ATOM 2714 C C . ASN B 1 3 ? 10.805 4.988 -24.312 1 20.72 3 ASN B C 1
ATOM 2716 O O . ASN B 1 3 ? 10.742 5.652 -23.281 1 20.72 3 ASN B O 1
ATOM 2720 N N . ASN B 1 4 ? 9.977 5.336 -25.219 1 24.3 4 ASN B N 1
ATOM 2721 C CA . ASN B 1 4 ? 8.578 5.738 -25.094 1 24.3 4 ASN B CA 1
ATOM 2722 C C . ASN B 1 4 ? 7.816 4.832 -24.125 1 24.3 4 ASN B C 1
ATOM 2724 O O . ASN B 1 4 ? 7.414 3.727 -24.484 1 24.3 4 ASN B O 1
ATOM 2728 N N . ASN B 1 5 ? 8.273 4.762 -23 1 28.22 5 ASN B N 1
ATOM 2729 C CA . ASN B 1 5 ? 7.547 3.98 -22.016 1 28.22 5 ASN B CA 1
ATOM 2730 C C . ASN B 1 5 ? 6.07 4.371 -21.969 1 28.22 5 ASN B C 1
ATOM 2732 O O . ASN B 1 5 ? 5.719 5.422 -21.438 1 28.22 5 ASN B O 1
ATOM 2736 N N . GLN B 1 6 ? 5.348 4.184 -23.062 1 29.77 6 GLN B N 1
ATOM 2737 C CA . GLN B 1 6 ? 3.902 4.355 -23.172 1 29.77 6 GLN B CA 1
ATOM 2738 C C . GLN B 1 6 ? 3.18 3.693 -22 1 29.77 6 GLN B C 1
ATOM 2740 O O . GLN B 1 6 ? 3.285 2.48 -21.812 1 29.77 6 GLN B O 1
ATOM 2745 N N . ILE B 1 7 ? 2.932 4.355 -21.047 1 34.16 7 ILE B N 1
ATOM 2746 C CA . ILE B 1 7 ? 2.035 3.889 -20 1 34.16 7 ILE B CA 1
ATOM 2747 C C . ILE B 1 7 ? 0.738 3.371 -20.625 1 34.16 7 ILE B C 1
ATOM 2749 O O . ILE B 1 7 ? -0.001 4.129 -21.25 1 34.16 7 ILE B O 1
ATOM 2753 N N . ILE B 1 8 ? 0.601 2.268 -21.156 1 38 8 ILE B N 1
ATOM 2754 C CA . ILE B 1 8 ? -0.614 1.606 -21.609 1 38 8 ILE B CA 1
ATOM 2755 C C . ILE B 1 8 ? -1.732 1.809 -20.594 1 38 8 ILE B C 1
ATOM 2757 O O . ILE B 1 8 ? -1.598 1.423 -19.438 1 38 8 ILE B O 1
ATOM 2761 N N . THR B 1 9 ? -2.482 2.812 -20.844 1 44.25 9 THR B N 1
ATOM 2762 C CA . THR B 1 9 ? -3.688 2.998 -20.047 1 44.25 9 THR B CA 1
ATOM 2763 C C . THR B 1 9 ? -4.605 1.782 -20.156 1 44.25 9 THR B C 1
ATOM 2765 O O . THR B 1 9 ? -5.031 1.421 -21.25 1 44.25 9 THR B O 1
ATOM 2768 N N . ILE B 1 10 ? -4.715 0.948 -19.25 1 52.09 10 ILE B N 1
ATOM 2769 C CA . ILE B 1 10 ? -5.535 -0.246 -19.078 1 52.09 10 ILE B CA 1
ATOM 2770 C C . ILE B 1 10 ? -6.914 -0.021 -19.703 1 52.09 10 ILE B C 1
ATOM 2772 O O . ILE B 1 10 ? -7.504 -0.939 -20.266 1 52.09 10 ILE B O 1
ATOM 2776 N N . ASP B 1 11 ? -7.32 1.203 -19.797 1 52.84 11 ASP B N 1
ATOM 2777 C CA . ASP B 1 11 ? -8.703 1.481 -20.188 1 52.84 11 ASP B CA 1
ATOM 2778 C C . ASP B 1 11 ? -8.891 1.312 -21.688 1 52.84 11 ASP B C 1
ATOM 2780 O O . ASP B 1 11 ? -10.023 1.254 -22.172 1 52.84 11 ASP B O 1
ATOM 2784 N N . LYS B 1 12 ? -7.809 1.069 -22.344 1 60.88 12 LYS B N 1
ATOM 2785 C CA . LYS B 1 12 ? -8.008 1.105 -23.781 1 60.88 12 LYS B CA 1
ATOM 2786 C C . LYS B 1 12 ? -7.859 -0.285 -24.406 1 60.88 12 LYS B C 1
ATOM 2788 O O . LYS B 1 12 ? -7.953 -0.447 -25.625 1 60.88 12 LYS B O 1
ATOM 2793 N N . ILE B 1 13 ? -7.715 -1.255 -23.531 1 66.88 13 ILE B N 1
ATOM 2794 C CA . ILE B 1 13 ? -7.551 -2.592 -24.094 1 66.88 13 ILE B CA 1
ATOM 2795 C C . ILE B 1 13 ? -8.914 -3.283 -24.188 1 66.88 13 ILE B C 1
ATOM 2797 O O . ILE B 1 13 ? -9.633 -3.377 -23.188 1 66.88 13 ILE B O 1
ATOM 2801 N N . PRO B 1 14 ? -9.305 -3.67 -25.391 1 73.69 14 PRO B N 1
ATOM 2802 C CA . PRO B 1 14 ? -10.602 -4.344 -25.516 1 73.69 14 PRO B CA 1
ATOM 2803 C C . PRO B 1 14 ? -10.688 -5.625 -24.688 1 73.69 14 PRO B C 1
ATOM 2805 O O . PRO B 1 14 ? -9.766 -6.441 -24.719 1 73.69 14 PRO B O 1
ATOM 2808 N N . VAL B 1 15 ? -11.703 -5.684 -23.953 1 81 15 VAL B N 1
ATOM 2809 C CA . VAL B 1 15 ? -11.992 -6.863 -23.141 1 81 15 VAL B CA 1
ATOM 2810 C C . VAL B 1 15 ? -13.234 -7.566 -23.672 1 81 15 VAL B C 1
ATOM 2812 O O . VAL B 1 15 ? -14.266 -6.926 -23.906 1 81 15 VAL B O 1
ATOM 2815 N N . PHE B 1 16 ? -13.078 -8.867 -24.016 1 83.19 16 PHE B N 1
ATOM 2816 C CA . PHE B 1 16 ? -14.234 -9.656 -24.438 1 83.19 16 PHE B CA 1
ATOM 2817 C C . PHE B 1 16 ? -14.797 -10.453 -23.266 1 83.19 16 PHE B C 1
ATOM 2819 O O . PHE B 1 16 ? -14.078 -11.203 -22.609 1 83.19 16 PHE B O 1
ATOM 2826 N N . ARG B 1 17 ? -16.062 -10.172 -23.016 1 84.94 17 ARG B N 1
ATOM 2827 C CA . ARG B 1 17 ? -16.781 -10.914 -21.969 1 84.94 17 ARG B CA 1
ATOM 2828 C C . ARG B 1 17 ? -17.859 -11.789 -22.562 1 84.94 17 ARG B C 1
ATOM 2830 O O . ARG B 1 17 ? -18.734 -11.297 -23.281 1 84.94 17 ARG B O 1
ATOM 2837 N N . MET B 1 18 ? -17.703 -13.133 -22.312 1 84.88 18 MET B N 1
ATOM 2838 C CA . MET B 1 18 ? -18.719 -14.039 -22.859 1 84.88 18 MET B CA 1
ATOM 2839 C C . MET B 1 18 ? -18.719 -15.367 -22.109 1 84.88 18 MET B C 1
ATOM 2841 O O . MET B 1 18 ? -17.891 -15.594 -21.234 1 84.88 18 MET B O 1
ATOM 2845 N N . ASP B 1 19 ? -19.719 -16.094 -22.375 1 85.62 19 ASP B N 1
ATOM 2846 C CA . ASP B 1 19 ? -19.812 -17.422 -21.797 1 85.62 19 ASP B CA 1
ATOM 2847 C C . ASP B 1 19 ? -18.688 -18.328 -22.312 1 85.62 19 ASP B C 1
ATOM 2849 O O . ASP B 1 19 ? -18.422 -18.359 -23.516 1 85.62 19 ASP B O 1
ATOM 2853 N N . GLY B 1 20 ? -18.062 -19.047 -21.359 1 87 20 GLY B N 1
ATOM 2854 C CA . GLY B 1 20 ? -16.938 -19.922 -21.719 1 87 20 GLY B CA 1
ATOM 2855 C C . GLY B 1 20 ? -17.328 -21.016 -22.688 1 87 20 GLY B C 1
ATOM 2856 O O . GLY B 1 20 ? -16.547 -21.391 -23.562 1 87 20 GLY B O 1
ATOM 2857 N N . GLY B 1 21 ? -18.5 -21.5 -22.469 1 87 21 GLY B N 1
ATOM 2858 C CA . GLY B 1 21 ? -19 -22.5 -23.391 1 87 21 GLY B CA 1
ATOM 2859 C C . GLY B 1 21 ? -19.219 -21.969 -24.797 1 87 21 GLY B C 1
ATOM 2860 O O . GLY B 1 21 ? -18.938 -22.656 -25.781 1 87 21 GLY B O 1
ATOM 2861 N N . GLU B 1 22 ? -19.688 -20.812 -24.875 1 89 22 GLU B N 1
ATOM 2862 C CA . GLU B 1 22 ? -19.891 -20.203 -26.188 1 89 22 GLU B CA 1
ATOM 2863 C C . GLU B 1 22 ? -18.562 -19.922 -26.875 1 89 22 GLU B C 1
ATOM 2865 O O . GLU B 1 22 ? -18.453 -20.109 -28.094 1 89 22 GLU B O 1
ATOM 2870 N N . LEU B 1 23 ? -17.688 -19.516 -26.109 1 89.81 23 LEU B N 1
ATOM 2871 C CA . LEU B 1 23 ? -16.359 -19.281 -26.688 1 89.81 23 LEU B CA 1
ATOM 2872 C C . LEU B 1 23 ? -15.773 -20.578 -27.219 1 89.81 23 LEU B C 1
ATOM 2874 O O . LEU B 1 23 ? -15.148 -20.578 -28.281 1 89.81 23 LEU B O 1
ATOM 2878 N N . TYR B 1 24 ? -15.945 -21.625 -26.5 1 91.06 24 TYR B N 1
ATOM 2879 C CA . TYR B 1 24 ? -15.516 -22.953 -26.953 1 91.06 24 TYR B CA 1
ATOM 2880 C C . TYR B 1 24 ? -16.188 -23.344 -28.266 1 91.06 24 TYR B C 1
ATOM 2882 O O . TYR B 1 24 ? -15.516 -23.75 -29.219 1 91.06 24 TYR B O 1
ATOM 2890 N N . ARG B 1 25 ? -17.438 -23.141 -28.312 1 91.75 25 ARG B N 1
ATOM 2891 C CA . ARG B 1 25 ? -18.172 -23.531 -29.5 1 91.75 25 ARG B CA 1
ATOM 2892 C C . ARG B 1 25 ? -17.766 -22.672 -30.703 1 91.75 25 ARG B C 1
ATOM 2894 O O . ARG B 1 25 ? -17.703 -23.156 -31.828 1 91.75 25 ARG B O 1
ATOM 2901 N N . LEU B 1 26 ? -17.641 -21.453 -30.391 1 92.06 26 LEU B N 1
ATOM 2902 C CA . LEU B 1 26 ? -17.172 -20.562 -31.438 1 92.06 26 LEU B CA 1
ATOM 2903 C C . LEU B 1 26 ? -15.844 -21.047 -32 1 92.06 26 LEU B C 1
ATOM 2905 O O . LEU B 1 26 ? -15.68 -21.141 -33.219 1 92.06 26 LEU B O 1
ATOM 2909 N N . ALA B 1 27 ? -14.922 -21.391 -31.188 1 91.88 27 ALA B N 1
ATOM 2910 C CA . ALA B 1 27 ? -13.594 -21.859 -31.594 1 91.88 27 ALA B CA 1
ATOM 2911 C C . ALA B 1 27 ? -13.688 -23.188 -32.344 1 91.88 27 ALA B C 1
ATOM 2913 O O . ALA B 1 27 ? -13.141 -23.328 -33.438 1 91.88 27 ALA B O 1
ATOM 2914 N N . ARG B 1 28 ? -14.414 -24.047 -31.812 1 92.5 28 ARG B N 1
ATOM 2915 C CA . ARG B 1 28 ? -14.43 -25.438 -32.281 1 92.5 28 ARG B CA 1
ATOM 2916 C C . ARG B 1 28 ? -15.266 -25.562 -33.562 1 92.5 28 ARG B C 1
ATOM 2918 O O . ARG B 1 28 ? -14.859 -26.25 -34.5 1 92.5 28 ARG B O 1
ATOM 2925 N N . TYR B 1 29 ? -16.391 -24.906 -33.562 1 90.12 29 TYR B N 1
ATOM 2926 C CA . TYR B 1 29 ? -17.359 -25.234 -34.625 1 90.12 29 TYR B CA 1
ATOM 2927 C C . TYR B 1 29 ? -17.469 -24.094 -35.625 1 90.12 29 TYR B C 1
ATOM 2929 O O . TYR B 1 29 ? -17.656 -24.328 -36.812 1 90.12 29 TYR B O 1
ATOM 2937 N N . HIS B 1 30 ? -17.422 -22.891 -35.125 1 92.25 30 HIS B N 1
ATOM 2938 C CA . HIS B 1 30 ? -17.516 -21.781 -36.062 1 92.25 30 HIS B CA 1
ATOM 2939 C C . HIS B 1 30 ? -16.188 -21.547 -36.781 1 92.25 30 HIS B C 1
ATOM 2941 O O . HIS B 1 30 ? -16.141 -21.484 -38 1 92.25 30 HIS B O 1
ATOM 2947 N N . TYR B 1 31 ? -15.125 -21.484 -36 1 93.31 31 TYR B N 1
ATOM 2948 C CA . TYR B 1 31 ? -13.812 -21.25 -36.594 1 93.31 31 TYR B CA 1
ATOM 2949 C C . TYR B 1 31 ? -13.148 -22.562 -36.969 1 93.31 31 TYR B C 1
ATOM 2951 O O . TYR B 1 31 ? -12.109 -22.562 -37.656 1 93.31 31 TYR B O 1
ATOM 2959 N N . ARG B 1 32 ? -13.617 -23.719 -36.531 1 94.25 32 ARG B N 1
ATOM 2960 C CA . ARG B 1 32 ? -13.148 -25.062 -36.844 1 94.25 32 ARG B CA 1
ATOM 2961 C C . ARG B 1 32 ? -11.688 -25.25 -36.438 1 94.25 32 ARG B C 1
ATOM 2963 O O . ARG B 1 32 ? -10.883 -25.719 -37.25 1 94.25 32 ARG B O 1
ATOM 2970 N N . LEU B 1 33 ? -11.398 -24.844 -35.281 1 93.12 33 LEU B N 1
ATOM 2971 C CA . LEU B 1 33 ? -10.031 -24.922 -34.781 1 93.12 33 LEU B CA 1
ATOM 2972 C C . LEU B 1 33 ? -9.812 -26.234 -34.031 1 93.12 33 LEU B C 1
ATOM 2974 O O . LEU B 1 33 ? -10.711 -26.734 -33.344 1 93.12 33 LEU B O 1
ATOM 2978 N N . GLY B 1 34 ? -8.57 -26.812 -34.188 1 93.12 34 GLY B N 1
ATOM 2979 C CA . GLY B 1 34 ? -8.148 -27.969 -33.375 1 93.12 34 GLY B CA 1
ATOM 2980 C C . GLY B 1 34 ? -7.637 -27.578 -32 1 93.12 34 GLY B C 1
ATOM 2981 O O . GLY B 1 34 ? -6.984 -26.547 -31.859 1 93.12 34 GLY B O 1
ATOM 2982 N N . LEU B 1 35 ? -7.938 -28.469 -31.047 1 91.94 35 LEU B N 1
ATOM 2983 C CA . LEU B 1 35 ? -7.516 -28.188 -29.688 1 91.94 35 LEU B CA 1
ATOM 2984 C C . LEU B 1 35 ? -6.297 -29.031 -29.312 1 91.94 35 LEU B C 1
ATOM 2986 O O . LEU B 1 35 ? -6.156 -30.172 -29.75 1 91.94 35 LEU B O 1
ATOM 2990 N N . ASN B 1 36 ? -5.406 -28.469 -28.562 1 91.38 36 ASN B N 1
ATOM 2991 C CA . ASN B 1 36 ? -4.324 -29.266 -27.984 1 91.38 36 ASN B CA 1
ATOM 2992 C C . ASN B 1 36 ? -4.484 -29.406 -26.469 1 91.38 36 ASN B C 1
ATOM 2994 O O . ASN B 1 36 ? -5.457 -28.922 -25.891 1 91.38 36 ASN B O 1
ATOM 2998 N N . SER B 1 37 ? -3.646 -30.094 -25.797 1 91.06 37 SER B N 1
ATOM 2999 C CA . SER B 1 37 ? -3.797 -30.516 -24.406 1 91.06 37 SER B CA 1
ATOM 3000 C C . SER B 1 37 ? -3.684 -29.328 -23.453 1 91.06 37 SER B C 1
ATOM 3002 O O . SER B 1 37 ? -4.062 -29.438 -22.281 1 91.06 37 SER B O 1
ATOM 3004 N N . LEU B 1 38 ? -3.193 -28.234 -23.906 1 91.69 38 LEU B N 1
ATOM 3005 C CA . LEU B 1 38 ? -3.043 -27.047 -23.047 1 91.69 38 LEU B CA 1
ATOM 3006 C C . LEU B 1 38 ? -4.258 -26.141 -23.156 1 91.69 38 LEU B C 1
ATOM 3008 O O . LEU B 1 38 ? -4.387 -25.172 -22.406 1 91.69 38 LEU B O 1
ATOM 3012 N N . SER B 1 39 ? -5.117 -26.422 -24.078 1 90.69 39 SER B N 1
ATOM 3013 C CA . SER B 1 39 ? -6.277 -25.578 -24.328 1 90.69 39 SER B CA 1
ATOM 3014 C C . SER B 1 39 ? -7.203 -25.531 -23.109 1 90.69 39 SER B C 1
ATOM 3016 O O . SER B 1 39 ? -7.469 -26.562 -22.5 1 90.69 39 SER B O 1
ATOM 3018 N N . PRO B 1 40 ? -7.711 -24.391 -22.766 1 90 40 PRO B N 1
ATOM 3019 C CA . PRO B 1 40 ? -8.68 -24.312 -21.672 1 90 40 PRO B CA 1
ATOM 3020 C C . PRO B 1 40 ? -10.031 -24.938 -22.031 1 90 40 PRO B C 1
ATOM 3022 O O . PRO B 1 40 ? -10.898 -25.078 -21.172 1 90 40 PRO B O 1
ATOM 3025 N N . PHE B 1 41 ? -10.156 -25.375 -23.266 1 89.38 41 PHE B N 1
ATOM 3026 C CA . PHE B 1 41 ? -11.43 -25.875 -23.75 1 89.38 41 PHE B CA 1
ATOM 3027 C C . PHE B 1 41 ? -11.508 -27.391 -23.594 1 89.38 41 PHE B C 1
ATOM 3029 O O . PHE B 1 41 ? -12.562 -28 -23.781 1 89.38 41 PHE B O 1
ATOM 3036 N N . ILE B 1 42 ? -10.422 -27.828 -23.219 1 87.56 42 ILE B N 1
ATOM 3037 C CA . ILE B 1 42 ? -10.414 -29.281 -23.078 1 87.56 42 ILE B CA 1
ATOM 3038 C C . ILE B 1 42 ? -11.422 -29.703 -22.016 1 87.56 42 ILE B C 1
ATOM 3040 O O . ILE B 1 42 ? -11.484 -29.094 -20.938 1 87.56 42 ILE B O 1
ATOM 3044 N N . GLY B 1 43 ? -12.258 -30.719 -22.344 1 81.75 43 GLY B N 1
ATOM 3045 C CA . GLY B 1 43 ? -13.234 -31.266 -21.406 1 81.75 43 GLY B CA 1
ATOM 3046 C C . GLY B 1 43 ? -14.602 -30.625 -21.547 1 81.75 43 GLY B C 1
ATOM 3047 O O . GLY B 1 43 ? -15.555 -31.031 -20.875 1 81.75 43 GLY B O 1
ATOM 3048 N N . GLN B 1 44 ? -14.672 -29.578 -22.344 1 82.56 44 GLN B N 1
ATOM 3049 C CA . GLN B 1 44 ? -15.977 -28.969 -22.562 1 82.56 44 GLN B CA 1
ATOM 3050 C C . GLN B 1 44 ? -16.906 -29.906 -23.328 1 82.56 44 GLN B C 1
ATOM 3052 O O . GLN B 1 44 ? -16.469 -30.594 -24.25 1 82.56 44 GLN B O 1
ATOM 3057 N N . PRO B 1 45 ? -18.094 -29.891 -22.891 1 76.88 45 PRO B N 1
ATOM 3058 C CA . PRO B 1 45 ? -19.031 -30.781 -23.578 1 76.88 45 PRO B CA 1
ATOM 3059 C C . PRO B 1 45 ? -19.281 -30.359 -25.031 1 76.88 45 PRO B C 1
ATOM 3061 O O . PRO B 1 45 ? -19.328 -29.172 -25.328 1 76.88 45 PRO B O 1
ATOM 3064 N N . GLU B 1 46 ? -19.297 -31.359 -25.953 1 69.06 46 GLU B N 1
ATOM 3065 C CA . GLU B 1 46 ? -19.516 -31.125 -27.375 1 69.06 46 GLU B CA 1
ATOM 3066 C C . GLU B 1 46 ? -20.938 -30.625 -27.641 1 69.06 46 GLU B C 1
ATOM 3068 O O . GLU B 1 46 ? -21.172 -29.828 -28.562 1 69.06 46 GLU B O 1
ATOM 3073 N N . GLU B 1 47 ? -21.875 -31.234 -26.797 1 65.62 47 GLU B N 1
ATOM 3074 C CA . GLU B 1 47 ? -23.281 -30.922 -27.031 1 65.62 47 GLU B CA 1
ATOM 3075 C C . GLU B 1 47 ? -23.672 -29.594 -26.375 1 65.62 47 GLU B C 1
ATOM 3077 O O . GLU B 1 47 ? -23.266 -29.312 -25.25 1 65.62 47 GLU B O 1
ATOM 3082 N N . GLY B 1 48 ? -23.891 -28.469 -27.203 1 63.84 48 GLY B N 1
ATOM 3083 C CA . GLY B 1 48 ? -24.344 -27.219 -26.594 1 63.84 48 GLY B CA 1
ATOM 3084 C C . GLY B 1 48 ? -25.328 -26.453 -27.469 1 63.84 48 GLY B C 1
ATOM 3085 O O . GLY B 1 48 ? -25.609 -26.875 -28.594 1 63.84 48 GLY B O 1
ATOM 3086 N N . GLU B 1 49 ? -26 -25.562 -26.812 1 70.38 49 GLU B N 1
ATOM 3087 C CA . GLU B 1 49 ? -26.953 -24.672 -27.453 1 70.38 49 GLU B CA 1
ATOM 3088 C C . GLU B 1 49 ? -26.297 -23.875 -28.578 1 70.38 49 GLU B C 1
ATOM 3090 O O . GLU B 1 49 ? -25.078 -23.797 -28.656 1 70.38 49 GLU B O 1
ATOM 3095 N N . GLN B 1 50 ? -27.047 -23.5 -29.453 1 80.12 50 GLN B N 1
ATOM 3096 C CA . GLN B 1 50 ? -26.641 -22.594 -30.516 1 80.12 50 GLN B CA 1
ATOM 3097 C C . GLN B 1 50 ? -26 -21.328 -29.969 1 80.12 50 GLN B C 1
ATOM 3099 O O . GLN B 1 50 ? -26.297 -20.906 -28.844 1 80.12 50 GLN B O 1
ATOM 3104 N N . LEU B 1 51 ? -24.969 -20.891 -30.719 1 87.81 51 LEU B N 1
ATOM 3105 C CA . LEU B 1 51 ? -24.344 -19.625 -30.359 1 87.81 51 LEU B CA 1
ATOM 3106 C C . LEU B 1 51 ? -25.391 -18.516 -30.281 1 87.81 51 LEU B C 1
ATOM 3108 O O . LEU B 1 51 ? -26.312 -18.469 -31.094 1 87.81 51 LEU B O 1
ATOM 3112 N N . SER B 1 52 ? -25.344 -17.75 -29.328 1 87.75 52 SER B N 1
ATOM 3113 C CA . SER B 1 52 ? -26.25 -16.609 -29.219 1 87.75 52 SER B CA 1
ATOM 3114 C C . SER B 1 52 ? -26 -15.602 -30.344 1 87.75 52 SER B C 1
ATOM 3116 O O . SER B 1 52 ? -24.938 -15.594 -30.953 1 87.75 52 SER B O 1
ATOM 3118 N N . ALA B 1 53 ? -26.984 -14.789 -30.516 1 87.38 53 ALA B N 1
ATOM 3119 C CA . ALA B 1 53 ? -26.875 -13.742 -31.531 1 87.38 53 ALA B CA 1
ATOM 3120 C C . ALA B 1 53 ? -25.75 -12.766 -31.203 1 87.38 53 ALA B C 1
ATOM 3122 O O . ALA B 1 53 ? -25.062 -12.281 -32.094 1 87.38 53 ALA B O 1
ATOM 3123 N N . GLU B 1 54 ? -25.562 -12.562 -29.984 1 85.94 54 GLU B N 1
ATOM 3124 C CA . GLU B 1 54 ? -24.516 -11.633 -29.531 1 85.94 54 GLU B CA 1
ATOM 3125 C C . GLU B 1 54 ? -23.125 -12.156 -29.875 1 85.94 54 GLU B C 1
ATOM 3127 O O . GLU B 1 54 ? -22.281 -11.406 -30.375 1 85.94 54 GLU B O 1
ATOM 3132 N N . VAL B 1 55 ? -23.016 -13.445 -2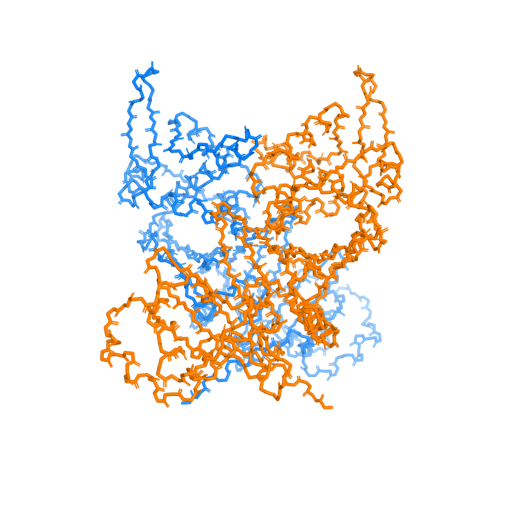9.688 1 87.25 55 VAL B N 1
ATOM 3133 C CA . VAL B 1 55 ? -21.719 -14.055 -29.938 1 87.25 55 VAL B CA 1
ATOM 3134 C C . VAL B 1 55 ? -21.453 -14.133 -31.438 1 87.25 55 VAL B C 1
ATOM 3136 O O . VAL B 1 55 ? -20.328 -13.906 -31.891 1 87.25 55 VAL B O 1
ATOM 3139 N N . LEU B 1 56 ? -22.469 -14.383 -32.156 1 88.62 56 LEU B N 1
ATOM 3140 C CA . LEU B 1 56 ? -22.328 -14.469 -33.625 1 88.62 56 LEU B CA 1
ATOM 3141 C C . LEU B 1 56 ? -21.953 -13.109 -34.188 1 88.62 56 LEU B C 1
ATOM 3143 O O . LEU B 1 56 ? -21.188 -13.031 -35.156 1 88.62 56 LEU B O 1
ATOM 3147 N N . ALA B 1 57 ? -22.469 -12.125 -33.531 1 89.31 57 ALA B N 1
ATOM 3148 C CA . ALA B 1 57 ? -22.156 -10.781 -34 1 89.31 57 ALA B CA 1
ATOM 3149 C C . ALA B 1 57 ? -20.688 -10.445 -33.75 1 89.31 57 ALA B C 1
ATOM 3151 O O . ALA B 1 57 ? -20.062 -9.727 -34.531 1 89.31 57 ALA B O 1
ATOM 3152 N N . LEU B 1 58 ? -20.156 -11.023 -32.719 1 88.94 58 LEU B N 1
ATOM 3153 C CA . LEU B 1 58 ? -18.766 -10.758 -32.312 1 88.94 58 LEU B CA 1
ATOM 3154 C C . LEU B 1 58 ? -17.812 -11.641 -33.125 1 88.94 58 LEU B C 1
ATOM 3156 O O . LEU B 1 58 ? -16.609 -11.359 -33.188 1 88.94 58 LEU B O 1
ATOM 3160 N N . ALA B 1 59 ? -18.359 -12.664 -33.75 1 89.94 59 ALA B N 1
ATOM 3161 C CA . ALA B 1 59 ? -17.547 -13.703 -34.344 1 89.94 59 ALA B CA 1
ATOM 3162 C C . ALA B 1 59 ? -16.719 -13.133 -35.5 1 89.94 59 ALA B C 1
ATOM 3164 O O . ALA B 1 59 ? -15.68 -13.688 -35.875 1 89.94 59 ALA B O 1
ATOM 3165 N N . SER B 1 60 ? -17.188 -11.992 -36 1 90.31 60 SER B N 1
ATOM 3166 C CA . SER B 1 60 ? -16.469 -11.422 -37.125 1 90.31 60 SER B CA 1
ATOM 3167 C C . SER B 1 60 ? -15.32 -10.539 -36.688 1 90.31 60 SER B C 1
ATOM 3169 O O . SER B 1 60 ? -14.5 -10.102 -37.5 1 90.31 60 SER B O 1
ATOM 3171 N N . ASP B 1 61 ? -15.211 -10.297 -35.469 1 88.06 61 ASP B N 1
ATOM 3172 C CA . ASP B 1 61 ? -14.109 -9.492 -34.969 1 88.06 61 ASP B CA 1
ATOM 3173 C C . ASP B 1 61 ? -12.781 -10.234 -35.062 1 88.06 61 ASP B C 1
ATOM 3175 O O . ASP B 1 61 ? -12.641 -11.344 -34.531 1 88.06 61 ASP B O 1
ATOM 3179 N N . PRO B 1 62 ? -11.852 -9.562 -35.719 1 85.5 62 PRO B N 1
ATOM 3180 C CA . PRO B 1 62 ? -10.57 -10.242 -35.938 1 85.5 62 PRO B CA 1
ATOM 3181 C C . PRO B 1 62 ? -9.867 -10.562 -34.594 1 85.5 62 PRO B C 1
ATOM 3183 O O . PRO B 1 62 ? -9.172 -11.578 -34.5 1 85.5 62 PRO B O 1
ATOM 3186 N N . ASP B 1 63 ? -10.031 -9.781 -33.625 1 83.25 63 ASP B N 1
ATOM 3187 C CA . ASP B 1 63 ? -9.367 -10.008 -32.344 1 83.25 63 ASP B CA 1
ATOM 3188 C C . ASP B 1 63 ? -9.961 -11.219 -31.609 1 83.25 63 ASP B C 1
ATOM 3190 O O . ASP B 1 63 ? -9.242 -11.969 -30.953 1 83.25 63 ASP B O 1
ATOM 3194 N N . LEU B 1 64 ? -11.195 -11.359 -31.75 1 87.06 64 LEU B N 1
ATOM 3195 C CA . LEU B 1 64 ? -11.82 -12.523 -31.141 1 87.06 64 LEU B CA 1
ATOM 3196 C C . LEU B 1 64 ? -11.344 -13.812 -31.812 1 87.06 64 LEU B C 1
ATOM 3198 O O . LEU B 1 64 ? -11.141 -14.828 -31.141 1 87.06 64 LEU B O 1
ATOM 3202 N N . LYS B 1 65 ? -11.234 -13.742 -33.062 1 88.06 65 LYS B N 1
ATOM 3203 C CA . LYS B 1 65 ? -10.711 -14.898 -33.781 1 88.06 65 LYS B CA 1
ATOM 3204 C C . LYS B 1 65 ? -9.281 -15.211 -33.344 1 88.06 65 LYS B C 1
ATOM 3206 O O . LYS B 1 65 ? -8.914 -16.375 -33.188 1 88.06 65 LYS B O 1
ATOM 3211 N N . ARG B 1 66 ? -8.508 -14.18 -33.25 1 86.19 66 ARG B N 1
ATOM 3212 C CA . ARG B 1 66 ? -7.133 -14.367 -32.781 1 86.19 66 ARG B CA 1
ATOM 3213 C C . ARG B 1 66 ? -7.094 -14.984 -31.391 1 86.19 66 ARG B C 1
ATOM 3215 O O . ARG B 1 66 ? -6.281 -15.875 -31.125 1 86.19 66 ARG B O 1
ATOM 3222 N N . ILE B 1 67 ? -7.973 -14.539 -30.531 1 88 67 ILE B N 1
ATOM 3223 C CA . ILE B 1 67 ? -8.086 -15.07 -29.172 1 88 67 ILE B CA 1
ATOM 3224 C C . ILE B 1 67 ? -8.43 -16.562 -29.234 1 88 67 ILE B C 1
ATOM 3226 O O . ILE B 1 67 ? -7.785 -17.375 -28.578 1 88 67 ILE B O 1
ATOM 3230 N N . ALA B 1 68 ? -9.398 -16.875 -30.016 1 89.12 68 ALA B N 1
ATOM 3231 C CA . ALA B 1 68 ? -9.828 -18.266 -30.156 1 89.12 68 ALA B CA 1
ATOM 3232 C C . ALA B 1 68 ? -8.695 -19.141 -30.656 1 89.12 68 ALA B C 1
ATOM 3234 O O . ALA B 1 68 ? -8.531 -20.281 -30.219 1 89.12 68 ALA B O 1
ATOM 3235 N N . ASN B 1 69 ? -7.965 -18.594 -31.578 1 89.19 69 ASN B N 1
ATOM 3236 C CA . ASN B 1 69 ? -6.84 -19.328 -32.125 1 89.19 69 ASN B CA 1
ATOM 3237 C C . ASN B 1 69 ? -5.797 -19.656 -31.078 1 89.19 69 ASN B C 1
ATOM 3239 O O . ASN B 1 69 ? -5.258 -20.766 -31.047 1 89.19 69 ASN B O 1
ATOM 3243 N N . VAL B 1 70 ? -5.523 -18.75 -30.234 1 89.25 70 VAL B N 1
ATOM 3244 C CA . VAL B 1 70 ? -4.531 -18.953 -29.188 1 89.25 70 VAL B CA 1
ATOM 3245 C C . VAL B 1 70 ? -5.07 -19.953 -28.156 1 89.25 70 VAL B C 1
ATOM 3247 O O . VAL B 1 70 ? -4.375 -20.891 -27.766 1 89.25 70 VAL B O 1
ATOM 3250 N N . LEU B 1 71 ? -6.305 -19.812 -27.797 1 90.44 71 LEU B N 1
ATOM 3251 C CA . LEU B 1 71 ? -6.887 -20.625 -26.75 1 90.44 71 LEU B CA 1
ATOM 3252 C C . LEU B 1 71 ? -7.074 -22.062 -27.219 1 90.44 71 LEU B C 1
ATOM 3254 O O . LEU B 1 71 ? -7.012 -23 -26.422 1 90.44 71 LEU B O 1
ATOM 3258 N N . ALA B 1 72 ? -7.25 -22.172 -28.469 1 90.81 72 ALA B N 1
ATOM 3259 C CA . ALA B 1 72 ? -7.453 -23.516 -29.016 1 90.81 72 ALA B CA 1
ATOM 3260 C C . ALA B 1 72 ? -6.168 -24.328 -28.953 1 90.81 72 ALA B C 1
ATOM 3262 O O . ALA B 1 72 ? -6.199 -25.531 -28.656 1 90.81 72 ALA B O 1
ATOM 3263 N N . ALA B 1 73 ? -5.07 -23.688 -29.25 1 90.31 73 ALA B N 1
ATOM 3264 C CA . ALA B 1 73 ? -3.822 -24.438 -29.312 1 90.31 73 ALA B CA 1
ATOM 3265 C C . ALA B 1 73 ? -2.658 -23.625 -28.766 1 90.31 73 ALA B C 1
ATOM 3267 O O . ALA B 1 73 ? -1.668 -23.391 -29.453 1 90.31 73 ALA B O 1
ATOM 3268 N N . PRO B 1 74 ? -2.777 -23.344 -27.484 1 90.06 74 PRO B N 1
ATOM 3269 C CA . PRO B 1 74 ? -1.663 -22.625 -26.875 1 90.06 74 PRO B CA 1
ATOM 3270 C C . PRO B 1 74 ? -0.401 -23.469 -26.734 1 90.06 74 PRO B C 1
ATOM 3272 O O . PRO B 1 74 ? -0.48 -24.703 -26.734 1 90.06 74 PRO B O 1
ATOM 3275 N N . GLU B 1 75 ? 0.693 -22.812 -26.688 1 90.19 75 GLU B N 1
ATOM 3276 C CA . GLU B 1 75 ? 1.967 -23.484 -26.469 1 90.19 75 GLU B CA 1
ATOM 3277 C C . GLU B 1 75 ? 2.523 -23.188 -25.078 1 90.19 75 GLU B C 1
ATOM 3279 O O . GLU B 1 75 ? 3.422 -23.891 -24.609 1 90.19 75 GLU B O 1
ATOM 3284 N N . LEU B 1 76 ? 2.023 -22.172 -24.5 1 91.31 76 LEU B N 1
ATOM 3285 C CA . LEU B 1 76 ? 2.41 -21.75 -23.156 1 91.31 76 LEU B CA 1
ATOM 3286 C C . LEU B 1 76 ? 1.185 -21.359 -22.344 1 91.31 76 LEU B C 1
ATOM 3288 O O . LEU B 1 76 ? 0.28 -20.703 -22.844 1 91.31 76 LEU B O 1
ATOM 3292 N N . ARG B 1 77 ? 1.113 -21.797 -21.141 1 92.44 77 ARG B N 1
ATOM 3293 C CA . ARG B 1 77 ? 0.107 -21.391 -20.156 1 92.44 77 ARG B CA 1
ATOM 3294 C C . ARG B 1 77 ? 0.759 -20.906 -18.875 1 92.44 77 ARG B C 1
ATOM 3296 O O . ARG B 1 77 ? 1.639 -21.578 -18.328 1 92.44 77 ARG B O 1
ATOM 3303 N N . VAL B 1 78 ? 0.367 -19.797 -18.422 1 94.12 78 VAL B N 1
ATOM 3304 C CA . VAL B 1 78 ? 0.762 -19.312 -17.109 1 94.12 78 VAL B CA 1
ATOM 3305 C C . VAL B 1 78 ? -0.453 -19.281 -16.188 1 94.12 78 VAL B C 1
ATOM 3307 O O . VAL B 1 78 ? -1.465 -18.656 -16.5 1 94.12 78 VAL B O 1
ATOM 3310 N N . SER B 1 79 ? -0.409 -19.984 -15.117 1 94.5 79 SER B N 1
ATOM 3311 C CA . SER B 1 79 ? -1.468 -19.984 -14.117 1 94.5 79 SER B CA 1
ATOM 3312 C C . SER B 1 79 ? -1.116 -19.078 -12.945 1 94.5 79 SER B C 1
ATOM 3314 O O . SER B 1 79 ? -0.137 -19.312 -12.234 1 94.5 79 SER B O 1
ATOM 3316 N N . PHE B 1 80 ? -1.96 -18.078 -12.75 1 94.25 80 PHE B N 1
ATOM 3317 C CA . PHE B 1 80 ? -1.718 -17.094 -11.695 1 94.25 80 PHE B CA 1
ATOM 3318 C C . PHE B 1 80 ? -2.691 -17.297 -10.539 1 94.25 80 PHE B C 1
ATOM 3320 O O . PHE B 1 80 ? -3.848 -17.672 -10.75 1 94.25 80 PHE B O 1
ATOM 3327 N N . CYS B 1 81 ? -2.197 -17.062 -9.367 1 94.44 81 CYS B N 1
ATOM 3328 C CA . CYS B 1 81 ? -3.01 -16.922 -8.164 1 94.44 81 CYS B CA 1
ATOM 3329 C C . CYS B 1 81 ? -2.619 -15.672 -7.387 1 94.44 81 CYS B C 1
ATOM 3331 O O . CYS B 1 81 ? -1.451 -15.5 -7.035 1 94.44 81 CYS B O 1
ATOM 3333 N N . VAL B 1 82 ? -3.566 -14.852 -7.234 1 92.62 82 VAL B N 1
ATOM 3334 C CA . VAL B 1 82 ? -3.32 -13.586 -6.551 1 92.62 82 VAL B CA 1
ATOM 3335 C C . VAL B 1 82 ? -4.023 -13.586 -5.195 1 92.62 82 VAL B C 1
ATOM 3337 O O . VAL B 1 82 ? -5.148 -14.078 -5.074 1 92.62 82 VAL B O 1
ATOM 3340 N N . GLY B 1 83 ? -3.279 -13.125 -4.25 1 88.94 83 GLY B N 1
ATOM 3341 C CA . GLY B 1 83 ? -3.873 -13.031 -2.926 1 88.94 83 GLY B CA 1
ATOM 3342 C C . GLY B 1 83 ? -3.174 -12.023 -2.029 1 88.94 83 GLY B C 1
ATOM 3343 O O . GLY B 1 83 ? -2.191 -11.398 -2.434 1 88.94 83 GLY B O 1
ATOM 3344 N N . GLY B 1 84 ? -3.824 -11.914 -0.919 1 73.44 84 GLY B N 1
ATOM 3345 C CA . GLY B 1 84 ? -3.391 -10.961 0.084 1 73.44 84 GLY B CA 1
ATOM 3346 C C . GLY B 1 84 ? -4.496 -10.016 0.523 1 73.44 84 GLY B C 1
ATOM 3347 O O . GLY B 1 84 ? -5.629 -10.117 0.053 1 73.44 84 GLY B O 1
ATOM 3348 N N . MET B 1 85 ? -4.281 -9.18 1.391 1 62.69 85 MET B N 1
ATOM 3349 C CA . MET B 1 85 ? -5.098 -8.039 1.802 1 62.69 85 MET B CA 1
ATOM 3350 C C . MET B 1 85 ? -6.422 -8.508 2.402 1 62.69 85 MET B C 1
ATOM 3352 O O . MET B 1 85 ? -7.445 -7.844 2.252 1 62.69 85 MET B O 1
ATOM 3356 N N . GLY B 1 86 ? -6.422 -9.727 2.812 1 61.34 86 GLY B N 1
ATOM 3357 C CA . GLY B 1 86 ? -7.672 -10.164 3.408 1 61.34 86 GLY B CA 1
ATOM 3358 C C . GLY B 1 86 ? -8.695 -10.609 2.385 1 61.34 86 GLY B C 1
ATOM 3359 O O . GLY B 1 86 ? -9.836 -10.93 2.736 1 61.34 86 GLY B O 1
ATOM 3360 N N . ARG B 1 87 ? -8.367 -10.562 1.131 1 65.5 87 ARG B N 1
ATOM 3361 C CA . ARG B 1 87 ? -9.297 -11.031 0.108 1 65.5 87 ARG B CA 1
ATOM 3362 C C . ARG B 1 87 ? -8.977 -12.461 -0.312 1 65.5 87 ARG B C 1
ATOM 3364 O O . ARG B 1 87 ? -7.836 -12.906 -0.2 1 65.5 87 ARG B O 1
ATOM 3371 N N . PRO B 1 88 ? -10.062 -13.109 -0.664 1 75.75 88 PRO B N 1
ATOM 3372 C CA . PRO B 1 88 ? -9.82 -14.453 -1.192 1 75.75 88 PRO B CA 1
ATOM 3373 C C . PRO B 1 88 ? -8.922 -14.453 -2.426 1 75.75 88 PRO B C 1
ATOM 3375 O O . PRO B 1 88 ? -8.945 -13.5 -3.213 1 75.75 88 PRO B O 1
ATOM 3378 N N . PRO B 1 89 ? -8.211 -15.484 -2.488 1 85.25 89 PRO B N 1
ATOM 3379 C CA . PRO B 1 89 ? -7.348 -15.586 -3.666 1 85.25 89 PRO B CA 1
ATOM 3380 C C . PRO B 1 89 ? -8.133 -15.633 -4.973 1 85.25 89 PRO B C 1
ATOM 3382 O O . PRO B 1 89 ? -9.219 -16.219 -5.023 1 85.25 89 PRO B O 1
ATOM 3385 N N . GLU B 1 90 ? -7.648 -15 -5.922 1 84.75 90 GLU B N 1
ATOM 3386 C CA . GLU B 1 90 ? -8.195 -15.016 -7.273 1 84.75 90 GLU B CA 1
ATOM 3387 C C . GLU B 1 90 ? -7.211 -15.633 -8.266 1 84.75 90 GLU B C 1
ATOM 3389 O O . GLU B 1 90 ? -6.004 -15.406 -8.164 1 84.75 90 GLU B O 1
ATOM 3394 N N . SER B 1 91 ? -7.809 -16.406 -9.164 1 89.56 91 SER B N 1
ATOM 3395 C CA . SER B 1 91 ? -6.938 -17.078 -10.125 1 89.56 91 SER B CA 1
ATOM 3396 C C . SER B 1 91 ? -7.289 -16.688 -11.555 1 89.56 91 SER B C 1
ATOM 3398 O O . SER B 1 91 ? -8.453 -16.406 -11.859 1 89.56 91 SER B O 1
ATOM 3400 N N . PHE B 1 92 ? -6.266 -16.625 -12.367 1 88.81 92 PHE B N 1
ATOM 3401 C CA . PHE B 1 92 ? -6.449 -16.422 -13.805 1 88.81 92 PHE B CA 1
ATOM 3402 C C . PHE B 1 92 ? -5.301 -17.062 -14.586 1 88.81 92 PHE B C 1
ATOM 3404 O O . PHE B 1 92 ? -4.34 -17.547 -14 1 88.81 92 PHE B O 1
ATOM 3411 N N . ARG B 1 93 ? -5.52 -17.078 -15.906 1 91.94 93 ARG B N 1
ATOM 3412 C CA . ARG B 1 93 ? -4.508 -17.734 -16.734 1 91.94 93 ARG B CA 1
ATOM 3413 C C . ARG B 1 93 ? -4.152 -16.875 -17.953 1 91.94 93 ARG B C 1
ATOM 3415 O O . ARG B 1 93 ? -4.98 -16.109 -18.422 1 91.94 93 ARG B O 1
ATOM 3422 N N . LEU B 1 94 ? -2.943 -17.078 -18.297 1 91.31 94 LEU B N 1
ATOM 3423 C CA . LEU B 1 94 ? -2.424 -16.5 -19.547 1 91.31 94 LEU B CA 1
ATOM 3424 C C . LEU B 1 94 ? -2.027 -17.609 -20.516 1 91.31 94 LEU B C 1
ATOM 3426 O O . LEU B 1 94 ? -1.404 -18.594 -20.125 1 91.31 94 LEU B O 1
ATOM 3430 N N . TYR B 1 95 ? -2.42 -17.391 -21.781 1 89.81 95 TYR B N 1
ATOM 3431 C CA . TYR B 1 95 ? -2.07 -18.312 -22.844 1 89.81 95 TYR B CA 1
ATOM 3432 C C . TYR B 1 95 ? -1.331 -17.609 -23.969 1 89.81 95 TYR B C 1
ATOM 3434 O O . TYR B 1 95 ? -1.654 -16.469 -24.312 1 89.81 95 TYR B O 1
ATOM 3442 N N . SER B 1 96 ? -0.335 -18.328 -24.516 1 88 96 SER B N 1
ATOM 3443 C CA . SER B 1 96 ? 0.424 -17.734 -25.609 1 88 96 SER B CA 1
ATOM 3444 C C . SER B 1 96 ? 0.86 -18.797 -26.609 1 88 96 SER B C 1
ATOM 3446 O O . SER B 1 96 ? 0.896 -19.984 -26.297 1 88 96 SER B O 1
ATOM 3448 N N . ARG B 1 97 ? 1.161 -18.297 -27.891 1 83.25 97 ARG B N 1
ATOM 3449 C CA . ARG B 1 97 ? 1.716 -19.109 -28.969 1 83.25 97 ARG B CA 1
ATOM 3450 C C . ARG B 1 97 ? 2.965 -18.453 -29.562 1 83.25 97 ARG B C 1
ATOM 3452 O O . ARG B 1 97 ? 3.113 -17.234 -29.516 1 83.25 97 ARG B O 1
ATOM 3459 N N . ARG B 1 98 ? 4.059 -19.219 -30.094 1 73.94 98 ARG B N 1
ATOM 3460 C CA . ARG B 1 98 ? 5.309 -18.734 -30.656 1 73.94 98 ARG B CA 1
ATOM 3461 C C . ARG B 1 98 ? 5.059 -17.969 -31.953 1 73.94 98 ARG B C 1
ATOM 3463 O O . ARG B 1 98 ? 5.777 -17.016 -32.25 1 73.94 98 ARG B O 1
ATOM 3470 N N . ASP B 1 99 ? 4.398 -18.5 -32.875 1 61.53 99 ASP B N 1
ATOM 3471 C CA . ASP B 1 99 ? 4.355 -17.922 -34.188 1 61.53 99 ASP B CA 1
ATOM 3472 C C . ASP B 1 99 ? 4.043 -16.422 -34.156 1 61.53 99 ASP B C 1
ATOM 3474 O O . ASP B 1 99 ? 3.848 -15.859 -33.062 1 61.53 99 ASP B O 1
ATOM 3478 N N . GLY B 1 100 ? 4.113 -15.664 -35.219 1 50.66 100 GLY B N 1
ATOM 3479 C CA . GLY B 1 100 ? 4.059 -14.242 -35.5 1 50.66 100 GLY B CA 1
ATOM 3480 C C . GLY B 1 100 ? 3.459 -13.414 -34.406 1 50.66 100 GLY B C 1
ATOM 3481 O O . GLY B 1 100 ? 3.889 -12.281 -34.156 1 50.66 100 GLY B O 1
ATOM 3482 N N . GLU B 1 101 ? 2.16 -13.484 -34.156 1 49.12 101 GLU B N 1
ATOM 3483 C CA . GLU B 1 101 ? 1.221 -12.703 -33.375 1 49.12 101 GLU B CA 1
ATOM 3484 C C . GLU B 1 101 ? 1.367 -13 -31.875 1 49.12 101 GLU B C 1
ATOM 3486 O O . GLU B 1 101 ? 0.523 -12.602 -31.078 1 49.12 101 GLU B O 1
ATOM 3491 N N . LYS B 1 102 ? 2.006 -13.57 -31.328 1 51.78 102 LYS B N 1
ATOM 3492 C CA . LYS B 1 102 ? 2.309 -13.898 -29.938 1 51.78 102 LYS B CA 1
ATOM 3493 C C . LYS B 1 102 ? 1.663 -12.891 -28.984 1 51.78 102 LYS B C 1
ATOM 3495 O O . LYS B 1 102 ? 2.26 -11.867 -28.656 1 51.78 102 LYS B O 1
ATOM 3500 N N . THR B 1 103 ? 0.258 -13.188 -29.078 1 56.12 103 THR B N 1
ATOM 3501 C CA . THR B 1 103 ? -0.948 -12.672 -28.438 1 56.12 103 THR B CA 1
ATOM 3502 C C . THR B 1 103 ? -1.055 -13.172 -27 1 56.12 103 THR B C 1
ATOM 3504 O O . THR B 1 103 ? -0.925 -14.375 -26.75 1 56.12 103 THR B O 1
ATOM 3507 N N . ALA B 1 104 ? -0.791 -12.602 -26.016 1 61.25 104 ALA B N 1
ATOM 3508 C CA . ALA B 1 104 ? -0.995 -12.773 -24.578 1 61.25 104 ALA B CA 1
ATOM 3509 C C . ALA B 1 104 ? -2.463 -12.586 -24.219 1 61.25 104 ALA B C 1
ATOM 3511 O O . ALA B 1 104 ? -3.053 -11.539 -24.5 1 61.25 104 ALA B O 1
ATOM 3512 N N . VAL B 1 105 ? -3.215 -13.781 -24.094 1 66.25 105 VAL B N 1
ATOM 3513 C CA . VAL B 1 105 ? -4.621 -13.734 -23.703 1 66.25 105 VAL B CA 1
ATOM 3514 C C . VAL B 1 105 ? -4.746 -13.961 -22.188 1 66.25 105 VAL B C 1
ATOM 3516 O O . VAL B 1 105 ? -4.121 -14.875 -21.641 1 66.25 105 VAL B O 1
ATOM 3519 N N . VAL B 1 106 ? -5.324 -13.102 -21.594 1 66.06 106 VAL B N 1
ATOM 3520 C CA . VAL B 1 106 ? -5.691 -13.266 -20.188 1 66.06 106 VAL B CA 1
ATOM 3521 C C . VAL B 1 106 ? -7.094 -13.859 -20.078 1 66.06 106 VAL B C 1
ATOM 3523 O O . VAL B 1 106 ? -8.039 -13.344 -20.688 1 66.06 106 VAL B O 1
ATOM 3526 N N . TYR B 1 107 ? -7.195 -14.961 -19.531 1 71.19 107 TYR B N 1
ATOM 3527 C CA . TYR B 1 107 ? -8.453 -15.672 -19.328 1 71.19 107 TYR B CA 1
ATOM 3528 C C . TYR B 1 107 ? -8.812 -15.75 -17.859 1 71.19 107 TYR B C 1
ATOM 3530 O O . TYR B 1 107 ? -8.117 -16.406 -17.078 1 71.19 107 TYR B O 1
ATOM 3538 N N . VAL B 1 108 ? -9.82 -14.938 -17.5 1 65.12 108 VAL B N 1
ATOM 3539 C CA . VAL B 1 108 ? -10.32 -14.953 -16.125 1 65.12 108 VAL B CA 1
ATOM 3540 C C . VAL B 1 108 ? -11.68 -15.648 -16.078 1 65.12 108 VAL B C 1
ATOM 3542 O O . VAL B 1 108 ? -12.625 -15.203 -16.734 1 65.12 108 VAL B O 1
ATOM 3545 N N . GLY B 1 109 ? -11.68 -16.859 -15.445 1 62.25 109 GLY B N 1
ATOM 3546 C CA . GLY B 1 109 ? -12.953 -17.531 -15.273 1 62.25 109 GLY B CA 1
ATOM 3547 C C . GLY B 1 109 ? -13.727 -17.047 -14.062 1 62.25 109 GLY B C 1
ATOM 3548 O O . GLY B 1 109 ? -13.133 -16.703 -13.039 1 62.25 109 GLY B O 1
ATOM 3549 N N . SER B 1 110 ? -14.977 -16.531 -14.297 1 59.31 110 SER B N 1
ATOM 3550 C CA . SER B 1 110 ? -15.844 -16.188 -13.18 1 59.31 110 SER B CA 1
ATOM 3551 C C . SER B 1 110 ? -16.797 -17.344 -12.844 1 59.31 110 SER B C 1
ATOM 3553 O O . SER B 1 110 ? -16.875 -18.312 -13.578 1 59.31 110 SER B O 1
ATOM 3555 N N . SER B 1 111 ? -17.469 -17.328 -11.68 1 60.19 111 SER B N 1
ATOM 3556 C CA . SER B 1 111 ? -18.391 -18.312 -11.133 1 60.19 111 SER B CA 1
ATOM 3557 C C . SER B 1 111 ? -19.531 -18.609 -12.109 1 60.19 111 SER B C 1
ATOM 3559 O O . SER B 1 111 ? -20.078 -19.703 -12.117 1 60.19 111 SER B O 1
ATOM 3561 N N . ASN B 1 112 ? -19.859 -17.797 -12.945 1 65.06 112 ASN B N 1
ATOM 3562 C CA . ASN B 1 112 ? -21 -18.016 -13.836 1 65.06 112 ASN B CA 1
ATOM 3563 C C . ASN B 1 112 ? -20.531 -18.359 -15.25 1 65.06 112 ASN B C 1
ATOM 3565 O O . ASN B 1 112 ? -21.188 -17.984 -16.219 1 65.06 112 ASN B O 1
ATOM 3569 N N . ASN B 1 113 ? -19.469 -19.016 -15.383 1 74.75 113 ASN B N 1
ATOM 3570 C CA . ASN B 1 113 ? -18.906 -19.469 -16.656 1 74.75 113 ASN B CA 1
ATOM 3571 C C . ASN B 1 113 ? -18.562 -18.297 -17.562 1 74.75 113 ASN B C 1
ATOM 3573 O O . ASN B 1 113 ? -18.391 -18.469 -18.766 1 74.75 113 ASN B O 1
ATOM 3577 N N . LEU B 1 114 ? -18.703 -17.141 -16.906 1 81.19 114 LEU B N 1
ATOM 3578 C CA . LEU B 1 114 ? -18.281 -15.961 -17.656 1 81.19 114 LEU B CA 1
ATOM 3579 C C . LEU B 1 114 ? -16.766 -15.844 -17.688 1 81.19 114 LEU B C 1
ATOM 3581 O O . LEU B 1 114 ? -16.109 -16.016 -16.656 1 81.19 114 LEU B O 1
ATOM 3585 N N . VAL B 1 115 ? -16.344 -15.672 -18.922 1 84.69 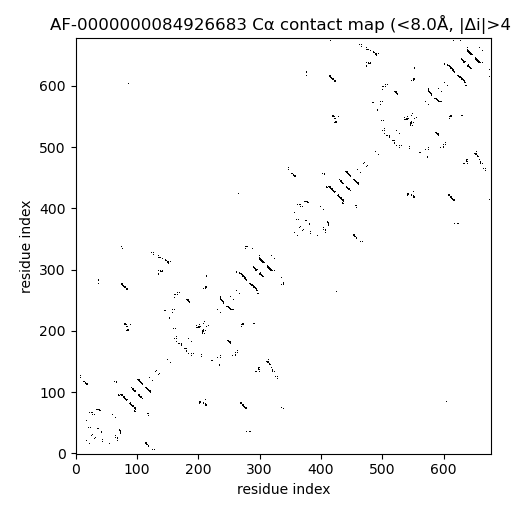115 VAL B N 1
ATOM 3586 C CA . VAL B 1 115 ? -14.898 -15.523 -19.094 1 84.69 115 VAL B CA 1
ATOM 3587 C C . VAL B 1 115 ? -14.578 -14.156 -19.672 1 84.69 115 VAL B C 1
ATOM 3589 O O . VAL B 1 115 ? -15.367 -13.609 -20.453 1 84.69 115 VAL B O 1
ATOM 3592 N N . GLU B 1 116 ? -13.562 -13.688 -19.188 1 84.56 116 GLU B N 1
ATOM 3593 C CA . GLU B 1 116 ? -13.008 -12.453 -19.75 1 84.56 116 GLU B CA 1
ATOM 3594 C C . GLU B 1 116 ? -11.664 -12.711 -20.438 1 84.56 116 GLU B C 1
ATOM 3596 O O . GLU B 1 116 ? -10.805 -13.398 -19.875 1 84.56 116 GLU B O 1
ATOM 3601 N N . THR B 1 117 ? -11.617 -12.219 -21.641 1 86.31 117 THR B N 1
ATOM 3602 C CA . THR B 1 117 ? -10.375 -12.414 -22.391 1 86.31 117 THR B CA 1
ATOM 3603 C C . THR B 1 117 ? -9.836 -11.078 -22.891 1 86.31 117 THR B C 1
ATOM 3605 O O . THR B 1 117 ? -10.602 -10.203 -23.297 1 86.31 117 THR B O 1
ATOM 3608 N N . ILE B 1 118 ? -8.562 -11.023 -22.797 1 83.69 118 ILE B N 1
ATOM 3609 C CA . ILE B 1 118 ? -7.844 -9.836 -23.266 1 83.69 118 ILE B CA 1
ATOM 3610 C C . ILE B 1 118 ? -6.77 -10.25 -24.281 1 83.69 118 ILE B C 1
ATOM 3612 O O . ILE B 1 118 ? -6.02 -11.203 -24.031 1 83.69 118 ILE B O 1
ATOM 3616 N N . TYR B 1 119 ? -6.758 -9.547 -25.391 1 82.81 119 TYR B N 1
ATOM 3617 C CA . TYR B 1 119 ? -5.734 -9.789 -26.406 1 82.81 119 TYR B CA 1
ATOM 3618 C C . TYR B 1 119 ? -4.637 -8.734 -26.328 1 82.81 119 TYR B C 1
ATOM 3620 O O . TYR B 1 119 ? -4.918 -7.543 -26.172 1 82.81 119 TYR B O 1
ATOM 3628 N N . PHE B 1 120 ? -3.396 -9.273 -26.438 1 83.75 120 PHE B N 1
ATOM 3629 C CA . PHE B 1 120 ? -2.252 -8.375 -26.484 1 83.75 120 PHE B CA 1
ATOM 3630 C C . PHE B 1 120 ? -1.468 -8.562 -27.781 1 83.75 120 PHE B C 1
ATOM 3632 O O . PHE B 1 120 ? -1.298 -9.695 -28.25 1 83.75 120 PHE B O 1
ATOM 3639 N N . GLU B 1 121 ? -0.979 -7.484 -28.328 1 75.12 121 GLU B N 1
ATOM 3640 C CA . GLU B 1 121 ? -0.239 -7.527 -29.578 1 75.12 121 GLU B CA 1
ATOM 3641 C C . GLU B 1 121 ? 1.088 -8.266 -29.422 1 75.12 121 GLU B C 1
ATOM 3643 O O . GLU B 1 121 ? 1.547 -8.945 -30.344 1 75.12 121 GLU B O 1
ATOM 3648 N N . ASP B 1 122 ? 1.683 -8.039 -28.281 1 79.31 122 ASP B N 1
ATOM 3649 C CA . ASP B 1 122 ? 2.957 -8.695 -28 1 79.31 122 ASP B CA 1
ATOM 3650 C C . ASP B 1 122 ? 3.125 -8.977 -26.516 1 79.31 122 ASP B C 1
ATOM 3652 O O . ASP B 1 122 ? 2.285 -8.578 -25.703 1 79.31 122 ASP B O 1
ATOM 3656 N N . LEU B 1 123 ? 4.176 -9.664 -26.234 1 83.38 123 LEU B N 1
ATOM 3657 C CA . LEU B 1 123 ? 4.43 -10.102 -24.875 1 83.38 123 LEU B CA 1
ATOM 3658 C C . LEU B 1 123 ? 4.723 -8.906 -23.969 1 83.38 123 LEU B C 1
ATOM 3660 O O . LEU B 1 123 ? 4.371 -8.922 -22.781 1 83.38 123 LEU B O 1
ATOM 3664 N N . ASN B 1 124 ? 5.363 -8 -24.547 1 85.44 124 ASN B N 1
ATOM 3665 C CA . ASN B 1 124 ? 5.707 -6.824 -23.766 1 85.44 124 ASN B CA 1
ATOM 3666 C C . ASN B 1 124 ? 4.465 -6.098 -23.266 1 85.44 124 ASN B C 1
ATOM 3668 O O . ASN B 1 124 ? 4.41 -5.676 -22.109 1 85.44 124 ASN B O 1
ATOM 3672 N N . ALA B 1 125 ? 3.521 -5.953 -24.156 1 85.12 125 ALA B N 1
ATOM 3673 C CA . ALA B 1 125 ? 2.266 -5.312 -23.766 1 85.12 125 ALA B CA 1
ATOM 3674 C C . ALA B 1 125 ? 1.55 -6.102 -22.688 1 85.12 125 ALA B C 1
ATOM 3676 O O . ALA B 1 125 ? 0.999 -5.52 -21.75 1 85.12 125 ALA B O 1
ATOM 3677 N N . CYS B 1 126 ? 1.581 -7.332 -22.781 1 87.44 126 CYS B N 1
ATOM 3678 C CA . CYS B 1 126 ? 0.951 -8.203 -21.797 1 87.44 126 CYS B CA 1
ATOM 3679 C C . CYS B 1 126 ? 1.65 -8.086 -20.453 1 87.44 126 CYS B C 1
ATOM 3681 O O . CYS B 1 126 ? 0.997 -7.91 -19.422 1 87.44 126 CYS B O 1
ATOM 3683 N N . CYS B 1 127 ? 2.957 -8.148 -20.453 1 91.31 127 CYS B N 1
ATOM 3684 C CA . CYS B 1 127 ? 3.734 -8.078 -19.219 1 91.31 127 CYS B CA 1
ATOM 3685 C C . CYS B 1 127 ? 3.582 -6.719 -18.562 1 91.31 127 CYS B C 1
ATOM 3687 O O . CYS B 1 127 ? 3.496 -6.629 -17.328 1 91.31 127 CYS B O 1
ATOM 3689 N N . SER B 1 128 ? 3.541 -5.754 -19.375 1 89.06 128 SER B N 1
ATOM 3690 C CA . SER B 1 128 ? 3.314 -4.41 -18.859 1 89.06 128 SER B CA 1
ATOM 3691 C C . SER B 1 128 ? 1.949 -4.297 -18.188 1 89.06 128 SER B C 1
ATOM 3693 O O . SER B 1 128 ? 1.815 -3.668 -17.141 1 89.06 128 SER B O 1
ATOM 3695 N N . TYR B 1 129 ? 1.015 -4.914 -18.797 1 86.81 129 TYR B N 1
ATOM 3696 C CA . TYR B 1 129 ? -0.333 -4.938 -18.234 1 86.81 129 TYR B CA 1
ATOM 3697 C C . TYR B 1 129 ? -0.355 -5.652 -16.891 1 86.81 129 TYR B C 1
ATOM 3699 O O . TYR B 1 129 ? -0.89 -5.125 -15.914 1 86.81 129 TYR B O 1
ATOM 3707 N N . LEU B 1 130 ? 0.238 -6.758 -16.828 1 90 130 LEU B N 1
ATOM 3708 C CA . LEU B 1 130 ? 0.276 -7.535 -15.586 1 90 130 LEU B CA 1
ATOM 3709 C C . LEU B 1 130 ? 1.023 -6.781 -14.492 1 90 130 LEU B C 1
ATOM 3711 O O . LEU B 1 130 ? 0.583 -6.75 -13.344 1 90 130 LEU B O 1
ATOM 3715 N N . ALA B 1 131 ? 2.137 -6.199 -14.859 1 92.62 131 ALA B N 1
ATOM 3716 C CA . ALA B 1 131 ? 2.924 -5.441 -13.891 1 92.62 131 ALA B CA 1
ATOM 3717 C C . ALA B 1 131 ? 2.133 -4.25 -13.352 1 92.62 131 ALA B C 1
ATOM 3719 O O . ALA B 1 131 ? 2.217 -3.928 -12.164 1 92.62 131 ALA B O 1
ATOM 3720 N N . THR B 1 132 ? 1.389 -3.656 -14.203 1 86.5 132 THR B N 1
ATOM 3721 C CA . THR B 1 132 ? 0.586 -2.512 -13.789 1 86.5 132 THR B CA 1
ATOM 3722 C C . THR B 1 132 ? -0.441 -2.928 -12.742 1 86.5 132 THR B C 1
ATOM 3724 O O . THR B 1 132 ? -0.743 -2.164 -11.82 1 86.5 132 THR B O 1
ATOM 3727 N N . LEU B 1 133 ? -0.896 -4.141 -12.82 1 84.75 133 LEU B N 1
ATOM 3728 C CA . LEU B 1 133 ? -1.934 -4.617 -11.906 1 84.75 133 LEU B CA 1
ATOM 3729 C C . LEU B 1 133 ? -1.327 -5.102 -10.594 1 84.75 133 LEU B C 1
ATOM 3731 O O . LEU B 1 133 ? -1.93 -4.941 -9.531 1 84.75 133 LEU B O 1
ATOM 3735 N N . TYR B 1 134 ? -0.081 -5.562 -10.672 1 89.94 134 TYR B N 1
ATOM 3736 C CA . TYR B 1 134 ? 0.292 -6.363 -9.516 1 89.94 134 TYR B CA 1
ATOM 3737 C C . TYR B 1 134 ? 1.669 -5.965 -8.992 1 89.94 134 TYR B C 1
ATOM 3739 O O . TYR B 1 134 ? 2.119 -6.469 -7.965 1 89.94 134 TYR B O 1
ATOM 3747 N N . ALA B 1 135 ? 2.402 -5.105 -9.664 1 93.62 135 ALA B N 1
ATOM 3748 C CA . ALA B 1 135 ? 3.717 -4.664 -9.211 1 93.62 135 ALA B CA 1
ATOM 3749 C C . ALA B 1 135 ? 3.654 -3.248 -8.641 1 93.62 135 ALA B C 1
ATOM 3751 O O . ALA B 1 135 ? 2.748 -2.479 -8.977 1 93.62 135 ALA B O 1
ATOM 3752 N N . ALA B 1 136 ? 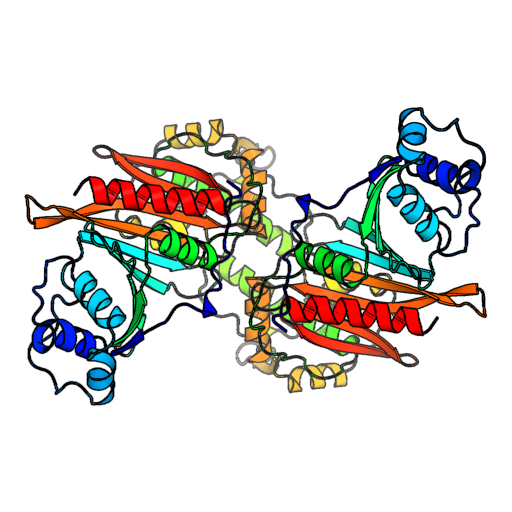4.539 -2.986 -7.777 1 90.94 136 ALA B N 1
ATOM 3753 C CA . ALA B 1 136 ? 4.68 -1.632 -7.246 1 90.94 136 ALA B CA 1
ATOM 3754 C C . ALA B 1 136 ? 5.375 -0.721 -8.25 1 90.94 136 ALA B C 1
ATOM 3756 O O . ALA B 1 136 ? 6.281 -1.154 -8.969 1 90.94 136 ALA B O 1
ATOM 3757 N N . HIS B 1 137 ? 4.941 0.501 -8.219 1 85.44 137 HIS B N 1
ATOM 3758 C CA . HIS B 1 137 ? 5.574 1.497 -9.078 1 85.44 137 HIS B CA 1
ATOM 3759 C C . HIS B 1 137 ? 6.754 2.162 -8.375 1 85.44 137 HIS B C 1
ATOM 3761 O O . HIS B 1 137 ? 6.707 3.354 -8.062 1 85.44 137 HIS B O 1
ATOM 3767 N N . VAL B 1 138 ? 7.742 1.424 -8.273 1 87.12 138 VAL B N 1
ATOM 3768 C CA . VAL B 1 138 ? 8.969 1.895 -7.629 1 87.12 138 VAL B CA 1
ATOM 3769 C C . VAL B 1 138 ? 10.047 2.127 -8.68 1 87.12 138 VAL B C 1
ATOM 3771 O O . VAL B 1 138 ? 10.258 1.285 -9.555 1 87.12 138 VAL B O 1
ATOM 3774 N N . ALA B 1 139 ? 10.703 3.254 -8.562 1 85.12 139 ALA B N 1
ATOM 3775 C CA . ALA B 1 139 ? 11.734 3.59 -9.539 1 85.12 139 ALA B CA 1
ATOM 3776 C C . ALA B 1 139 ? 13.078 2.996 -9.133 1 85.12 139 ALA B C 1
ATOM 3778 O O . ALA B 1 139 ? 13.781 2.406 -9.961 1 85.12 139 ALA B O 1
ATOM 3779 N N . LYS B 1 140 ? 13.461 3.16 -7.891 1 88.44 140 LYS B N 1
ATOM 3780 C CA . LYS B 1 140 ? 14.688 2.605 -7.336 1 88.44 140 LYS B CA 1
ATOM 3781 C C . LYS B 1 140 ? 14.391 1.592 -6.234 1 88.44 140 LYS B C 1
ATOM 3783 O O . LYS B 1 140 ? 14.031 1.969 -5.117 1 88.44 140 LYS B O 1
ATOM 3788 N N . PRO B 1 141 ? 14.586 0.338 -6.582 1 90.5 141 PRO B N 1
ATOM 3789 C CA . PRO B 1 141 ? 14.203 -0.671 -5.59 1 90.5 141 PRO B CA 1
ATOM 3790 C C . PRO B 1 141 ? 15.18 -0.744 -4.418 1 90.5 141 PRO B C 1
ATOM 3792 O O . PRO B 1 141 ? 16.344 -0.369 -4.555 1 90.5 141 PRO B O 1
ATOM 3795 N N . SER B 1 142 ? 14.672 -1.208 -3.379 1 90.25 142 SER B N 1
ATOM 3796 C CA . SER B 1 142 ? 15.531 -1.532 -2.24 1 90.25 142 SER B CA 1
ATOM 3797 C C . SER B 1 142 ? 16.578 -2.568 -2.615 1 90.25 142 SER B C 1
ATOM 3799 O O . SER B 1 142 ? 16.422 -3.301 -3.592 1 90.25 142 SER B O 1
ATOM 3801 N N . PRO B 1 143 ? 17.641 -2.551 -1.832 1 90.81 143 PRO B N 1
ATOM 3802 C CA . PRO B 1 143 ? 18.703 -3.512 -2.135 1 90.81 143 PRO B CA 1
ATOM 3803 C C . PRO B 1 143 ? 18.234 -4.961 -2.045 1 90.81 143 PRO B C 1
ATOM 3805 O O . PRO B 1 143 ? 17.359 -5.281 -1.24 1 90.81 143 PRO B O 1
ATOM 3808 N N . ASN B 1 144 ? 18.844 -5.777 -2.895 1 93.06 144 ASN B N 1
ATOM 3809 C CA . ASN B 1 144 ? 18.578 -7.215 -2.828 1 93.06 144 ASN B CA 1
ATOM 3810 C C . ASN B 1 144 ? 19.359 -7.867 -1.69 1 93.06 144 ASN B C 1
ATOM 3812 O O . ASN B 1 144 ? 20.484 -8.336 -1.89 1 93.06 144 ASN B O 1
ATOM 3816 N N . LEU B 1 145 ? 18.781 -8.047 -0.623 1 90.94 145 LEU B N 1
ATOM 3817 C CA . LEU B 1 145 ? 19.484 -8.453 0.592 1 90.94 145 LEU B CA 1
ATOM 3818 C C . LEU B 1 145 ? 19.531 -9.977 0.701 1 90.94 145 LEU B C 1
ATOM 3820 O O . LEU B 1 145 ? 20.297 -10.516 1.503 1 90.94 145 LEU B O 1
ATOM 3824 N N . ILE B 1 146 ? 18.625 -10.727 -0.147 1 88.94 146 ILE B N 1
ATOM 3825 C CA . ILE B 1 146 ? 18.641 -12.18 -0.139 1 88.94 146 ILE B CA 1
ATOM 3826 C C . ILE B 1 146 ? 19.438 -12.703 -1.336 1 88.94 146 ILE B C 1
ATOM 3828 O O . ILE B 1 146 ? 19.953 -13.812 -1.304 1 88.94 146 ILE B O 1
ATOM 3832 N N . LYS B 1 147 ? 20.328 -12.023 -2.107 1 74.31 147 LYS B N 1
ATOM 3833 C CA . LYS B 1 147 ? 20.984 -12.133 -3.404 1 74.31 147 LYS B CA 1
ATOM 3834 C C . LYS B 1 147 ? 21.375 -13.578 -3.699 1 74.31 147 LYS B C 1
ATOM 3836 O O . LYS B 1 147 ? 21.391 -14.008 -4.855 1 74.31 147 LYS B O 1
ATOM 3841 N N . PRO B 1 148 ? 21.672 -14.352 -2.879 1 77.56 148 PRO B N 1
ATOM 3842 C CA . PRO B 1 148 ? 22.141 -15.695 -3.234 1 77.56 148 PRO B CA 1
ATOM 3843 C C . PRO B 1 148 ? 21.016 -16.641 -3.588 1 77.56 148 PRO B C 1
ATOM 3845 O O . PRO B 1 148 ? 19.859 -16.406 -3.209 1 77.56 148 PRO B O 1
ATOM 3848 N N . GLU B 1 149 ? 21.406 -17.562 -4.543 1 93.5 149 GLU B N 1
ATOM 3849 C CA . GLU B 1 149 ? 20.562 -18.75 -4.68 1 93.5 149 GLU B CA 1
ATOM 3850 C C . GLU B 1 149 ? 20.484 -19.531 -3.367 1 93.5 149 GLU B C 1
ATOM 3852 O O . GLU B 1 149 ? 21.516 -19.875 -2.781 1 93.5 149 GLU B O 1
ATOM 3857 N N . VAL B 1 150 ? 19.312 -19.656 -2.947 1 96 150 VAL B N 1
ATOM 3858 C CA . VAL B 1 150 ? 19.125 -20.406 -1.71 1 96 150 VAL B CA 1
ATOM 3859 C C . VAL B 1 150 ? 18.156 -21.562 -1.947 1 96 150 VAL B C 1
ATOM 3861 O O . VAL B 1 150 ? 17.375 -21.547 -2.9 1 96 150 VAL B O 1
ATOM 3864 N N . SER B 1 151 ? 18.312 -22.547 -1.143 1 95 151 SER B N 1
ATOM 3865 C CA . SER B 1 151 ? 17.344 -23.641 -1.219 1 95 151 SER B CA 1
ATOM 3866 C C . SER B 1 151 ? 15.953 -23.172 -0.804 1 95 151 SER B C 1
ATOM 3868 O O . SER B 1 151 ? 15.805 -22.156 -0.137 1 95 151 SER B O 1
ATOM 3870 N N . LEU B 1 152 ? 14.953 -23.922 -1.187 1 96.12 152 LEU B N 1
ATOM 3871 C CA . LEU B 1 152 ? 13.578 -23.625 -0.811 1 96.12 152 LEU B CA 1
ATOM 3872 C C . LEU B 1 152 ? 13.414 -23.609 0.706 1 96.12 152 LEU B C 1
ATOM 3874 O O . LEU B 1 152 ? 12.703 -22.75 1.248 1 96.12 152 LEU B O 1
ATOM 3878 N N . GLU B 1 153 ? 14.109 -24.531 1.391 1 96.06 153 GLU B N 1
ATOM 3879 C CA . GLU B 1 153 ? 14.055 -24.578 2.848 1 96.06 153 GLU B CA 1
ATOM 3880 C C . GLU B 1 153 ? 14.539 -23.266 3.463 1 96.06 153 GLU B C 1
ATOM 3882 O O . GLU B 1 153 ? 13.891 -22.719 4.363 1 96.06 153 GLU B O 1
ATOM 3887 N N . VAL B 1 154 ? 15.625 -22.781 2.938 1 96.81 154 VAL B N 1
ATOM 3888 C CA . VAL B 1 154 ? 16.188 -21.547 3.441 1 96.81 154 VAL B CA 1
ATOM 3889 C C . VAL B 1 154 ? 15.227 -20.391 3.182 1 96.81 154 VAL B C 1
ATOM 3891 O O . VAL B 1 154 ? 15 -19.547 4.059 1 96.81 154 VAL B O 1
ATOM 3894 N N . MET B 1 155 ? 14.617 -20.359 2.023 1 97.62 155 MET B N 1
ATOM 3895 C CA . MET B 1 155 ? 13.664 -19.312 1.684 1 97.62 155 MET B CA 1
ATOM 3896 C C . MET B 1 155 ? 12.477 -19.312 2.641 1 97.62 155 MET B C 1
ATOM 3898 O O . MET B 1 155 ? 12.039 -18.266 3.105 1 97.62 155 MET B O 1
ATOM 3902 N N . LEU B 1 156 ? 12.031 -20.484 2.945 1 97.69 156 LEU B N 1
ATOM 3903 C CA . LEU B 1 156 ? 10.898 -20.609 3.852 1 97.69 156 LEU B CA 1
ATOM 3904 C C . LEU B 1 156 ? 11.25 -20.094 5.242 1 97.69 156 LEU B C 1
ATOM 3906 O O . LEU B 1 156 ? 10.438 -19.438 5.891 1 97.69 156 LEU B O 1
ATOM 3910 N N . ILE B 1 157 ? 12.438 -20.375 5.68 1 97.94 157 ILE B N 1
ATOM 3911 C CA . ILE B 1 157 ? 12.891 -19.906 6.984 1 97.94 157 ILE B CA 1
ATOM 3912 C C . ILE B 1 157 ? 12.992 -18.375 6.969 1 97.94 157 ILE B C 1
ATOM 3914 O O . ILE B 1 157 ? 12.617 -17.719 7.938 1 97.94 157 ILE B O 1
ATOM 3918 N N . ILE B 1 158 ? 13.484 -17.828 5.883 1 97.81 158 ILE B N 1
ATOM 3919 C CA . ILE B 1 158 ? 13.594 -16.391 5.723 1 97.81 158 ILE B CA 1
ATOM 3920 C C . ILE B 1 158 ? 12.219 -15.75 5.84 1 97.81 158 ILE B C 1
ATOM 3922 O O . ILE B 1 158 ? 12.031 -14.789 6.594 1 97.81 158 ILE B O 1
ATOM 3926 N N . LEU B 1 159 ? 11.266 -16.281 5.105 1 97.88 159 LEU B N 1
ATOM 3927 C CA . LEU B 1 159 ? 9.906 -15.742 5.117 1 97.88 159 LEU B CA 1
ATOM 3928 C C . LEU B 1 159 ? 9.289 -15.852 6.504 1 97.88 159 LEU B C 1
ATOM 3930 O O . LEU B 1 159 ? 8.562 -14.953 6.941 1 97.88 159 LEU B O 1
ATOM 3934 N N . ALA B 1 160 ? 9.609 -16.875 7.207 1 97.88 160 ALA B N 1
ATOM 3935 C CA . ALA B 1 160 ? 9.125 -17.062 8.57 1 97.88 160 ALA B CA 1
ATOM 3936 C C . ALA B 1 160 ? 9.688 -15.992 9.5 1 97.88 160 ALA B C 1
ATOM 3938 O O . ALA B 1 160 ? 8.969 -15.477 10.367 1 97.88 160 ALA B O 1
ATOM 3939 N N . PHE B 1 161 ? 10.945 -15.727 9.352 1 98.06 161 PHE B N 1
ATOM 3940 C CA . PHE B 1 161 ? 11.555 -14.688 10.172 1 98.06 161 PHE B CA 1
ATOM 3941 C C . PHE B 1 161 ? 10.914 -13.336 9.891 1 98.06 161 PHE B C 1
ATOM 3943 O O . PHE B 1 161 ? 10.672 -12.555 10.82 1 98.06 161 PHE B O 1
ATOM 3950 N N . ILE B 1 162 ? 10.656 -13.07 8.648 1 97.12 162 ILE B N 1
ATOM 3951 C CA . ILE B 1 162 ? 9.984 -11.82 8.297 1 97.12 162 ILE B CA 1
ATOM 3952 C C . ILE B 1 162 ? 8.609 -11.773 8.953 1 97.12 162 ILE B C 1
ATOM 3954 O O . ILE B 1 162 ? 8.227 -10.758 9.539 1 97.12 162 ILE B O 1
ATOM 3958 N N . ASP B 1 163 ? 7.895 -12.867 8.883 1 96.5 163 ASP B N 1
ATOM 3959 C CA . ASP B 1 163 ? 6.57 -12.93 9.492 1 96.5 163 ASP B CA 1
ATOM 3960 C C . ASP B 1 163 ? 6.66 -12.781 11.008 1 96.5 163 ASP B C 1
ATOM 3962 O O . ASP B 1 163 ? 5.773 -12.195 11.633 1 96.5 163 ASP B O 1
ATOM 3966 N N . CYS B 1 164 ? 7.688 -13.336 11.57 1 96.56 164 CYS B N 1
ATOM 3967 C CA . CYS B 1 164 ? 7.887 -13.164 13.008 1 96.56 164 CYS B CA 1
ATOM 3968 C C . CYS B 1 164 ? 8.102 -11.695 13.359 1 96.56 164 CYS B C 1
ATOM 3970 O O . CYS B 1 164 ? 7.574 -11.211 14.359 1 96.56 164 CYS B O 1
ATOM 3972 N N . TYR B 1 165 ? 8.914 -11.047 12.586 1 95.88 165 TYR B N 1
ATOM 3973 C CA . TYR B 1 165 ? 9.078 -9.617 12.797 1 95.88 165 TYR B CA 1
ATOM 3974 C C . TYR B 1 165 ? 7.75 -8.891 12.68 1 95.88 165 TYR B C 1
ATOM 3976 O O . TYR B 1 165 ? 7.414 -8.047 13.516 1 95.88 165 TYR B O 1
ATOM 3984 N N . ARG B 1 166 ? 7.012 -9.188 11.656 1 94.69 166 ARG B N 1
ATOM 3985 C CA . ARG B 1 166 ? 5.715 -8.555 11.438 1 94.69 166 ARG B CA 1
ATOM 3986 C C . ARG B 1 166 ? 4.789 -8.766 12.625 1 94.69 166 ARG B C 1
ATOM 3988 O O . ARG B 1 166 ? 4.109 -7.84 13.07 1 94.69 166 ARG B O 1
ATOM 3995 N N . ARG B 1 167 ? 4.77 -9.984 13.102 1 93.5 167 ARG B N 1
ATOM 3996 C CA . ARG B 1 167 ? 3.951 -10.289 14.273 1 93.5 167 ARG B CA 1
ATOM 3997 C C . ARG B 1 167 ? 4.367 -9.438 15.469 1 93.5 167 ARG B C 1
ATOM 3999 O O . ARG B 1 167 ? 3.516 -8.891 16.172 1 93.5 167 ARG B O 1
ATOM 4006 N N . ALA B 1 168 ? 5.645 -9.406 15.664 1 91.88 168 ALA B N 1
ATOM 4007 C CA . ALA B 1 168 ? 6.16 -8.602 16.766 1 91.88 168 ALA B CA 1
ATOM 4008 C C . ALA B 1 168 ? 5.793 -7.133 16.594 1 91.88 168 ALA B C 1
ATOM 4010 O O . ALA B 1 168 ? 5.402 -6.465 17.547 1 91.88 168 ALA B O 1
ATOM 4011 N N . TYR B 1 169 ? 5.918 -6.672 15.391 1 90.88 169 TYR B N 1
ATOM 4012 C CA . TYR B 1 169 ? 5.578 -5.289 15.07 1 90.88 169 TYR B CA 1
ATOM 4013 C C . TYR B 1 169 ? 4.109 -5.008 15.359 1 90.88 169 TYR B C 1
ATOM 4015 O O . TYR B 1 169 ? 3.773 -4.004 15.984 1 90.88 169 TYR B O 1
ATOM 4023 N N . LEU B 1 170 ? 3.258 -5.867 14.914 1 91 170 LEU B N 1
ATOM 4024 C CA . LEU B 1 170 ? 1.822 -5.707 15.125 1 91 170 LEU B CA 1
ATOM 4025 C C . LEU B 1 170 ? 1.479 -5.758 16.609 1 91 170 LEU B C 1
ATOM 4027 O O . LEU B 1 170 ? 0.64 -4.988 17.078 1 91 170 LEU B O 1
ATOM 4031 N N . ASN B 1 171 ? 2.117 -6.645 17.281 1 90.75 171 ASN B N 1
ATOM 4032 C CA . ASN B 1 171 ? 1.904 -6.719 18.719 1 90.75 171 ASN B CA 1
ATOM 4033 C C . ASN B 1 171 ? 2.338 -5.434 19.422 1 90.75 171 ASN B C 1
ATOM 4035 O O . ASN B 1 171 ? 1.681 -4.98 20.359 1 90.75 171 ASN B O 1
ATOM 4039 N N . GLU B 1 172 ? 3.438 -4.941 18.984 1 88.56 172 GLU B N 1
ATOM 4040 C CA . GLU B 1 172 ? 3.908 -3.668 19.516 1 88.56 172 GLU B CA 1
ATOM 4041 C C . GLU B 1 172 ? 2.895 -2.557 19.266 1 88.56 172 GLU B C 1
ATOM 4043 O O . GLU B 1 172 ? 2.604 -1.758 20.156 1 88.56 172 GLU B O 1
ATOM 4048 N N . MET B 1 173 ? 2.381 -2.498 18.109 1 87.94 173 MET B N 1
ATOM 4049 C CA . MET B 1 173 ? 1.386 -1.494 17.75 1 87.94 173 MET B CA 1
ATOM 4050 C C . MET B 1 173 ? 0.137 -1.629 18.609 1 87.94 173 MET B C 1
ATOM 4052 O O . MET B 1 173 ? -0.398 -0.63 19.094 1 87.94 173 MET B O 1
ATOM 4056 N N . LEU B 1 174 ? -0.257 -2.84 18.828 1 89.5 174 LEU B N 1
ATOM 4057 C CA . LEU B 1 174 ? -1.479 -3.115 19.578 1 89.5 174 LEU B CA 1
ATOM 4058 C C . LEU B 1 174 ? -1.293 -2.803 21.062 1 89.5 174 LEU B C 1
ATOM 4060 O O . LEU B 1 174 ? -2.242 -2.402 21.734 1 89.5 174 LEU B O 1
ATOM 4064 N N . SER B 1 175 ? -0.093 -2.914 21.516 1 85.69 175 SER B N 1
ATOM 4065 C CA . SER B 1 175 ? 0.185 -2.678 22.938 1 85.69 175 SER B CA 1
ATOM 4066 C C . SER B 1 175 ? 0.616 -1.236 23.188 1 85.69 175 SER B C 1
ATOM 4068 O O . SER B 1 175 ? 0.852 -0.839 24.328 1 85.69 175 SER B O 1
ATOM 4070 N N . SER B 1 176 ? 0.691 -0.473 22.156 1 74.19 176 SER B N 1
ATOM 4071 C CA . SER B 1 176 ? 1.157 0.908 22.203 1 74.19 176 SER B CA 1
ATOM 4072 C C . SER B 1 176 ? 2.543 0.997 22.844 1 74.19 176 SER B C 1
ATOM 4074 O O . SER B 1 176 ? 2.834 1.936 23.578 1 74.19 176 SER B O 1
ATOM 4076 N N . ASN B 1 177 ? 3.189 -0.129 22.766 1 67.75 177 ASN B N 1
ATOM 4077 C CA . ASN B 1 177 ? 4.57 -0.123 23.234 1 67.75 177 ASN B CA 1
ATOM 4078 C C . ASN B 1 177 ? 5.543 0.265 22.125 1 67.75 177 ASN B C 1
ATOM 4080 O O . ASN B 1 177 ? 5.531 -0.335 21.047 1 67.75 177 ASN B O 1
ATOM 4084 N N . ALA B 1 178 ? 6.105 1.435 22.25 1 61.94 178 ALA B N 1
ATOM 4085 C CA . ALA B 1 178 ? 6.988 1.963 21.203 1 61.94 178 ALA B CA 1
ATOM 4086 C C . ALA B 1 178 ? 8.32 1.214 21.188 1 61.94 178 ALA B C 1
ATOM 4088 O O . ALA B 1 178 ? 9.234 1.581 20.453 1 61.94 178 ALA B O 1
ATOM 4089 N N . LYS B 1 179 ? 8.344 0.078 21.984 1 62.78 179 LYS B N 1
ATOM 4090 C CA . LYS B 1 179 ? 9.648 -0.576 22 1 62.78 179 LYS B CA 1
ATOM 4091 C C . LYS B 1 179 ? 9.875 -1.363 20.703 1 62.78 179 LYS B C 1
ATOM 4093 O O . LYS B 1 179 ? 8.961 -2.006 20.203 1 62.78 179 LYS B O 1
ATOM 4098 N N . SER B 1 180 ? 11.062 -1.135 20.188 1 65.88 180 SER B N 1
ATOM 4099 C CA . SER B 1 180 ? 11.461 -1.788 18.938 1 65.88 180 SER B CA 1
ATOM 4100 C C . SER B 1 180 ? 11.484 -3.305 19.094 1 65.88 180 SER B C 1
ATOM 4102 O O . SER B 1 180 ? 11.797 -3.82 20.172 1 65.88 180 SER B O 1
ATOM 4104 N N . VAL B 1 181 ? 10.93 -4.035 18.109 1 73.25 181 VAL B N 1
ATOM 4105 C CA . VAL B 1 181 ? 10.984 -5.488 18 1 73.25 181 VAL B CA 1
ATOM 4106 C C . VAL B 1 181 ? 12.43 -5.941 17.844 1 73.25 181 VAL B C 1
ATOM 4108 O O . VAL B 1 181 ? 13.078 -5.652 16.844 1 73.25 181 VAL B O 1
ATOM 4111 N N . GLU B 1 182 ? 12.984 -6.574 18.875 1 85.5 182 GLU B N 1
ATOM 4112 C CA . GLU B 1 182 ? 14.422 -6.809 18.812 1 85.5 182 GLU B CA 1
ATOM 4113 C C . GLU B 1 182 ? 14.742 -8.297 18.781 1 85.5 182 GLU B C 1
ATOM 4115 O O . GLU B 1 182 ? 15.828 -8.703 18.344 1 85.5 182 GLU B O 1
ATOM 4120 N N . ALA B 1 183 ? 13.797 -9.086 19.25 1 91.38 183 ALA B N 1
ATOM 4121 C CA . ALA B 1 183 ? 14.133 -10.508 19.359 1 91.38 183 ALA B CA 1
ATOM 4122 C C . ALA B 1 183 ? 12.875 -11.359 19.453 1 91.38 183 ALA B C 1
ATOM 4124 O O . ALA B 1 183 ? 11.773 -10.836 19.656 1 91.38 183 ALA B O 1
ATOM 4125 N N . ILE B 1 184 ? 13.055 -12.617 19.281 1 94.12 184 ILE B N 1
ATOM 4126 C CA . ILE B 1 184 ? 12.016 -13.617 19.484 1 94.12 184 ILE B CA 1
ATOM 4127 C C . ILE B 1 184 ? 12.609 -14.859 20.141 1 94.12 184 ILE B C 1
ATOM 4129 O O . ILE B 1 184 ? 13.75 -15.242 19.844 1 94.12 184 ILE B O 1
ATOM 4133 N N . TYR B 1 185 ? 11.883 -15.422 20.969 1 94.31 185 TYR B N 1
ATOM 4134 C CA . TYR B 1 185 ? 12.336 -16.672 21.562 1 94.31 185 TYR B CA 1
ATOM 4135 C C . TYR B 1 185 ? 12.391 -17.781 20.516 1 94.31 185 TYR B C 1
ATOM 4137 O O . TYR B 1 185 ? 11.5 -17.891 19.672 1 94.31 185 TYR B O 1
ATOM 4145 N N . GLU B 1 186 ? 13.375 -18.656 20.656 1 95.06 186 GLU B N 1
ATOM 4146 C CA . GLU B 1 186 ? 13.555 -19.75 19.719 1 95.06 186 GLU B CA 1
ATOM 4147 C C . GLU B 1 186 ? 12.32 -20.656 19.672 1 95.06 186 GLU B C 1
ATOM 4149 O O . GLU B 1 186 ? 11.867 -21.047 18.594 1 95.06 186 GLU B O 1
ATOM 4154 N N . GLU B 1 187 ? 11.766 -20.922 20.781 1 94.56 187 GLU B N 1
ATOM 4155 C CA . GLU B 1 187 ? 10.586 -21.781 20.859 1 94.56 187 GLU B CA 1
ATOM 4156 C C . GLU B 1 187 ? 9.391 -21.125 20.172 1 94.56 187 GLU B C 1
ATOM 4158 O O . GLU B 1 187 ? 8.609 -21.812 19.5 1 94.56 187 GLU B O 1
ATOM 4163 N N . GLU B 1 188 ? 9.273 -19.906 20.328 1 93.56 188 GLU B N 1
ATOM 4164 C CA . GLU B 1 188 ? 8.195 -19.172 19.672 1 93.56 188 GLU B CA 1
ATOM 4165 C C . GLU B 1 188 ? 8.359 -19.172 18.156 1 93.56 188 GLU B C 1
ATOM 4167 O O . GLU B 1 188 ? 7.387 -19.359 17.422 1 93.56 188 GLU B O 1
ATOM 4172 N N . PHE B 1 189 ? 9.617 -19.016 17.734 1 96.12 189 PHE B N 1
ATOM 4173 C CA . PHE B 1 189 ? 9.883 -19.062 16.297 1 96.12 189 PHE B CA 1
ATOM 4174 C C . PHE B 1 189 ? 9.453 -20.406 15.719 1 96.12 189 PHE B C 1
ATOM 4176 O O . PHE B 1 189 ? 8.781 -20.469 14.688 1 96.12 189 PHE B O 1
ATOM 4183 N N . LEU B 1 190 ? 9.867 -21.422 16.391 1 95.31 190 LEU B N 1
ATOM 4184 C CA . LEU B 1 190 ? 9.57 -22.766 15.906 1 95.31 190 LEU B CA 1
ATOM 4185 C C . LEU B 1 190 ? 8.062 -23 15.852 1 95.31 190 LEU B C 1
ATOM 4187 O O . LEU B 1 190 ? 7.559 -23.625 14.906 1 95.31 190 LEU B O 1
ATOM 4191 N N . THR B 1 191 ? 7.359 -22.484 16.781 1 94.06 191 THR B N 1
ATOM 4192 C CA . THR B 1 191 ? 5.906 -22.625 16.828 1 94.06 191 THR B CA 1
ATOM 4193 C C . THR B 1 191 ? 5.262 -21.875 15.664 1 94.06 191 THR B C 1
ATOM 4195 O O . THR B 1 191 ? 4.395 -22.422 14.969 1 94.06 191 THR B O 1
ATOM 4198 N N . VAL B 1 192 ? 5.711 -20.688 15.43 1 93.25 192 VAL B N 1
ATOM 4199 C CA . VAL B 1 192 ? 5.176 -19.875 14.352 1 93.25 192 VAL B CA 1
ATOM 4200 C C . VAL B 1 192 ? 5.508 -20.516 13 1 93.25 192 VAL B C 1
ATOM 4202 O O . VAL B 1 192 ? 4.648 -20.594 12.125 1 93.25 192 VAL B O 1
ATOM 4205 N N . PHE B 1 193 ? 6.707 -20.984 12.914 1 95.94 193 PHE B N 1
ATOM 4206 C CA . PHE B 1 193 ? 7.168 -21.594 11.672 1 95.94 193 PHE B CA 1
ATOM 4207 C C . PHE B 1 193 ? 6.328 -22.828 11.32 1 95.94 193 PHE B C 1
ATOM 4209 O O . PHE B 1 193 ? 5.84 -22.938 10.195 1 95.94 193 PHE B O 1
ATOM 4216 N N . ASP B 1 194 ? 6.121 -23.625 12.281 1 94.81 194 ASP B N 1
ATOM 4217 C CA . ASP B 1 194 ? 5.328 -24.844 12.086 1 94.81 194 ASP B CA 1
ATOM 4218 C C . ASP B 1 194 ? 3.885 -24.5 11.727 1 94.81 194 ASP B C 1
ATOM 4220 O O . ASP B 1 194 ? 3.299 -25.109 10.828 1 94.81 194 ASP B O 1
ATOM 4224 N N . HIS B 1 195 ? 3.369 -23.562 12.375 1 93.94 195 HIS B N 1
ATOM 4225 C CA . HIS B 1 195 ? 2 -23.125 12.125 1 93.94 195 HIS B CA 1
ATOM 4226 C C . HIS B 1 195 ? 1.857 -22.562 10.719 1 93.94 195 HIS B C 1
ATOM 4228 O O . HIS B 1 195 ? 0.91 -22.891 10 1 93.94 195 HIS B O 1
ATOM 4234 N N . GLU B 1 196 ? 2.777 -21.781 10.328 1 93.75 196 GLU B N 1
ATOM 4235 C CA . GLU B 1 196 ? 2.678 -21.078 9.055 1 93.75 196 GLU B CA 1
ATOM 4236 C C . GLU B 1 196 ? 2.85 -22.031 7.875 1 93.75 196 GLU B C 1
ATOM 4238 O O . GLU B 1 196 ? 2.252 -21.828 6.816 1 93.75 196 GLU B O 1
ATOM 4243 N N . LEU B 1 197 ? 3.656 -23.031 8.086 1 95.06 197 LEU B N 1
ATOM 4244 C CA . LEU B 1 197 ? 3.834 -24.031 7.035 1 95.06 197 LEU B CA 1
ATOM 4245 C C . LEU B 1 197 ? 2.506 -24.703 6.688 1 95.06 197 LEU B C 1
ATOM 4247 O O . LEU B 1 197 ? 2.297 -25.109 5.547 1 95.06 197 LEU B O 1
ATOM 4251 N N . LYS B 1 198 ? 1.593 -24.688 7.656 1 92.44 198 LYS B N 1
ATOM 4252 C CA . LYS B 1 198 ? 0.335 -25.406 7.48 1 92.44 198 LYS B CA 1
ATOM 4253 C C . LYS B 1 198 ? -0.831 -24.438 7.289 1 92.44 198 LYS B C 1
ATOM 4255 O O . LYS B 1 198 ? -1.908 -24.828 6.844 1 92.44 198 LYS B O 1
ATOM 4260 N N . SER B 1 199 ? -0.618 -23.219 7.59 1 91.31 199 SER B N 1
ATOM 4261 C CA . SER B 1 199 ? -1.69 -22.219 7.629 1 91.31 199 SER B CA 1
ATOM 4262 C C . SER B 1 199 ? -2.137 -21.844 6.223 1 91.31 199 SER B C 1
ATOM 4264 O O . SER B 1 199 ? -1.307 -21.641 5.332 1 91.31 199 SER B O 1
ATOM 4266 N N . PRO B 1 200 ? -3.42 -21.672 6.031 1 89.38 200 PRO B N 1
ATOM 4267 C CA . PRO B 1 200 ? -3.92 -21.156 4.754 1 89.38 200 PRO B CA 1
ATOM 4268 C C . PRO B 1 200 ? -4.023 -19.625 4.738 1 89.38 200 PRO B C 1
ATOM 4270 O O . PRO B 1 200 ? -4.543 -19.062 3.779 1 89.38 200 PRO B O 1
ATOM 4273 N N . ASP B 1 201 ? -3.604 -18.938 5.793 1 90.5 201 ASP B N 1
ATOM 4274 C CA . ASP B 1 201 ? -3.791 -17.5 5.934 1 90.5 201 ASP B CA 1
ATOM 4275 C C . ASP B 1 201 ? -2.766 -16.734 5.102 1 90.5 201 ASP B C 1
ATOM 4277 O O . ASP B 1 201 ? -1.674 -16.422 5.586 1 90.5 201 ASP B O 1
ATOM 4281 N N . ILE B 1 202 ? -3.154 -16.297 3.965 1 91.81 202 ILE B N 1
ATOM 4282 C CA . ILE B 1 202 ? -2.229 -15.703 3 1 91.81 202 ILE B CA 1
ATOM 4283 C C . ILE B 1 202 ? -2.008 -14.234 3.324 1 91.81 202 ILE B C 1
ATOM 4285 O O . ILE B 1 202 ? -1.38 -13.508 2.547 1 91.81 202 ILE B O 1
ATOM 4289 N N . ARG B 1 203 ? -2.527 -13.766 4.496 1 92.31 203 ARG B N 1
ATOM 4290 C CA . ARG B 1 203 ? -2.168 -12.43 4.977 1 92.31 203 ARG B CA 1
ATOM 4291 C C . ARG B 1 203 ? -0.746 -12.414 5.531 1 92.31 203 ARG B C 1
ATOM 4293 O O . ARG B 1 203 ? -0.171 -11.352 5.746 1 92.31 203 ARG B O 1
ATOM 4300 N N . TRP B 1 204 ? -0.188 -13.617 5.75 1 94.25 204 TRP B N 1
ATOM 4301 C CA . TRP B 1 204 ? 1.207 -13.789 6.148 1 94.25 204 TRP B CA 1
ATOM 4302 C C . TRP B 1 204 ? 2.062 -14.211 4.957 1 94.25 204 TRP B C 1
ATOM 4304 O O . TRP B 1 204 ? 1.573 -14.867 4.035 1 94.25 204 TRP B O 1
ATOM 4314 N N . LEU B 1 205 ? 3.275 -13.922 5.016 1 96 205 LEU B N 1
ATOM 4315 C CA . LEU B 1 205 ? 4.137 -14.031 3.846 1 96 205 LEU B CA 1
ATOM 4316 C C . LEU B 1 205 ? 4.449 -15.484 3.533 1 96 205 LEU B C 1
ATOM 4318 O O . LEU B 1 205 ? 4.344 -15.914 2.383 1 96 205 LEU B O 1
ATOM 4322 N N . LEU B 1 206 ? 4.832 -16.25 4.52 1 96.75 206 LEU B N 1
ATOM 4323 C CA . LEU B 1 206 ? 5.191 -17.641 4.293 1 96.75 206 LEU B CA 1
ATOM 4324 C C . LEU B 1 206 ? 3.996 -18.422 3.766 1 96.75 206 LEU B C 1
ATOM 4326 O O . LEU B 1 206 ? 4.09 -19.078 2.727 1 96.75 206 LEU B O 1
ATOM 4330 N N . PRO B 1 207 ? 2.834 -18.328 4.383 1 94.75 207 PRO B N 1
ATOM 4331 C CA . PRO B 1 207 ? 1.665 -19 3.812 1 94.75 207 PRO B CA 1
ATOM 4332 C C . PRO B 1 207 ? 1.34 -18.531 2.4 1 94.75 207 PRO B C 1
ATOM 4334 O O . PRO B 1 207 ? 0.958 -19.328 1.544 1 94.75 207 PRO B O 1
ATOM 4337 N N . ALA B 1 208 ? 1.486 -17.281 2.16 1 95.25 208 ALA B N 1
ATOM 4338 C CA . ALA B 1 208 ? 1.219 -16.75 0.824 1 95.25 208 ALA B CA 1
ATOM 4339 C C . ALA B 1 208 ? 2.127 -17.406 -0.215 1 95.25 208 ALA B C 1
ATOM 4341 O O . ALA B 1 208 ? 1.67 -17.797 -1.293 1 95.25 208 ALA B O 1
ATOM 4342 N N . PHE B 1 209 ? 3.373 -17.531 0.122 1 97.06 209 PHE B N 1
ATOM 4343 C CA . PHE B 1 209 ? 4.355 -18.141 -0.764 1 97.06 209 PHE B CA 1
ATOM 4344 C C . PHE B 1 209 ? 3.979 -19.578 -1.079 1 97.06 209 PHE B C 1
ATOM 4346 O O . PHE B 1 209 ? 4 -20 -2.24 1 97.06 209 PHE B O 1
ATOM 4353 N N . LEU B 1 210 ? 3.5 -20.234 -0.12 1 95.94 210 LEU B N 1
ATOM 4354 C CA . LEU B 1 210 ? 3.229 -21.656 -0.27 1 95.94 210 LEU B CA 1
ATOM 4355 C C . LEU B 1 210 ? 1.884 -21.891 -0.952 1 95.94 210 LEU B C 1
ATOM 4357 O O . LEU B 1 210 ? 1.714 -22.859 -1.688 1 95.94 210 LEU B O 1
ATOM 4361 N N . ARG B 1 211 ? 0.939 -21 -0.732 1 94.5 211 ARG B N 1
ATOM 4362 C CA . ARG B 1 211 ? -0.427 -21.25 -1.178 1 94.5 211 ARG B CA 1
ATOM 4363 C C . ARG B 1 211 ? -0.683 -20.625 -2.543 1 94.5 211 ARG B C 1
ATOM 4365 O O . ARG B 1 211 ? -1.515 -21.109 -3.311 1 94.5 211 ARG B O 1
ATOM 4372 N N . LEU B 1 212 ? -0.016 -19.578 -2.805 1 95.94 212 LEU B N 1
ATOM 4373 C CA . LEU B 1 212 ? -0.314 -18.875 -4.047 1 95.94 212 LEU B CA 1
ATOM 4374 C C . LEU B 1 212 ? 0.479 -19.469 -5.207 1 95.94 212 LEU B C 1
ATOM 4376 O O . LEU B 1 212 ? 0.056 -19.375 -6.363 1 95.94 212 LEU B O 1
ATOM 4380 N N . VAL B 1 213 ? 1.67 -19.969 -4.91 1 96.38 213 VAL B N 1
ATOM 4381 C CA . VAL B 1 213 ? 2.432 -20.641 -5.957 1 96.38 213 VAL B CA 1
ATOM 4382 C C . VAL B 1 213 ? 1.857 -22.047 -6.199 1 96.38 213 VAL B C 1
ATOM 4384 O O . VAL B 1 213 ? 1.902 -22.906 -5.316 1 96.38 213 VAL B O 1
ATOM 4387 N N . PRO B 1 214 ? 1.423 -22.25 -7.398 1 92.31 214 PRO B N 1
ATOM 4388 C CA . PRO B 1 214 ? 0.771 -23.547 -7.664 1 92.31 214 PRO B CA 1
ATOM 4389 C C . PRO B 1 214 ? 1.662 -24.734 -7.332 1 92.31 214 PRO B C 1
ATOM 4391 O O . PRO B 1 214 ? 2.828 -24.766 -7.734 1 92.31 214 PRO B O 1
ATOM 4394 N N . ASP B 1 215 ? 1.159 -25.641 -6.484 1 88.06 215 ASP B N 1
ATOM 4395 C CA . ASP B 1 215 ? 1.678 -26.969 -6.168 1 88.06 215 ASP B CA 1
ATOM 4396 C C . ASP B 1 215 ? 2.926 -26.875 -5.293 1 88.06 215 ASP B C 1
ATOM 4398 O O . ASP B 1 215 ? 3.578 -27.891 -5.023 1 88.06 215 ASP B O 1
ATOM 4402 N N . LEU B 1 216 ? 3.273 -25.703 -4.879 1 91.19 216 LEU B N 1
ATOM 4403 C CA . LEU B 1 216 ? 4.461 -25.578 -4.043 1 91.19 216 LEU B CA 1
ATOM 4404 C C . LEU B 1 216 ? 4.223 -26.172 -2.662 1 91.19 216 LEU B C 1
ATOM 4406 O O . LEU B 1 216 ? 5.129 -26.766 -2.068 1 91.19 216 LEU B O 1
ATOM 4410 N N . GLY B 1 217 ? 3.031 -26.062 -2.227 1 85.81 217 GLY B N 1
ATOM 4411 C CA . GLY B 1 217 ? 2.678 -26.547 -0.903 1 85.81 217 GLY B CA 1
ATOM 4412 C C . GLY B 1 217 ? 2.727 -28.062 -0.792 1 85.81 217 GLY B C 1
ATOM 4413 O O . GLY B 1 217 ? 2.717 -28.609 0.313 1 85.81 217 GLY B O 1
ATOM 4414 N N . LYS B 1 218 ? 2.873 -28.703 -1.897 1 83.75 218 LYS B N 1
ATOM 4415 C CA . LYS B 1 218 ? 2.887 -30.156 -1.906 1 83.75 218 LYS B CA 1
ATOM 4416 C C . LYS B 1 218 ? 4.316 -30.703 -1.894 1 83.75 218 LYS B C 1
ATOM 4418 O O . LYS B 1 218 ? 4.527 -31.906 -1.831 1 83.75 218 LYS B O 1
ATOM 4423 N N . THR B 1 219 ? 5.191 -29.859 -1.829 1 85.06 219 THR B N 1
ATOM 4424 C CA . THR B 1 219 ? 6.598 -30.266 -1.878 1 85.06 219 THR B CA 1
ATOM 4425 C C . THR B 1 219 ? 7.051 -30.812 -0.528 1 85.06 219 THR B C 1
ATOM 4427 O O . THR B 1 219 ? 6.684 -30.281 0.521 1 85.06 219 THR B O 1
ATOM 4430 N N . SER B 1 220 ? 7.773 -31.859 -0.62 1 84.88 220 SER B N 1
ATOM 4431 C CA . SER B 1 220 ? 8.367 -32.406 0.589 1 84.88 220 SER B CA 1
ATOM 4432 C C . SER B 1 220 ? 9.641 -31.672 0.975 1 84.88 220 SER B C 1
ATOM 4434 O O . SER B 1 220 ? 10.555 -31.531 0.156 1 84.88 220 SER B O 1
ATOM 4436 N N . LEU B 1 221 ? 9.641 -31.297 2.174 1 87.62 221 LEU B N 1
ATOM 4437 C CA . LEU B 1 221 ? 10.75 -30.484 2.645 1 87.62 221 LEU B CA 1
ATOM 4438 C C . LEU B 1 221 ? 11.43 -31.109 3.852 1 87.62 221 LEU B C 1
ATOM 4440 O O . LEU B 1 221 ? 10.766 -31.719 4.691 1 87.62 221 LEU B O 1
ATOM 4444 N N . VAL B 1 222 ? 12.734 -31.094 3.869 1 89.94 222 VAL B N 1
ATOM 4445 C CA . VAL B 1 222 ? 13.531 -31.516 5.012 1 89.94 222 VAL B CA 1
ATOM 4446 C C . VAL B 1 222 ? 14.391 -30.359 5.504 1 89.94 222 VAL B C 1
ATOM 4448 O O . VAL B 1 222 ? 15.242 -29.844 4.77 1 89.94 222 VAL B O 1
ATOM 4451 N N . PHE B 1 223 ? 14.172 -30.016 6.695 1 93.19 223 PHE B N 1
ATOM 4452 C CA . PHE B 1 223 ? 14.898 -28.891 7.277 1 93.19 223 PHE B CA 1
ATOM 4453 C C . PHE B 1 223 ? 16.078 -29.391 8.109 1 93.19 223 PHE B C 1
ATOM 4455 O O . PHE B 1 223 ? 15.984 -30.422 8.773 1 93.19 223 PHE B O 1
ATOM 4462 N N . SER B 1 224 ? 17.172 -28.641 8.062 1 92.19 224 SER B N 1
ATOM 4463 C CA . SER B 1 224 ? 18.375 -28.969 8.836 1 92.19 224 SER B CA 1
ATOM 4464 C C . SER B 1 224 ? 18.984 -27.734 9.469 1 92.19 224 SER B C 1
ATOM 4466 O O . SER B 1 224 ? 18.594 -26.609 9.148 1 92.19 224 SER B O 1
ATOM 4468 N N . GLY B 1 225 ? 19.906 -27.938 10.383 1 93.19 225 GLY B N 1
ATOM 4469 C CA . GLY B 1 225 ? 20.609 -26.844 11.023 1 93.19 225 GLY B CA 1
ATOM 4470 C C . GLY B 1 225 ? 21.406 -26 10.055 1 93.19 225 GLY B C 1
ATOM 4471 O O . GLY B 1 225 ? 21.594 -24.797 10.281 1 93.19 225 GLY B O 1
ATOM 4472 N N . GLN B 1 226 ? 21.797 -26.641 8.992 1 94.56 226 GLN B N 1
ATOM 4473 C CA . GLN B 1 226 ? 22.562 -25.922 7.977 1 94.56 226 GLN B CA 1
ATOM 4474 C C . GLN B 1 226 ? 21.734 -24.812 7.34 1 94.56 226 GLN B C 1
ATOM 4476 O O . GLN B 1 226 ? 22.25 -23.75 6.988 1 94.56 226 GLN B O 1
ATOM 4481 N N . HIS B 1 227 ? 20.516 -25.062 7.191 1 95.38 227 HIS B N 1
ATOM 4482 C CA . HIS B 1 227 ? 19.625 -24.047 6.641 1 95.38 227 HIS B CA 1
ATOM 4483 C C . HIS B 1 227 ? 19.531 -22.828 7.555 1 95.38 227 HIS B C 1
ATOM 4485 O O . HIS B 1 227 ? 19.594 -21.688 7.086 1 95.38 227 HIS B O 1
ATOM 4491 N N . MET B 1 228 ? 19.469 -23.078 8.867 1 95.94 228 MET B N 1
ATOM 4492 C CA . MET B 1 228 ? 19.422 -21.984 9.844 1 95.94 228 MET B CA 1
ATOM 4493 C C . MET B 1 228 ? 20.719 -21.188 9.828 1 95.94 228 MET B C 1
ATOM 4495 O O . MET B 1 228 ? 20.719 -19.969 9.969 1 95.94 228 MET B O 1
ATOM 4499 N N . GLU B 1 229 ? 21.766 -21.938 9.633 1 95.88 229 GLU B N 1
ATOM 4500 C CA . GLU B 1 229 ? 23.078 -21.281 9.594 1 95.88 229 GLU B CA 1
ATOM 4501 C C . GLU B 1 229 ? 23.188 -20.359 8.383 1 95.88 229 GLU B C 1
ATOM 4503 O O . GLU B 1 229 ? 23.797 -19.281 8.469 1 95.88 229 GLU B O 1
ATOM 4508 N N . MET B 1 230 ? 22.641 -20.766 7.332 1 95.12 230 MET B N 1
ATOM 4509 C CA . MET B 1 230 ? 22.656 -19.922 6.133 1 95.12 230 MET B CA 1
ATOM 4510 C C . MET B 1 230 ? 21.859 -18.656 6.348 1 95.12 230 MET B C 1
ATOM 4512 O O . MET B 1 230 ? 22.281 -17.562 5.941 1 95.12 230 MET B O 1
ATOM 4516 N N . VAL B 1 231 ? 20.734 -18.75 7 1 96.56 231 VAL B N 1
ATOM 4517 C CA . VAL B 1 231 ? 19.891 -17.594 7.277 1 96.56 231 VAL B CA 1
ATOM 4518 C C . VAL B 1 231 ? 20.609 -16.641 8.227 1 96.56 231 VAL B C 1
ATOM 4520 O O . VAL B 1 231 ? 20.547 -15.43 8.055 1 96.56 231 VAL B O 1
ATOM 4523 N N . ARG B 1 232 ? 21.297 -17.219 9.148 1 96.31 232 ARG B N 1
ATOM 4524 C CA . ARG B 1 232 ? 22.094 -16.406 10.07 1 96.31 232 ARG B CA 1
ATOM 4525 C C . ARG B 1 232 ? 23.172 -15.633 9.32 1 96.31 232 ARG B C 1
ATOM 4527 O O . ARG B 1 232 ? 23.391 -14.453 9.594 1 96.31 232 ARG B O 1
ATOM 4534 N N . ALA B 1 233 ? 23.812 -16.281 8.422 1 94.44 233 ALA B N 1
ATOM 4535 C CA . ALA B 1 233 ? 24.891 -15.672 7.645 1 94.44 233 ALA B CA 1
ATOM 4536 C C . ALA B 1 233 ? 24.391 -14.523 6.781 1 94.44 233 ALA B C 1
ATOM 4538 O O . ALA B 1 233 ? 25.141 -13.609 6.445 1 94.44 233 ALA B O 1
ATOM 4539 N N . LEU B 1 234 ? 23.109 -14.562 6.461 1 94.19 234 LEU B N 1
ATOM 4540 C CA . LEU B 1 234 ? 22.5 -13.523 5.645 1 94.19 234 LEU B CA 1
ATOM 4541 C C . LEU B 1 234 ? 22.078 -12.328 6.5 1 94.19 234 LEU B C 1
ATOM 4543 O O . LEU B 1 234 ? 21.516 -11.359 5.988 1 94.19 234 LEU B O 1
ATOM 4547 N N . GLY B 1 235 ? 22.297 -12.406 7.852 1 94.88 235 GLY B N 1
ATOM 4548 C CA . GLY B 1 235 ? 22.062 -11.258 8.727 1 94.88 235 GLY B CA 1
ATOM 4549 C C . GLY B 1 235 ? 20.656 -11.203 9.273 1 94.88 235 GLY B C 1
ATOM 4550 O O . GLY B 1 235 ? 20.188 -10.141 9.711 1 94.88 235 GLY B O 1
ATOM 4551 N N . PHE B 1 236 ? 19.938 -12.328 9.266 1 96.81 236 PHE B N 1
ATOM 4552 C CA . PHE B 1 236 ? 18.547 -12.32 9.727 1 96.81 236 PHE B CA 1
ATOM 4553 C C . PHE B 1 236 ? 18.484 -12.398 11.25 1 96.81 236 PHE B C 1
ATOM 4555 O O . PHE B 1 236 ? 17.609 -11.789 11.867 1 96.81 236 PHE B O 1
ATOM 4562 N N . TYR B 1 237 ? 19.453 -13.148 11.773 1 97.06 237 TYR B N 1
ATOM 4563 C CA . TYR B 1 237 ? 19.406 -13.242 13.227 1 97.06 237 TYR B CA 1
ATOM 4564 C C . TYR B 1 237 ? 20.766 -13.633 13.789 1 97.06 237 TYR B C 1
ATOM 4566 O O . TYR B 1 237 ? 21.656 -14.07 13.047 1 97.06 237 TYR B O 1
ATOM 4574 N N . THR B 1 238 ? 20.953 -13.344 15.07 1 96.81 238 THR B N 1
ATOM 4575 C CA . THR B 1 238 ? 22 -13.945 15.891 1 96.81 238 THR B CA 1
ATOM 4576 C C . THR B 1 238 ? 21.391 -14.68 17.078 1 96.81 238 THR B C 1
ATOM 4578 O O . THR B 1 238 ? 20.375 -14.242 17.641 1 96.81 238 THR B O 1
ATOM 4581 N N . ARG B 1 239 ? 21.969 -15.742 17.375 1 95.12 239 ARG B N 1
ATOM 4582 C CA . ARG B 1 239 ? 21.469 -16.531 18.484 1 95.12 239 ARG B CA 1
ATOM 4583 C C . ARG B 1 239 ? 22.094 -16.109 19.797 1 95.12 239 ARG B C 1
ATOM 4585 O O . ARG B 1 239 ? 23.297 -15.852 19.859 1 95.12 239 ARG B O 1
ATOM 4592 N N . ALA B 1 240 ? 21.25 -15.891 20.766 1 94.56 240 ALA B N 1
ATOM 4593 C CA . ALA B 1 240 ? 21.719 -15.523 22.109 1 94.56 240 ALA B CA 1
ATOM 4594 C C . ALA B 1 240 ? 20.875 -16.219 23.172 1 94.56 240 ALA B C 1
ATOM 4596 O O . ALA B 1 240 ? 19.969 -17 22.859 1 94.56 240 ALA B O 1
ATOM 4597 N N . VAL B 1 241 ? 21.391 -16.125 24.438 1 93.38 241 VAL B N 1
ATOM 4598 C CA . VAL B 1 241 ? 20.641 -16.609 25.578 1 93.38 241 VAL B CA 1
ATOM 4599 C C . VAL B 1 241 ? 20.234 -15.445 26.469 1 93.38 241 VAL B C 1
ATOM 4601 O O . VAL B 1 241 ? 21.062 -14.609 26.844 1 93.38 241 VAL B O 1
ATOM 4604 N N . GLU B 1 242 ? 18.938 -15.422 26.625 1 87.12 242 GLU B N 1
ATOM 4605 C CA . GLU B 1 242 ? 18.422 -14.352 27.469 1 87.12 242 GLU B CA 1
ATOM 4606 C C . GLU B 1 242 ? 18.781 -14.602 28.938 1 87.12 242 GLU B C 1
ATOM 4608 O O . GLU B 1 242 ? 18.469 -15.664 29.484 1 87.12 242 GLU B O 1
ATOM 4613 N N . GLY B 1 243 ? 19.406 -13.656 29.625 1 82.19 243 GLY B N 1
ATOM 4614 C CA . GLY B 1 243 ? 19.953 -13.773 30.969 1 82.19 243 GLY B CA 1
ATOM 4615 C C . GLY B 1 243 ? 18.906 -14.125 32 1 82.19 243 GLY B C 1
ATOM 4616 O O . GLY B 1 243 ? 19.109 -15.047 32.812 1 82.19 243 GLY B O 1
ATOM 4617 N N . LYS B 1 244 ? 17.797 -13.445 31.906 1 82 244 LYS B N 1
ATOM 4618 C CA . LYS B 1 244 ? 16.797 -13.594 32.969 1 82 244 LYS B CA 1
ATOM 4619 C C . LYS B 1 244 ? 16.109 -14.953 32.875 1 82 244 LYS B C 1
ATOM 4621 O O . LYS B 1 244 ? 15.914 -15.617 33.906 1 82 244 LYS B O 1
ATOM 4626 N N . SER B 1 245 ? 15.805 -15.461 31.734 1 86.69 245 SER B N 1
ATOM 4627 C CA . SER B 1 245 ? 15.023 -16.672 31.562 1 86.69 245 SER B CA 1
ATOM 4628 C C . SER B 1 245 ? 15.914 -17.844 31.156 1 86.69 245 SER B C 1
ATOM 4630 O O . SER B 1 245 ? 15.484 -19 31.203 1 86.69 245 SER B O 1
ATOM 4632 N N . ASN B 1 246 ? 17.156 -17.594 30.766 1 90.31 246 ASN B N 1
ATOM 4633 C CA . ASN B 1 246 ? 18.109 -18.594 30.281 1 90.31 246 ASN B CA 1
ATOM 4634 C C . ASN B 1 246 ? 17.562 -19.328 29.047 1 90.31 246 ASN B C 1
ATOM 4636 O O . ASN B 1 246 ? 17.875 -20.5 28.844 1 90.31 246 ASN B O 1
ATOM 4640 N N . LYS B 1 247 ? 16.672 -18.641 28.375 1 91.94 247 LYS B N 1
ATOM 4641 C CA . LYS B 1 247 ? 16.109 -19.203 27.156 1 91.94 247 LYS B CA 1
ATOM 4642 C C . LYS B 1 247 ? 16.828 -18.672 25.922 1 91.94 247 LYS B C 1
ATOM 4644 O O . LYS B 1 247 ? 17.328 -17.547 25.922 1 91.94 247 LYS B O 1
ATOM 4649 N N . ALA B 1 248 ? 16.844 -19.562 24.906 1 94.12 248 ALA B N 1
ATOM 4650 C CA . ALA B 1 248 ? 17.453 -19.141 23.641 1 94.12 248 ALA B CA 1
ATOM 4651 C C . ALA B 1 248 ? 16.578 -18.125 22.922 1 94.12 248 ALA B C 1
ATOM 4653 O O . ALA B 1 248 ? 15.352 -18.234 22.906 1 94.12 248 ALA B O 1
ATOM 4654 N N . VAL B 1 249 ? 17.266 -17.141 22.391 1 95.5 249 VAL B N 1
ATOM 4655 C CA . VAL B 1 249 ? 16.562 -16.094 21.656 1 95.5 249 VAL B CA 1
ATOM 4656 C C . VAL B 1 249 ? 17.266 -15.812 20.328 1 95.5 249 VAL B C 1
ATOM 4658 O O . VAL B 1 249 ? 18.484 -15.984 20.219 1 95.5 249 VAL B O 1
ATOM 4661 N N . TYR B 1 250 ? 16.562 -15.539 19.344 1 96.69 250 TYR B N 1
ATOM 4662 C CA . TYR B 1 250 ? 17.078 -14.984 18.094 1 96.69 250 TYR B CA 1
ATOM 4663 C C . TYR B 1 250 ? 17 -13.461 18.109 1 96.69 250 TYR B C 1
ATOM 4665 O O . TYR B 1 250 ? 15.898 -12.898 18.109 1 96.69 250 TYR B O 1
ATOM 4673 N N . LEU B 1 251 ? 18.141 -12.859 18.156 1 96.69 251 LEU B N 1
ATOM 4674 C CA . LEU B 1 251 ? 18.188 -11.406 18 1 96.69 251 LEU B CA 1
ATOM 4675 C C . LEU B 1 251 ? 18.078 -11.016 16.531 1 96.69 251 LEU B C 1
ATOM 4677 O O . LEU B 1 251 ? 18.828 -11.516 15.695 1 96.69 251 LEU B O 1
ATOM 4681 N N . PHE B 1 252 ? 17.141 -10.18 16.25 1 96.69 252 PHE B N 1
ATOM 4682 C CA . PHE B 1 252 ? 16.906 -9.797 14.867 1 96.69 252 PHE B CA 1
ATOM 4683 C C . PHE B 1 252 ? 18.094 -9.016 14.312 1 96.69 252 PHE B C 1
ATOM 4685 O O . PHE B 1 252 ? 18.531 -8.047 14.922 1 96.69 252 PHE B O 1
ATOM 4692 N N . GLY B 1 253 ? 18.625 -9.438 13.188 1 96.44 253 GLY B N 1
ATOM 4693 C CA . GLY B 1 253 ? 19.734 -8.766 12.523 1 96.44 253 GLY B CA 1
ATOM 4694 C C . GLY B 1 253 ? 19.281 -7.633 11.625 1 96.44 253 GLY B C 1
ATOM 4695 O O . GLY B 1 253 ? 18.094 -7.387 11.469 1 96.44 253 GLY B O 1
ATOM 4696 N N . PRO B 1 254 ? 20.219 -6.922 11.094 1 95 254 PRO B N 1
ATOM 4697 C CA . PRO B 1 254 ? 19.891 -5.738 10.289 1 95 254 PRO B CA 1
ATOM 4698 C C . PRO B 1 254 ? 19.078 -6.074 9.047 1 95 254 PRO B C 1
ATOM 4700 O O . PRO B 1 254 ? 18.172 -5.32 8.672 1 95 254 PRO B O 1
ATOM 4703 N N . THR B 1 255 ? 19.391 -7.211 8.422 1 95.94 255 THR B N 1
ATOM 4704 C CA . THR B 1 255 ? 18.656 -7.617 7.23 1 95.94 255 THR B CA 1
ATOM 4705 C C . THR B 1 255 ? 17.188 -7.875 7.562 1 95.94 255 THR B C 1
ATOM 4707 O O . THR B 1 255 ? 16.297 -7.391 6.863 1 95.94 255 THR B O 1
ATOM 4710 N N . LEU B 1 256 ? 16.969 -8.562 8.633 1 97 256 LEU B N 1
ATOM 4711 C CA . LEU B 1 256 ? 15.594 -8.859 9.047 1 97 256 LEU B CA 1
ATOM 4712 C C . LEU B 1 256 ? 14.867 -7.582 9.453 1 97 256 LEU B C 1
ATOM 4714 O O . LEU B 1 256 ? 13.695 -7.398 9.109 1 97 256 LEU B O 1
ATOM 4718 N N . LYS B 1 257 ? 15.516 -6.738 10.18 1 94.56 257 LYS B N 1
ATOM 4719 C CA . LYS B 1 257 ? 14.875 -5.5 10.617 1 94.56 257 LYS B CA 1
ATOM 4720 C C . LYS B 1 257 ? 14.445 -4.652 9.422 1 94.56 257 LYS B C 1
ATOM 4722 O O . LYS B 1 257 ? 13.359 -4.082 9.422 1 94.56 257 LYS B O 1
ATOM 4727 N N . TYR B 1 258 ? 15.305 -4.676 8.43 1 93.94 258 TYR B N 1
ATOM 4728 C CA . TYR B 1 258 ? 14.977 -3.918 7.227 1 93.94 258 TYR B CA 1
ATOM 4729 C C . TYR B 1 258 ? 13.797 -4.539 6.492 1 93.94 258 TYR B C 1
ATOM 4731 O O . TYR B 1 258 ? 12.773 -3.889 6.285 1 93.94 258 TYR B O 1
ATOM 4739 N N . LEU B 1 259 ? 13.875 -5.801 6.176 1 95.75 259 LEU B N 1
ATOM 4740 C CA . LEU B 1 259 ? 12.836 -6.488 5.422 1 95.75 259 LEU B CA 1
ATOM 4741 C C . LEU B 1 259 ? 11.562 -6.625 6.254 1 95.75 259 LEU B C 1
ATOM 4743 O O . LEU B 1 259 ? 10.453 -6.488 5.73 1 95.75 259 LEU B O 1
ATOM 4747 N N . GLY B 1 260 ? 11.781 -6.93 7.48 1 94.69 260 GLY B N 1
ATOM 4748 C CA . GLY B 1 260 ? 10.633 -7.031 8.367 1 94.69 260 GLY B CA 1
ATOM 4749 C C . GLY B 1 260 ? 9.805 -5.762 8.414 1 94.69 260 GLY B C 1
ATOM 4750 O O . GLY B 1 260 ? 8.57 -5.816 8.328 1 94.69 260 GLY B O 1
ATOM 4751 N N . LEU B 1 261 ? 10.469 -4.688 8.562 1 91.25 261 LEU B N 1
ATOM 4752 C CA . LEU B 1 261 ? 9.773 -3.404 8.594 1 91.25 261 LEU B CA 1
ATOM 4753 C C . LEU B 1 261 ? 9.109 -3.117 7.25 1 91.25 261 LEU B C 1
ATOM 4755 O O . LEU B 1 261 ? 7.953 -2.701 7.203 1 91.25 261 LEU B O 1
ATOM 4759 N N . GLU B 1 262 ? 9.836 -3.318 6.188 1 92.5 262 GLU B N 1
ATOM 4760 C CA . GLU B 1 262 ? 9.305 -3.1 4.844 1 92.5 262 GLU B CA 1
ATOM 4761 C C . GLU B 1 262 ? 8.016 -3.879 4.625 1 92.5 262 GLU B C 1
ATOM 4763 O O . GLU B 1 262 ? 7.004 -3.309 4.207 1 92.5 262 GLU B O 1
ATOM 4768 N N . PHE B 1 263 ? 7.992 -5.168 4.992 1 94.12 263 PHE B N 1
ATOM 4769 C CA . PHE B 1 263 ? 6.836 -6.016 4.738 1 94.12 263 PHE B CA 1
ATOM 4770 C C . PHE B 1 263 ? 5.727 -5.742 5.75 1 94.12 263 PHE B C 1
ATOM 4772 O O . PHE B 1 263 ? 4.562 -6.066 5.508 1 94.12 263 PHE B O 1
ATOM 4779 N N . SER B 1 264 ? 6.066 -5.195 6.855 1 91.12 264 SER B N 1
ATOM 4780 C CA . SER B 1 264 ? 5.047 -4.855 7.84 1 91.12 264 SER B CA 1
ATOM 4781 C C . SER B 1 264 ? 4.223 -3.65 7.395 1 91.12 264 SER B C 1
ATOM 4783 O O . SER B 1 264 ? 3.016 -3.594 7.629 1 91.12 264 SER B O 1
ATOM 4785 N N . ILE B 1 265 ? 4.934 -2.791 6.672 1 88.12 265 ILE B N 1
ATOM 4786 C CA . ILE B 1 265 ? 4.316 -1.496 6.41 1 88.12 265 ILE B CA 1
ATOM 4787 C C . ILE B 1 265 ? 3.803 -1.451 4.973 1 88.12 265 ILE B C 1
ATOM 4789 O O . ILE B 1 265 ? 2.734 -0.898 4.703 1 88.12 265 ILE B O 1
ATOM 4793 N N . PHE B 1 266 ? 4.523 -2.131 4.082 1 88.56 266 PHE B N 1
ATOM 4794 C CA . PHE B 1 266 ? 4.324 -1.754 2.686 1 88.56 266 PHE B CA 1
ATOM 4795 C C . PHE B 1 266 ? 3.848 -2.947 1.867 1 88.56 266 PHE B C 1
ATOM 4797 O O . PHE B 1 266 ? 3.773 -2.875 0.639 1 88.56 266 PHE B O 1
ATOM 4804 N N . TRP B 1 267 ? 3.514 -4.027 2.482 1 91.25 267 TRP B N 1
ATOM 4805 C CA . TRP B 1 267 ? 3.102 -5.203 1.726 1 91.25 267 TRP B CA 1
ATOM 4806 C C . TRP B 1 267 ? 1.624 -5.508 1.952 1 91.25 267 TRP B C 1
ATOM 4808 O O . TRP B 1 267 ? 1.168 -5.586 3.096 1 91.25 267 TRP B O 1
ATOM 4818 N N . ASN B 1 268 ? 0.882 -5.742 0.8 1 87.06 268 ASN B N 1
ATOM 4819 C CA . ASN B 1 268 ? -0.54 -6.023 0.966 1 87.06 268 ASN B CA 1
ATOM 4820 C C . ASN B 1 268 ? -1.013 -7.102 -0.005 1 87.06 268 ASN B C 1
ATOM 4822 O O . ASN B 1 268 ? -2.119 -7.629 0.135 1 87.06 268 ASN B O 1
ATOM 4826 N N . THR B 1 269 ? -0.192 -7.43 -0.939 1 90 269 THR B N 1
ATOM 4827 C CA . THR B 1 269 ? -0.624 -8.383 -1.953 1 90 269 THR B CA 1
ATOM 4828 C C . THR B 1 269 ? 0.562 -9.195 -2.473 1 90 269 THR B C 1
ATOM 4830 O O . THR B 1 269 ? 1.716 -8.797 -2.299 1 90 269 THR B O 1
ATOM 4833 N N . ALA B 1 270 ? 0.248 -10.375 -2.945 1 95.56 270 ALA B N 1
ATOM 4834 C CA . ALA B 1 270 ? 1.244 -11.219 -3.604 1 95.56 270 ALA B CA 1
ATOM 4835 C C . ALA B 1 270 ? 0.618 -12.023 -4.738 1 95.56 270 ALA B C 1
ATOM 4837 O O . ALA B 1 270 ? -0.605 -12.164 -4.805 1 95.56 270 ALA B O 1
ATOM 4838 N N . ILE B 1 271 ? 1.438 -12.398 -5.621 1 96 271 ILE B N 1
ATOM 4839 C CA . ILE B 1 271 ? 0.987 -13.219 -6.738 1 96 271 ILE B CA 1
ATOM 4840 C C . ILE B 1 271 ? 1.961 -14.375 -6.957 1 96 271 ILE B C 1
ATOM 4842 O O . ILE B 1 271 ? 3.18 -14.18 -6.938 1 96 271 ILE B O 1
ATOM 4846 N N . GLY B 1 272 ? 1.431 -15.57 -7.008 1 97.19 272 GLY B N 1
ATOM 4847 C CA . GLY B 1 272 ? 2.158 -16.75 -7.418 1 97.19 272 GLY B CA 1
ATOM 4848 C C . GLY B 1 272 ? 1.741 -17.266 -8.781 1 97.19 272 GLY B C 1
ATOM 4849 O O . GLY B 1 272 ? 0.578 -17.141 -9.172 1 97.19 272 GLY B O 1
ATOM 4850 N N . PHE B 1 273 ? 2.754 -17.828 -9.508 1 96.56 273 PHE B N 1
ATOM 4851 C CA . PHE B 1 273 ? 2.338 -18.344 -10.812 1 96.56 273 PHE B CA 1
ATOM 4852 C C . PHE B 1 273 ? 3.271 -19.453 -11.273 1 96.56 273 PHE B C 1
ATOM 4854 O O . PHE B 1 273 ? 4.387 -19.578 -10.773 1 96.56 273 PHE B O 1
ATOM 4861 N N . GLU B 1 274 ? 2.734 -20.25 -12.109 1 96.31 274 GLU B N 1
ATOM 4862 C CA . GLU B 1 274 ? 3.408 -21.375 -12.727 1 96.31 274 GLU B CA 1
ATOM 4863 C C . GLU B 1 274 ? 3.355 -21.281 -14.25 1 96.31 274 GLU B C 1
ATOM 4865 O O . GLU B 1 274 ? 2.326 -20.922 -14.82 1 96.31 274 GLU B O 1
ATOM 4870 N N . VAL B 1 275 ? 4.465 -21.578 -14.859 1 94.5 275 VAL B N 1
ATOM 4871 C CA . VAL B 1 275 ? 4.531 -21.609 -16.312 1 94.5 275 VAL B CA 1
ATOM 4872 C C . VAL B 1 275 ? 4.582 -23.062 -16.797 1 94.5 275 VAL B C 1
ATOM 4874 O O . VAL B 1 275 ? 5.441 -23.844 -16.359 1 94.5 275 VAL B O 1
ATOM 4877 N N . SER B 1 276 ? 3.662 -23.344 -17.672 1 93.5 276 SER B N 1
ATOM 4878 C CA . SER B 1 276 ? 3.609 -24.656 -18.297 1 93.5 276 SER B CA 1
ATOM 4879 C C . SER B 1 276 ? 3.695 -24.562 -19.812 1 93.5 276 SER B C 1
ATOM 4881 O O . SER B 1 276 ? 3.137 -23.641 -20.406 1 93.5 276 SER B O 1
ATOM 4883 N N . VAL B 1 277 ? 4.383 -25.531 -20.391 1 92.81 277 VAL B N 1
ATOM 4884 C CA . VAL B 1 277 ? 4.551 -25.547 -21.828 1 92.81 277 VAL B CA 1
ATOM 4885 C C . VAL B 1 277 ? 4.148 -26.906 -22.391 1 92.81 277 VAL B C 1
ATOM 4887 O O . VAL B 1 277 ? 4.172 -27.906 -21.688 1 92.81 277 VAL B O 1
ATOM 4890 N N . LEU B 1 278 ? 3.715 -26.797 -23.625 1 91.69 278 LEU B N 1
ATOM 4891 C CA . LEU B 1 278 ? 3.475 -28.016 -24.391 1 91.69 278 LEU B CA 1
ATOM 4892 C C . LEU B 1 278 ? 4.727 -28.422 -25.172 1 91.69 278 LEU B C 1
ATOM 4894 O O . LEU B 1 278 ? 5.137 -27.734 -26.094 1 91.69 278 LEU B O 1
ATOM 4898 N N . LYS B 1 279 ? 5.215 -29.516 -24.75 1 86.75 279 LYS B N 1
ATOM 4899 C CA . LYS B 1 279 ? 6.395 -30 -25.469 1 86.75 279 LYS B CA 1
ATOM 4900 C C . LYS B 1 279 ? 6.016 -30.562 -26.828 1 86.75 279 LYS B C 1
ATOM 4902 O O . LYS B 1 279 ? 5.215 -31.5 -26.922 1 86.75 279 LYS B O 1
ATOM 4907 N N . ARG B 1 280 ? 6.609 -30.094 -27.828 1 80.06 280 ARG B N 1
ATOM 4908 C CA . ARG B 1 280 ? 6.246 -30.422 -29.203 1 80.06 280 ARG B CA 1
ATOM 4909 C C . ARG B 1 280 ? 6.512 -31.891 -29.5 1 80.06 280 ARG B C 1
ATOM 4911 O O . ARG B 1 280 ? 5.711 -32.562 -30.172 1 80.06 280 ARG B O 1
ATOM 4918 N N . LEU B 1 281 ? 7.555 -32.312 -29.016 1 79.69 281 LEU B N 1
ATOM 4919 C CA . LEU B 1 281 ? 7.98 -33.656 -29.359 1 79.69 281 LEU B CA 1
ATOM 4920 C C . LEU B 1 281 ? 7.121 -34.688 -28.656 1 79.69 281 LEU B C 1
ATOM 4922 O O . LEU B 1 281 ? 6.695 -35.688 -29.266 1 79.69 281 LEU B O 1
ATOM 4926 N N . SER B 1 282 ? 6.805 -34.469 -27.422 1 80.44 282 SER B N 1
ATOM 4927 C CA . SER B 1 282 ? 6.098 -35.469 -26.625 1 80.44 282 SER B CA 1
ATOM 4928 C C . SER B 1 282 ? 4.605 -35.156 -26.547 1 80.44 282 SER B C 1
ATOM 4930 O O . SER B 1 282 ? 3.803 -36.031 -26.234 1 80.44 282 SER B O 1
ATOM 4932 N N . GLY B 1 283 ? 4.277 -33.938 -26.875 1 82.5 283 GLY B N 1
ATOM 4933 C CA . GLY B 1 283 ? 2.887 -33.5 -26.734 1 82.5 283 GLY B CA 1
ATOM 4934 C C . GLY B 1 283 ? 2.434 -33.406 -25.281 1 82.5 283 GLY B C 1
ATOM 4935 O O . GLY B 1 283 ? 1.238 -33.281 -25.016 1 82.5 283 GLY B O 1
ATOM 4936 N N . LYS B 1 284 ? 3.373 -33.5 -24.406 1 89.5 284 LYS B N 1
ATOM 4937 C CA . LYS B 1 284 ? 3.053 -33.469 -22.984 1 89.5 284 LYS B CA 1
ATOM 4938 C C . LYS B 1 284 ? 3.182 -32.031 -22.422 1 89.5 284 LYS B C 1
ATOM 4940 O O . LYS B 1 284 ? 4.008 -31.266 -22.875 1 89.5 284 LYS B O 1
ATOM 4945 N N . VAL B 1 285 ? 2.34 -31.781 -21.469 1 91.81 285 VAL B N 1
ATOM 4946 C CA . VAL B 1 285 ? 2.393 -30.516 -20.766 1 91.81 285 VAL B CA 1
ATOM 4947 C C . VAL B 1 285 ? 3.367 -30.609 -19.594 1 91.81 285 VAL B C 1
ATOM 4949 O O . VAL B 1 285 ? 3.297 -31.562 -18.797 1 91.81 285 VAL B O 1
ATOM 4952 N N . GLU B 1 286 ? 4.312 -29.703 -19.5 1 91.44 286 GLU B N 1
ATOM 4953 C CA . GLU B 1 286 ? 5.309 -29.703 -18.438 1 91.44 286 GLU B CA 1
ATOM 4954 C C . GLU B 1 286 ? 5.406 -28.344 -17.766 1 91.44 286 GLU B C 1
ATOM 4956 O O . GLU B 1 286 ? 5.367 -27.312 -18.422 1 91.44 286 GLU B O 1
ATOM 4961 N N . SER B 1 287 ? 5.457 -28.453 -16.422 1 92.12 287 SER B N 1
ATOM 4962 C CA . SER B 1 287 ? 5.777 -27.234 -15.688 1 92.12 287 SER B CA 1
ATOM 4963 C C . SER B 1 287 ? 7.254 -26.875 -15.828 1 92.12 287 SER B C 1
ATOM 4965 O O . SER B 1 287 ? 8.125 -27.703 -15.555 1 92.12 287 SER B O 1
ATOM 4967 N N . VAL B 1 288 ? 7.551 -25.656 -16.219 1 91.62 288 VAL B N 1
ATOM 4968 C CA . VAL B 1 288 ? 8.938 -25.297 -16.516 1 91.62 288 VAL B CA 1
ATOM 4969 C C . VAL B 1 288 ? 9.406 -24.203 -15.555 1 91.62 288 VAL B C 1
ATOM 4971 O O . VAL B 1 288 ? 10.586 -23.828 -15.57 1 91.62 288 VAL B O 1
ATOM 4974 N N . GLY B 1 289 ? 8.531 -23.719 -14.75 1 92.81 289 GLY B N 1
ATOM 4975 C CA . GLY B 1 289 ? 8.945 -22.703 -13.797 1 92.81 289 GLY B CA 1
ATOM 4976 C C . GLY B 1 289 ? 7.828 -22.266 -12.867 1 92.81 289 GLY B C 1
ATOM 4977 O O . GLY B 1 289 ? 6.652 -22.312 -13.234 1 92.81 289 GLY B O 1
ATOM 4978 N N . ARG B 1 290 ? 8.195 -21.922 -11.648 1 96.38 290 ARG B N 1
ATOM 4979 C CA . ARG B 1 290 ? 7.312 -21.328 -10.641 1 96.38 290 ARG B CA 1
ATOM 4980 C C . ARG B 1 290 ? 7.898 -20.031 -10.094 1 96.38 290 ARG B C 1
ATOM 4982 O O . ARG B 1 290 ? 9.117 -19.906 -9.938 1 96.38 290 ARG B O 1
ATOM 4989 N N . TYR B 1 291 ? 7 -19.125 -9.844 1 97.81 291 TYR B N 1
ATOM 4990 C CA . TYR B 1 291 ? 7.457 -17.797 -9.492 1 97.81 291 TYR B CA 1
ATOM 4991 C C . TYR B 1 291 ? 6.535 -17.156 -8.461 1 97.81 291 TYR B C 1
ATOM 4993 O O . TYR B 1 291 ? 5.375 -17.547 -8.32 1 97.81 291 TYR B O 1
ATOM 5001 N N . PHE B 1 292 ? 7.07 -16.234 -7.688 1 98 292 PHE B N 1
ATOM 5002 C CA . PHE B 1 292 ? 6.359 -15.492 -6.656 1 98 292 PHE B CA 1
ATOM 5003 C C . PHE B 1 292 ? 6.758 -14.016 -6.68 1 98 292 PHE B C 1
ATOM 5005 O O . PHE B 1 292 ? 7.945 -13.695 -6.777 1 98 292 PHE B O 1
ATOM 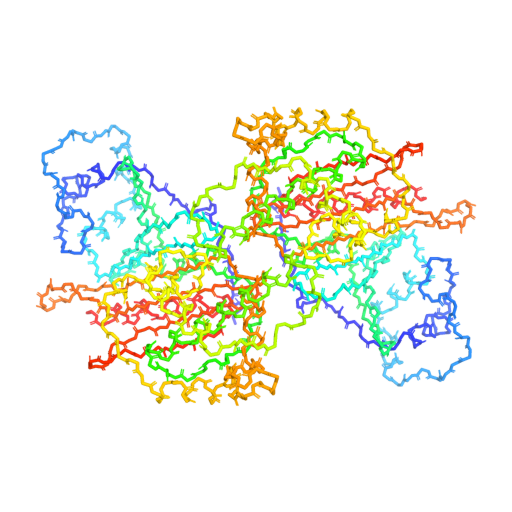5012 N N . LEU B 1 293 ? 5.781 -13.195 -6.695 1 98.12 293 LEU B N 1
ATOM 5013 C CA . LEU B 1 293 ? 6.004 -11.758 -6.629 1 98.12 293 LEU B CA 1
ATOM 5014 C C . LEU B 1 293 ? 5.285 -11.148 -5.43 1 98.12 293 LEU B C 1
ATOM 5016 O O . LEU B 1 293 ? 4.066 -11.281 -5.297 1 98.12 293 LEU B O 1
ATOM 5020 N N . ALA B 1 294 ? 5.996 -10.555 -4.523 1 97.19 294 ALA B N 1
ATOM 5021 C CA . ALA B 1 294 ? 5.473 -9.805 -3.387 1 97.19 294 ALA B CA 1
ATOM 5022 C C . ALA B 1 294 ? 5.902 -8.336 -3.455 1 97.19 294 ALA B C 1
ATOM 5024 O O . ALA B 1 294 ? 6.98 -7.98 -2.975 1 97.19 294 ALA B O 1
ATOM 5025 N N . PRO B 1 295 ? 5.082 -7.477 -3.99 1 96 295 PRO B N 1
ATOM 5026 C CA . PRO B 1 295 ? 5.449 -6.062 -4.102 1 96 295 PRO B CA 1
ATOM 5027 C C . PRO B 1 295 ? 5.301 -5.312 -2.781 1 96 295 PRO B C 1
ATOM 5029 O O . PRO B 1 295 ? 4.375 -5.586 -2.012 1 96 295 PRO B O 1
ATOM 5032 N N . THR B 1 296 ? 6.203 -4.469 -2.508 1 93 296 THR B N 1
ATOM 5033 C CA . THR B 1 296 ? 6.117 -3.451 -1.466 1 93 296 THR B CA 1
ATOM 5034 C C . THR B 1 296 ? 6.293 -2.055 -2.055 1 93 296 THR B C 1
ATOM 5036 O O . THR B 1 296 ? 6.547 -1.91 -3.254 1 93 296 THR B O 1
ATOM 5039 N N . ASP B 1 297 ? 6.129 -1.056 -1.276 1 87.19 297 ASP B N 1
ATOM 5040 C CA . ASP B 1 297 ? 6.363 0.303 -1.755 1 87.19 297 ASP B CA 1
ATOM 5041 C C . ASP B 1 297 ? 7.844 0.539 -2.041 1 87.19 297 ASP B C 1
ATOM 5043 O O . ASP B 1 297 ? 8.211 1.533 -2.672 1 87.19 297 ASP B O 1
ATOM 5047 N N . GLU B 1 298 ? 8.672 -0.454 -1.684 1 90.94 298 GLU B N 1
ATOM 5048 C CA . GLU B 1 298 ? 10.117 -0.25 -1.797 1 90.94 298 GLU B CA 1
ATOM 5049 C C . GLU B 1 298 ? 10.703 -1.089 -2.928 1 90.94 298 GLU B C 1
ATOM 5051 O O . GLU B 1 298 ? 11.766 -0.758 -3.467 1 90.94 298 GLU B O 1
ATOM 5056 N N . ALA B 1 299 ? 10.031 -2.129 -3.197 1 95.88 299 ALA B N 1
ATOM 5057 C CA . ALA B 1 299 ? 10.562 -3.029 -4.215 1 95.88 299 ALA B CA 1
ATOM 5058 C C . ALA B 1 299 ? 9.523 -4.059 -4.637 1 95.88 299 ALA B C 1
ATOM 5060 O O . ALA B 1 299 ? 8.523 -4.266 -3.943 1 95.88 299 ALA B O 1
ATOM 5061 N N . ASN B 1 300 ? 9.719 -4.598 -5.766 1 97.31 300 ASN B N 1
ATOM 5062 C CA . ASN B 1 300 ? 9.047 -5.824 -6.188 1 97.31 300 ASN B CA 1
ATOM 5063 C C . ASN B 1 300 ? 9.906 -7.055 -5.914 1 97.31 300 ASN B C 1
ATOM 5065 O O . ASN B 1 300 ? 10.812 -7.363 -6.684 1 97.31 300 ASN B O 1
ATOM 5069 N N . HIS B 1 301 ? 9.625 -7.734 -4.859 1 97.75 301 HIS B N 1
ATOM 5070 C CA . HIS B 1 301 ? 10.375 -8.93 -4.5 1 97.75 301 HIS B CA 1
ATOM 5071 C C . HIS B 1 301 ? 9.953 -10.125 -5.352 1 97.75 301 HIS B C 1
ATOM 5073 O O . HIS B 1 301 ? 8.859 -10.664 -5.172 1 97.75 301 HIS B O 1
ATOM 5079 N N . PHE B 1 302 ? 10.844 -10.484 -6.219 1 97.69 302 PHE B N 1
ATOM 5080 C CA . PHE B 1 302 ? 10.594 -11.539 -7.199 1 97.69 302 PHE B CA 1
ATOM 5081 C C . PHE B 1 302 ? 11.391 -12.789 -6.867 1 97.69 302 PHE B C 1
ATOM 5083 O O . PHE B 1 302 ? 12.617 -12.734 -6.707 1 97.69 302 PHE B O 1
ATOM 5090 N N . ILE B 1 303 ? 10.711 -13.906 -6.758 1 97.5 303 ILE B N 1
ATOM 5091 C CA . ILE B 1 303 ? 11.367 -15.164 -6.434 1 97.5 303 ILE B CA 1
ATOM 5092 C C . ILE B 1 303 ? 11.094 -16.188 -7.535 1 97.5 303 ILE B C 1
ATOM 5094 O O . ILE B 1 303 ? 9.938 -16.516 -7.828 1 97.5 303 ILE B O 1
ATOM 5098 N N . SER B 1 304 ? 12.141 -16.641 -8.109 1 96.44 304 SER B N 1
ATOM 5099 C CA . SER B 1 304 ? 12.055 -17.781 -9.023 1 96.44 304 SER B CA 1
ATOM 5100 C C . SER B 1 304 ? 12.352 -19.094 -8.297 1 96.44 304 SER B C 1
ATOM 5102 O O . SER B 1 304 ? 13.258 -19.156 -7.465 1 96.44 304 SER B O 1
ATOM 5104 N N . ILE B 1 305 ? 11.609 -20.078 -8.578 1 96 305 ILE B N 1
ATOM 5105 C CA . ILE B 1 305 ? 11.773 -21.406 -7.977 1 96 305 ILE B CA 1
ATOM 5106 C C . ILE B 1 305 ? 12.078 -22.438 -9.062 1 96 305 ILE B C 1
ATOM 5108 O O . ILE B 1 305 ? 11.242 -22.672 -9.945 1 96 305 ILE B O 1
ATOM 5112 N N . GLU B 1 306 ? 13.188 -22.984 -8.969 1 90.75 306 GLU B N 1
ATOM 5113 C CA . GLU B 1 306 ? 13.617 -23.953 -9.969 1 90.75 306 GLU B CA 1
ATOM 5114 C C . GLU B 1 306 ? 13.922 -25.297 -9.336 1 90.75 306 GLU B C 1
ATOM 5116 O O . GLU B 1 306 ? 14.516 -25.375 -8.258 1 90.75 306 GLU B O 1
ATOM 5121 N N . ARG B 1 307 ? 13.477 -26.266 -10.008 1 88.62 307 ARG B N 1
ATOM 5122 C CA . ARG B 1 307 ? 13.82 -27.609 -9.562 1 88.62 307 ARG B CA 1
ATOM 5123 C C . ARG B 1 307 ? 15.188 -28.031 -10.102 1 88.62 307 ARG B C 1
ATOM 5125 O O . ARG B 1 307 ? 15.445 -27.906 -11.297 1 88.62 307 ARG B O 1
ATOM 5132 N N . ARG B 1 308 ? 16 -28.406 -9.25 1 88.19 308 ARG B N 1
ATOM 5133 C CA . ARG B 1 308 ? 17.297 -28.969 -9.586 1 88.19 308 ARG B CA 1
ATOM 5134 C C . ARG B 1 308 ? 17.484 -30.328 -8.938 1 88.19 308 ARG B C 1
ATOM 5136 O O . ARG B 1 308 ? 17.891 -30.422 -7.777 1 88.19 308 ARG B O 1
ATOM 5143 N N . GLY B 1 309 ? 17.25 -31.344 -9.766 1 84.69 309 GLY B N 1
ATOM 5144 C CA . GLY B 1 309 ? 17.219 -32.688 -9.172 1 84.69 309 GLY B CA 1
ATOM 5145 C C . GLY B 1 309 ? 16.078 -32.844 -8.172 1 84.69 309 GLY B C 1
ATOM 5146 O O . GLY B 1 309 ? 14.914 -32.625 -8.508 1 84.69 309 GLY B O 1
ATOM 5147 N N . ASP B 1 310 ? 16.484 -33.125 -6.988 1 84.75 310 ASP B N 1
ATOM 5148 C CA . ASP B 1 310 ? 15.484 -33.375 -5.949 1 84.75 310 ASP B CA 1
ATOM 5149 C C . ASP B 1 310 ? 15.297 -32.125 -5.086 1 84.75 310 ASP B C 1
ATOM 5151 O O . ASP B 1 310 ? 14.469 -32.125 -4.168 1 84.75 310 ASP B O 1
ATOM 5155 N N . ASN B 1 311 ? 16.031 -31.109 -5.477 1 88.31 311 ASN B N 1
ATOM 5156 C CA . ASN B 1 311 ? 16 -29.891 -4.672 1 88.31 311 ASN B CA 1
ATOM 5157 C C . ASN B 1 311 ? 15.344 -28.734 -5.43 1 88.31 311 ASN B C 1
ATOM 5159 O O . ASN B 1 311 ? 15.203 -28.797 -6.652 1 88.31 311 ASN B O 1
ATOM 5163 N N . TYR B 1 312 ? 14.867 -27.875 -4.645 1 92.69 312 TYR B N 1
ATOM 5164 C CA . TYR B 1 312 ? 14.359 -26.625 -5.215 1 92.69 312 TYR B CA 1
ATOM 5165 C C . TYR B 1 312 ? 15.25 -25.453 -4.832 1 92.69 312 TYR B C 1
ATOM 5167 O O . TYR B 1 312 ? 15.641 -25.312 -3.67 1 92.69 312 TYR B O 1
ATOM 5175 N N . ILE B 1 313 ? 15.586 -24.719 -5.852 1 95.12 313 ILE B N 1
ATOM 5176 C CA . ILE B 1 313 ? 16.422 -23.531 -5.645 1 95.12 313 ILE B CA 1
ATOM 5177 C C . ILE B 1 313 ? 15.602 -22.266 -5.91 1 95.12 313 ILE B C 1
ATOM 5179 O O . ILE B 1 313 ? 14.875 -22.188 -6.906 1 95.12 313 ILE B O 1
ATOM 5183 N N . CYS B 1 314 ? 15.719 -21.328 -4.957 1 96.62 314 CYS B N 1
ATOM 5184 C CA . CYS B 1 314 ? 15.047 -20.047 -5.082 1 96.62 314 CYS B CA 1
ATOM 5185 C C . CYS B 1 314 ? 16.047 -18.938 -5.406 1 96.62 314 CYS B C 1
ATOM 5187 O O . CYS B 1 314 ? 17.125 -18.875 -4.805 1 96.62 314 CYS B O 1
ATOM 5189 N N . THR B 1 315 ? 15.711 -18.188 -6.363 1 96.38 315 THR B N 1
ATOM 5190 C CA . THR B 1 315 ? 16.469 -16.969 -6.66 1 96.38 315 THR B CA 1
ATOM 5191 C C . THR B 1 315 ? 15.617 -15.727 -6.387 1 96.38 315 THR B C 1
ATOM 5193 O O . THR B 1 315 ? 14.539 -15.57 -6.961 1 96.38 315 THR B O 1
ATOM 5196 N N . HIS B 1 316 ? 16.062 -14.898 -5.516 1 97.06 316 HIS B N 1
ATOM 5197 C CA . HIS B 1 316 ? 15.344 -13.688 -5.137 1 97.06 316 HIS B CA 1
ATOM 5198 C C . HIS B 1 316 ? 15.945 -12.453 -5.812 1 97.06 316 HIS B C 1
ATOM 5200 O O . HIS B 1 316 ? 17.172 -12.336 -5.918 1 97.06 316 HIS B O 1
ATOM 5206 N N . GLN B 1 317 ? 15.156 -11.562 -6.281 1 96.06 317 GLN B N 1
ATOM 5207 C CA . GLN B 1 317 ? 15.555 -10.266 -6.824 1 96.06 317 GLN B CA 1
ATOM 5208 C C . GLN B 1 317 ? 14.656 -9.156 -6.305 1 96.06 317 GLN B C 1
ATOM 5210 O O . GLN B 1 317 ? 13.445 -9.344 -6.148 1 96.06 317 GLN B O 1
ATOM 5215 N N . SER B 1 318 ? 15.242 -8.078 -5.938 1 96.38 318 SER B N 1
ATOM 5216 C CA . SER B 1 318 ? 14.516 -6.832 -5.711 1 96.38 318 SER B CA 1
ATOM 5217 C C . SER B 1 318 ? 14.453 -5.988 -6.98 1 96.38 318 SER B C 1
ATOM 5219 O O . SER B 1 318 ? 15.469 -5.449 -7.422 1 96.38 318 SER B O 1
ATOM 5221 N N . LEU B 1 319 ? 13.242 -5.82 -7.523 1 96.69 319 LEU B N 1
ATOM 5222 C CA . LEU B 1 319 ? 13.109 -5.184 -8.828 1 96.69 319 LEU B CA 1
ATOM 5223 C C . LEU B 1 319 ? 12.305 -3.889 -8.719 1 96.69 319 LEU B C 1
ATOM 5225 O O . LEU B 1 319 ? 11.484 -3.732 -7.816 1 96.69 319 LEU B O 1
ATOM 5229 N N . ASN B 1 320 ? 12.641 -2.967 -9.594 1 95.81 320 ASN B N 1
ATOM 5230 C CA . ASN B 1 320 ? 11.727 -1.849 -9.82 1 95.81 320 ASN B CA 1
ATOM 5231 C C . ASN B 1 320 ? 10.633 -2.207 -10.82 1 95.81 320 ASN B C 1
ATOM 5233 O O . ASN B 1 320 ? 10.531 -3.357 -11.25 1 95.81 320 ASN B O 1
ATOM 5237 N N . PHE B 1 321 ? 9.852 -1.311 -11.117 1 94.38 321 PHE B N 1
ATOM 5238 C CA . PHE B 1 321 ? 8.727 -1.589 -12 1 94.38 321 PHE B CA 1
ATOM 5239 C C . PHE B 1 321 ? 9.219 -2.082 -13.359 1 94.38 321 PHE B C 1
ATOM 5241 O O . PHE B 1 321 ? 8.812 -3.152 -13.82 1 94.38 321 PHE B O 1
ATOM 5248 N N . ASP B 1 322 ? 10.109 -1.358 -13.953 1 94.19 322 ASP B N 1
ATOM 5249 C CA . ASP B 1 322 ? 10.633 -1.719 -15.266 1 94.19 322 ASP B CA 1
ATOM 5250 C C . ASP B 1 322 ? 11.336 -3.07 -15.227 1 94.19 322 ASP B C 1
ATOM 5252 O O . ASP B 1 322 ? 11.195 -3.881 -16.141 1 94.19 322 ASP B O 1
ATOM 5256 N N . GLY B 1 323 ? 12.094 -3.227 -14.188 1 96.69 323 GLY B N 1
ATOM 5257 C CA . GLY B 1 323 ? 12.758 -4.508 -14.016 1 96.69 323 GLY B CA 1
ATOM 5258 C C . GLY B 1 323 ? 11.789 -5.672 -13.922 1 96.69 323 GLY B C 1
ATOM 5259 O O . GLY B 1 323 ? 12.07 -6.766 -14.422 1 96.69 323 GLY B O 1
ATOM 5260 N N . THR B 1 324 ? 10.656 -5.453 -13.312 1 97.56 324 THR B N 1
ATOM 5261 C CA . THR B 1 324 ? 9.641 -6.488 -13.195 1 97.56 324 THR B CA 1
ATOM 5262 C C . THR B 1 324 ? 9.047 -6.832 -14.555 1 97.56 324 THR B C 1
ATOM 5264 O O . THR B 1 324 ? 8.891 -8.008 -14.898 1 97.56 324 THR B O 1
ATOM 5267 N N . VAL B 1 325 ? 8.758 -5.82 -15.32 1 95.12 325 VAL B N 1
ATOM 5268 C CA . VAL B 1 325 ? 8.242 -6.035 -16.672 1 95.12 325 VAL B CA 1
ATOM 5269 C C . VAL B 1 325 ? 9.25 -6.848 -17.484 1 95.12 325 VAL B C 1
ATOM 5271 O O . VAL B 1 325 ? 8.883 -7.84 -18.125 1 95.12 325 VAL B O 1
ATOM 5274 N N . MET B 1 326 ? 10.461 -6.48 -17.391 1 96.31 326 MET B N 1
ATOM 5275 C CA . MET B 1 326 ? 11.516 -7.133 -18.156 1 96.31 326 MET B CA 1
ATOM 5276 C C . MET B 1 326 ? 11.695 -8.586 -17.719 1 96.31 326 MET B C 1
ATOM 5278 O O . MET B 1 326 ? 11.914 -9.469 -18.547 1 96.31 326 MET B O 1
ATOM 5282 N N . GLU B 1 327 ? 11.656 -8.75 -16.484 1 96.56 327 GLU B N 1
ATOM 5283 C CA . GLU B 1 327 ? 11.836 -10.109 -15.969 1 96.56 327 GLU B CA 1
ATOM 5284 C C . GLU B 1 327 ? 10.695 -11.016 -16.406 1 96.56 327 GLU B C 1
ATOM 5286 O O . GLU B 1 327 ? 10.914 -12.172 -16.781 1 96.56 327 GLU B O 1
ATOM 5291 N N . LEU B 1 328 ? 9.492 -10.555 -16.359 1 95 328 LEU B N 1
ATOM 5292 C CA . LEU B 1 328 ? 8.336 -11.32 -16.828 1 95 328 LEU B CA 1
ATOM 5293 C C . LEU B 1 328 ? 8.477 -11.664 -18.297 1 95 328 LEU B C 1
ATOM 5295 O O . LEU B 1 328 ? 8.25 -12.805 -18.703 1 95 328 LEU B O 1
ATOM 5299 N N . GLU B 1 329 ? 8.836 -10.664 -19.016 1 91.88 329 GLU B N 1
ATOM 5300 C CA . GLU B 1 329 ? 9.008 -10.883 -20.438 1 91.88 329 GLU B CA 1
ATOM 5301 C C . GLU B 1 329 ? 10.109 -11.906 -20.719 1 91.88 329 GLU B C 1
ATOM 5303 O O . GLU B 1 329 ? 9.93 -12.797 -21.547 1 91.88 329 GLU B O 1
ATOM 5308 N N . ARG B 1 330 ? 11.188 -11.688 -20.094 1 94.06 330 ARG B N 1
ATOM 5309 C CA . ARG B 1 330 ? 12.32 -12.594 -20.266 1 94.06 330 ARG B CA 1
ATOM 5310 C C . ARG B 1 330 ? 11.922 -14.031 -19.969 1 94.06 330 ARG B C 1
ATOM 5312 O O . ARG B 1 330 ? 12.227 -14.938 -20.75 1 94.06 330 ARG B O 1
ATOM 5319 N N . LEU B 1 331 ? 11.297 -14.227 -18.906 1 92.5 331 LEU B N 1
ATOM 5320 C CA . LEU B 1 331 ? 10.883 -15.57 -18.5 1 92.5 331 LEU B CA 1
ATOM 5321 C C . LEU B 1 331 ? 9.961 -16.203 -19.531 1 92.5 331 LEU B C 1
ATOM 5323 O O . LEU B 1 331 ? 10.133 -17.359 -19.891 1 92.5 331 LEU B O 1
ATOM 5327 N N . LEU B 1 332 ? 8.977 -15.492 -19.984 1 88.5 332 LEU B N 1
ATOM 5328 C CA . LEU B 1 332 ? 8.016 -16.031 -20.938 1 88.5 332 LEU B CA 1
ATOM 5329 C C . LEU B 1 332 ? 8.68 -16.312 -22.281 1 88.5 332 LEU B C 1
ATOM 5331 O O . LEU B 1 332 ? 8.414 -17.344 -22.906 1 88.5 332 LEU B O 1
ATOM 5335 N N . GLN B 1 333 ? 9.531 -15.43 -22.625 1 87.5 333 GLN B N 1
ATOM 5336 C CA . GLN B 1 333 ? 10.258 -15.633 -23.875 1 87.5 333 GLN B CA 1
ATOM 5337 C C . GLN B 1 333 ? 11.164 -16.859 -23.797 1 87.5 333 GLN B C 1
ATOM 5339 O O . GLN B 1 333 ? 11.25 -17.641 -24.734 1 87.5 333 GLN B O 1
ATOM 5344 N N . GLU B 1 334 ? 11.805 -16.906 -22.766 1 89.25 334 GLU B N 1
ATOM 5345 C CA . GLU B 1 334 ? 12.719 -18.031 -22.562 1 89.25 334 GLU B CA 1
ATOM 5346 C C . GLU B 1 334 ? 11.984 -19.359 -22.641 1 89.25 334 GLU B C 1
ATOM 5348 O O . GLU B 1 334 ? 12.438 -20.281 -23.312 1 89.25 334 GLU B O 1
ATOM 5353 N N . HIS B 1 335 ? 10.867 -19.406 -22.062 1 86.94 335 HIS B N 1
ATOM 5354 C CA . HIS B 1 335 ? 10.125 -20.672 -22.031 1 86.94 335 HIS B CA 1
ATOM 5355 C C . HIS B 1 335 ? 9.453 -20.953 -23.359 1 86.94 335 HIS B C 1
ATOM 5357 O O . HIS B 1 335 ? 9.281 -22.109 -23.75 1 86.94 335 HIS B O 1
ATOM 5363 N N . LEU B 1 336 ? 9.141 -19.922 -24.094 1 82.75 336 LEU B N 1
ATOM 5364 C CA . LEU B 1 336 ? 8.562 -20.094 -25.422 1 82.75 336 LEU B CA 1
ATOM 5365 C C . LEU B 1 336 ? 9.617 -20.578 -26.406 1 82.75 336 LEU B C 1
ATOM 5367 O O . LEU B 1 336 ? 9.305 -21.328 -27.344 1 82.75 336 LEU B O 1
ATOM 5371 N N . LYS B 1 337 ? 10.766 -20.172 -26.188 1 80.19 337 LYS B N 1
ATOM 5372 C CA . LYS B 1 337 ? 11.852 -20.562 -27.078 1 80.19 337 LYS B CA 1
ATOM 5373 C C . LYS B 1 337 ? 12.227 -22.031 -26.875 1 80.19 337 LYS B C 1
ATOM 5375 O O . LYS B 1 337 ? 12.75 -22.672 -27.797 1 80.19 337 LYS B O 1
ATOM 5380 N N . GLN B 1 338 ? 11.992 -22.5 -25.766 1 74.19 338 GLN B N 1
ATOM 5381 C CA . GLN B 1 338 ? 12.398 -23.875 -25.453 1 74.19 338 GLN B CA 1
ATOM 5382 C C . GLN B 1 338 ? 11.383 -24.891 -25.969 1 74.19 338 GLN B C 1
ATOM 5384 O O . GLN B 1 338 ? 11.602 -26.094 -25.875 1 74.19 338 GLN B O 1
ATOM 5389 N N . ILE B 1 339 ? 10.375 -24.359 -26.562 1 70.88 339 ILE B N 1
ATOM 5390 C CA . ILE B 1 339 ? 9.359 -25.25 -27.109 1 70.88 339 ILE B CA 1
ATOM 5391 C C . ILE B 1 339 ? 9.734 -25.672 -28.531 1 70.88 339 ILE B C 1
ATOM 5393 O O . ILE B 1 339 ? 10.117 -24.828 -29.344 1 70.88 339 ILE B O 1
#

Organism: Caldicellulosiruptor owensensis (strain ATCC 700167 / DSM 13100 / OL) (NCBI:txid632518)

Nearest PDB structures (foldseek):
  5vba-assembly1_A  TM=6.268E-01  e=4.323E-07  Tequatrovirus T4
  5vba-assembly2_B  TM=6.097E-01  e=2.133E-06  Tequatrovirus T4
  3msw-assembly1_A  TM=3.965E-01  e=2.939E-01  Bacteroides fragilis NCTC 9343
  3buu-assembly2_B  TM=2.105E-01  e=4.779E-02  Nitrosomonas europaea ATCC 19718
  6vno-assembly1_A  TM=2.569E-01  e=4.823E-01  Homo sapiens